Protein AF-A0A321LCV2-F1 (afdb_monomer)

Nearest PDB structures (foldseek):
  9fmt-assembly1_D  TM=5.278E-01  e=7.953E-04  Escherichia coli
  9fmt-assembly1_F  TM=5.091E-01  e=7.506E-04  Escherichia coli
  6yg8-assembly1_A  TM=4.883E-01  e=1.788E-03  Escherichia coli
  9fmt-assembly1_C  TM=5.884E-01  e=5.764E-02  Escherichia coli
  6yg8-assembly1_E  TM=7.028E-01  e=4.631E-01  Escherichia coli

Secondary structure (DSSP, 8-state):
--TTHHHHHHHHHHHHTSHHHHT-HHHHHHHHHHHHTTTSSS-B-HHHIIIIIS--SS--HHHHHHHHHHHHHHHHHHHHSHHHHT-SEEEE-PPPBTTTBB--EEEETTS--HHHHHHHHHHHTTT-EEEEEE----EEEETTTTEEE--SS-----SS--HHHHHHHHHHH-TTT--TTEEEE-----HHHHHHHHHHHHHHHHTS----EEEEGGG--HHHHHTEEEEEEE-TTT-HHHHHHHTSGGGTT--EEE-SSSTTEEEETT--HHHHHHTTT-SSEEEETTEEEEE--S-TTSEEEEEEEEEE-TTSSS-EEEEEE-SSHHHHHHHHHHHH-HHHHHHHHGGGT--TTSPPPSSEEEEEEEE---TTS--PPPPPEEEEEEE---

Foldseek 3Di:
DVVCLVVVVVVLVVLCPDPVNVVPVLLNQVSVVLSVCQPPPAGAAQVNCCCPRVVHPDRDSVVSVVSLVVNQVSLLVCCPDPVNLCRQKRWGWDPQDVPRGIHIDIAGLQAFFFLLRLACNLQSPVNFAEEEEFAQFKWKAQPVVRDIGGDLQDGDLALPDDQVVSLVVCCVPPVPPHDPRIDIDRDDGDVLSVLLVVLVQCLSCPGNVHGHHYDYQSPDDVVVLLRGQYEYFEALRGHVVNVVVCPDPQNPPPAWHDDSPDAQKIKGAQDDPLLCVLCVPQPDWDDDPRIIIRHDDPDLQFWGKWKWWKAARPNDPGGIYIYTYHSRSLLSNLASNLSSDSVNSNVQCVVVPHDSVHRDARTKMWMWIWRCHDPPDPDRTDHIHTRDMDHDDD

Radius of gyration: 25.04 Å; Cα contacts (8 Å, |Δi|>4): 751; chains: 1; bounding box: 56×55×75 Å

pLDDT: mean 88.89, std 8.91, range [44.53, 98.44]

Structure (mmCIF, N/CA/C/O backbone):
data_AF-A0A321LCV2-F1
#
_entry.id   AF-A0A321LCV2-F1
#
loop_
_atom_site.group_PDB
_atom_site.id
_atom_site.type_symbol
_atom_site.label_atom_id
_atom_site.label_alt_id
_atom_site.label_comp_id
_atom_site.label_asym_id
_atom_site.label_entity_id
_atom_site.label_seq_id
_atom_site.pdbx_PDB_ins_code
_atom_site.Cartn_x
_atom_site.Cartn_y
_atom_site.Cartn_z
_atom_site.occupancy
_atom_site.B_iso_or_equiv
_atom_site.auth_seq_id
_atom_site.auth_comp_id
_atom_site.auth_asym_id
_atom_site.auth_atom_id
_atom_site.pdbx_PDB_model_num
ATOM 1 N N . MET A 1 1 ? 12.717 15.814 -22.793 1.00 51.47 1 MET A N 1
ATOM 2 C CA . MET A 1 1 ? 12.973 14.393 -23.153 1.00 51.47 1 MET A CA 1
ATOM 3 C C . MET A 1 1 ? 14.447 14.038 -23.446 1.00 51.47 1 MET A C 1
ATOM 5 O O . MET A 1 1 ? 14.758 12.860 -23.331 1.00 51.47 1 MET A O 1
ATOM 9 N N . PRO A 1 2 ? 15.387 14.961 -23.762 1.00 60.62 2 PRO A N 1
ATOM 10 C CA . PRO A 1 2 ? 16.831 14.641 -23.765 1.00 60.62 2 PRO A CA 1
ATOM 11 C C . PRO A 1 2 ? 17.464 14.519 -22.364 1.00 60.62 2 PRO A C 1
ATOM 13 O O . PRO A 1 2 ? 18.484 13.857 -22.202 1.00 60.62 2 PRO A O 1
ATOM 16 N N . GLU A 1 3 ? 16.847 15.132 -21.349 1.00 67.94 3 GLU A N 1
ATOM 17 C CA . GLU A 1 3 ? 17.441 15.413 -20.027 1.00 67.94 3 GLU A CA 1
ATOM 18 C C . GLU A 1 3 ? 17.835 14.188 -19.186 1.00 67.94 3 GLU A C 1
ATOM 20 O O . GLU A 1 3 ? 18.584 14.317 -18.221 1.00 67.94 3 GLU A O 1
ATOM 25 N N . HIS A 1 4 ? 17.368 12.987 -19.530 1.00 84.94 4 HIS A N 1
ATOM 26 C CA . HIS A 1 4 ? 17.691 11.763 -18.783 1.00 84.94 4 HIS A CA 1
ATOM 27 C C . HIS A 1 4 ? 18.476 10.734 -19.600 1.00 84.94 4 HIS A C 1
ATOM 29 O O . HIS A 1 4 ? 18.849 9.687 -19.071 1.00 84.94 4 HIS A O 1
ATOM 35 N N . HIS A 1 5 ? 18.781 11.026 -20.870 1.00 87.69 5 HIS A N 1
ATOM 36 C CA . HIS A 1 5 ? 19.408 10.053 -21.764 1.00 87.69 5 HIS A CA 1
ATOM 37 C C . HIS A 1 5 ? 20.794 9.605 -21.276 1.00 87.69 5 HIS A C 1
ATOM 39 O O . HIS A 1 5 ? 21.131 8.427 -21.386 1.00 87.69 5 HIS A O 1
ATOM 45 N N . GLU A 1 6 ? 21.575 10.506 -20.673 1.00 90.50 6 GLU A N 1
ATOM 46 C CA . GLU A 1 6 ? 22.877 10.168 -20.085 1.00 90.50 6 GLU A CA 1
ATOM 47 C C . GLU A 1 6 ? 22.746 9.196 -18.908 1.00 90.50 6 GLU A C 1
ATOM 49 O O . GLU A 1 6 ? 23.478 8.208 -18.837 1.00 90.50 6 GLU A O 1
ATOM 54 N N . GLN A 1 7 ? 21.771 9.426 -18.022 1.00 92.19 7 GLN A N 1
ATOM 55 C CA . GLN A 1 7 ? 21.504 8.560 -16.870 1.00 92.19 7 GLN A CA 1
ATOM 56 C C . GLN A 1 7 ? 21.018 7.178 -17.324 1.00 92.19 7 GLN A C 1
ATOM 58 O O . GLN A 1 7 ? 21.489 6.157 -16.822 1.00 92.19 7 GLN A O 1
ATOM 63 N N . TRP A 1 8 ? 20.135 7.126 -18.324 1.00 95.06 8 TRP A N 1
ATOM 64 C CA . TRP A 1 8 ? 19.672 5.867 -18.913 1.00 95.06 8 TRP A CA 1
ATOM 65 C C . TRP A 1 8 ? 20.801 5.121 -19.634 1.00 95.06 8 TRP A C 1
ATOM 67 O O . TRP A 1 8 ? 20.928 3.907 -19.492 1.00 95.06 8 TRP A O 1
ATOM 77 N N . SER A 1 9 ? 21.673 5.837 -20.349 1.00 94.38 9 SER A N 1
ATOM 78 C CA . SER A 1 9 ? 22.856 5.262 -21.000 1.00 94.38 9 SER A CA 1
ATOM 79 C C . SER A 1 9 ? 23.835 4.684 -19.977 1.00 94.38 9 SER A C 1
ATOM 81 O O . SER A 1 9 ? 24.342 3.575 -20.158 1.00 94.38 9 SER A O 1
ATOM 83 N N . ALA A 1 10 ? 24.068 5.392 -18.868 1.00 94.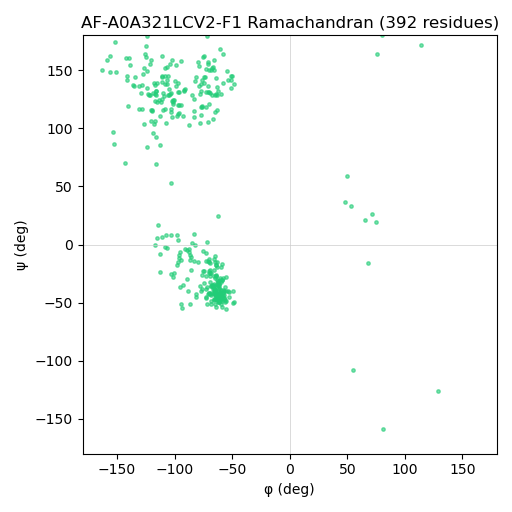38 10 ALA A N 1
ATOM 84 C CA . ALA A 1 10 ? 24.880 4.900 -17.759 1.00 94.38 10 ALA A CA 1
ATOM 85 C C . ALA A 1 10 ? 24.281 3.627 -17.138 1.00 94.38 10 ALA A C 1
ATOM 87 O O . ALA A 1 10 ? 25.007 2.649 -16.944 1.00 94.38 10 ALA A O 1
ATOM 88 N N . LEU A 1 11 ? 22.962 3.593 -16.911 1.00 95.56 11 LEU A N 1
ATOM 89 C CA . LEU A 1 11 ? 22.261 2.403 -16.425 1.00 95.56 11 LEU A CA 1
ATOM 90 C C . LEU A 1 11 ? 22.425 1.217 -17.384 1.00 95.56 11 LEU A C 1
ATOM 92 O O . LEU A 1 11 ? 22.844 0.142 -16.962 1.00 95.56 11 LEU A O 1
ATOM 96 N N . VAL A 1 12 ? 22.152 1.403 -18.679 1.00 96.62 12 VAL A N 1
ATOM 97 C CA . VAL A 1 12 ? 22.280 0.333 -19.683 1.00 96.62 12 VAL A CA 1
ATOM 98 C C . VAL A 1 12 ? 23.717 -0.184 -19.751 1.00 96.62 12 VAL A C 1
ATOM 100 O O . VAL A 1 12 ? 23.933 -1.395 -19.779 1.00 96.62 12 VAL A O 1
ATOM 103 N N . LYS A 1 13 ? 24.725 0.696 -19.691 1.00 95.69 13 LYS A N 1
ATOM 104 C CA . LYS A 1 13 ? 26.137 0.284 -19.612 1.00 95.69 13 LYS A CA 1
ATOM 105 C C . LYS A 1 13 ? 26.422 -0.558 -18.367 1.00 95.69 13 LYS A C 1
ATOM 107 O O . LYS A 1 13 ? 27.187 -1.517 -18.462 1.00 95.69 13 LYS A O 1
ATOM 112 N N . THR A 1 14 ? 25.825 -0.227 -17.225 1.00 95.00 14 THR A N 1
ATOM 113 C CA . THR A 1 14 ? 25.949 -1.011 -15.988 1.00 95.00 14 THR A CA 1
ATOM 114 C C . THR A 1 14 ? 25.296 -2.385 -16.132 1.00 95.00 14 THR A C 1
ATOM 116 O O . THR A 1 14 ? 25.953 -3.387 -15.851 1.00 95.00 14 THR A O 1
ATOM 119 N N . ILE A 1 15 ? 24.066 -2.456 -16.655 1.00 96.19 15 ILE A N 1
ATOM 120 C CA . ILE A 1 15 ? 23.350 -3.718 -16.923 1.00 96.19 15 ILE A CA 1
ATOM 121 C C . ILE A 1 15 ? 24.190 -4.630 -17.822 1.00 96.19 15 ILE A C 1
ATOM 123 O O . ILE A 1 15 ? 24.438 -5.787 -17.489 1.00 96.19 15 ILE A O 1
ATOM 127 N N . LEU A 1 16 ? 24.721 -4.090 -18.920 1.00 95.88 16 LEU A N 1
ATOM 128 C CA . LEU A 1 16 ? 25.541 -4.833 -19.881 1.00 95.88 16 LEU A CA 1
ATOM 129 C C . LEU A 1 16 ? 26.872 -5.348 -19.307 1.00 95.88 16 LEU A C 1
ATOM 131 O O . LEU A 1 16 ? 27.499 -6.226 -19.898 1.00 95.88 16 LEU A O 1
ATOM 135 N N . ARG A 1 17 ? 27.337 -4.811 -18.171 1.00 94.38 17 ARG A N 1
ATOM 136 C CA . ARG A 1 17 ? 28.559 -5.275 -17.492 1.00 94.38 17 ARG A CA 1
ATOM 137 C C . ARG A 1 17 ? 28.314 -6.453 -16.549 1.00 94.38 17 ARG A C 1
ATOM 139 O O . ARG A 1 17 ? 29.299 -7.050 -16.095 1.00 94.38 17 ARG A O 1
ATOM 146 N N . THR A 1 18 ? 27.058 -6.787 -16.262 1.00 93.38 18 THR A N 1
ATOM 147 C CA . THR A 1 18 ? 26.706 -7.909 -15.386 1.00 93.38 18 THR A CA 1
ATOM 148 C C . THR A 1 18 ? 27.092 -9.255 -16.017 1.00 93.38 18 THR A C 1
ATOM 150 O O . THR A 1 18 ? 27.164 -9.368 -17.247 1.00 93.38 18 THR A O 1
ATOM 153 N N . PRO A 1 19 ? 27.372 -10.296 -15.207 1.00 91.31 19 PRO A N 1
ATOM 154 C CA . PRO A 1 19 ? 27.727 -11.622 -15.720 1.00 91.31 19 PRO A CA 1
ATOM 155 C C . PRO A 1 19 ? 26.670 -12.204 -16.661 1.00 91.31 19 PRO A C 1
ATOM 157 O O . PRO A 1 19 ? 27.014 -12.848 -17.651 1.00 91.31 19 PRO A O 1
ATOM 160 N N . GLU A 1 20 ? 25.401 -11.942 -16.360 1.00 89.25 20 GLU A N 1
ATOM 161 C CA . GLU A 1 20 ? 24.254 -12.429 -17.111 1.00 89.25 20 GLU A CA 1
ATOM 162 C C . GLU A 1 20 ? 24.250 -11.902 -18.558 1.00 89.25 20 GLU A C 1
ATOM 164 O O . GLU A 1 20 ? 24.191 -12.682 -19.508 1.00 89.25 20 GLU A O 1
ATOM 169 N N . PHE A 1 21 ? 24.429 -10.592 -18.751 1.00 92.69 21 PHE A N 1
ATOM 170 C CA . PHE A 1 21 ? 24.478 -9.995 -20.089 1.00 92.69 21 PHE A CA 1
ATOM 171 C C . PHE A 1 21 ? 25.798 -10.275 -20.820 1.00 92.69 21 PHE A C 1
ATOM 173 O O . PHE A 1 21 ? 25.797 -10.483 -22.035 1.00 92.69 21 PHE A O 1
ATOM 180 N N . LYS A 1 22 ? 26.924 -10.372 -20.097 1.00 91.25 22 LYS A N 1
ATOM 181 C CA . LYS A 1 22 ? 28.230 -10.731 -20.684 1.00 91.25 22 LYS A CA 1
ATOM 182 C C . LYS A 1 22 ? 28.242 -12.118 -21.327 1.00 91.25 22 LYS A C 1
ATOM 184 O O . LYS A 1 22 ? 28.950 -12.317 -22.309 1.00 91.25 22 LYS A O 1
ATOM 189 N N . ARG A 1 23 ? 27.490 -13.074 -20.771 1.00 91.12 23 ARG A N 1
ATOM 190 C CA . ARG A 1 23 ? 27.424 -14.463 -21.259 1.00 91.12 23 ARG A CA 1
ATOM 191 C C . ARG A 1 23 ? 26.372 -14.681 -22.352 1.00 91.12 23 ARG A C 1
ATOM 193 O O . ARG A 1 23 ? 26.340 -15.760 -22.932 1.00 91.12 23 ARG A O 1
ATOM 200 N N . ALA A 1 24 ? 25.555 -13.672 -22.663 1.00 93.19 24 ALA A N 1
ATOM 201 C CA . ALA A 1 24 ? 24.464 -13.760 -23.633 1.00 93.19 24 ALA A CA 1
ATOM 202 C C . ALA A 1 24 ? 24.598 -12.681 -24.735 1.00 93.19 24 ALA A C 1
ATOM 204 O O . ALA A 1 24 ? 23.960 -11.625 -24.650 1.00 93.19 24 ALA A O 1
ATOM 205 N N . PRO A 1 25 ? 25.398 -12.922 -25.798 1.00 91.12 25 PRO A N 1
ATOM 206 C CA . PRO A 1 25 ? 25.660 -11.935 -26.852 1.00 91.12 25 PRO A CA 1
ATOM 207 C C . PRO A 1 25 ? 24.393 -11.416 -27.538 1.00 91.12 25 PRO A C 1
ATOM 209 O O . PRO A 1 25 ? 24.234 -10.210 -27.696 1.00 91.12 25 PRO A O 1
ATOM 212 N N . LEU A 1 26 ? 23.455 -12.311 -27.866 1.00 90.94 26 LEU A N 1
ATOM 213 C CA . LEU A 1 26 ? 22.206 -11.959 -28.555 1.00 90.94 26 LEU A CA 1
ATOM 214 C C . LEU A 1 26 ? 21.277 -11.114 -27.673 1.00 90.94 26 LEU A C 1
ATOM 216 O O . LEU A 1 26 ? 20.613 -10.207 -28.166 1.00 90.94 26 LEU A O 1
ATOM 220 N N . ARG A 1 27 ? 21.264 -11.369 -26.359 1.00 94.75 27 ARG A N 1
ATOM 221 C CA . ARG A 1 27 ? 20.514 -10.562 -25.388 1.00 94.75 27 ARG A CA 1
ATOM 222 C C . ARG A 1 27 ? 21.125 -9.167 -25.245 1.00 94.75 27 ARG A C 1
ATOM 224 O O . ARG A 1 27 ? 20.404 -8.172 -25.214 1.00 94.75 27 ARG A O 1
ATOM 231 N N . THR A 1 28 ? 22.455 -9.094 -25.207 1.00 95.62 28 THR A N 1
ATOM 232 C CA . THR A 1 28 ? 23.210 -7.834 -25.206 1.00 95.62 28 THR A CA 1
ATOM 233 C C . THR A 1 28 ? 22.948 -7.014 -26.469 1.00 95.62 28 THR A C 1
ATOM 235 O O . THR A 1 28 ? 22.694 -5.813 -26.372 1.00 95.62 28 THR A O 1
ATOM 238 N N . GLU A 1 29 ? 22.988 -7.644 -27.643 1.00 95.38 29 GLU A N 1
ATOM 239 C CA . GLU A 1 29 ? 22.722 -6.987 -28.925 1.00 95.38 29 GLU A CA 1
ATOM 240 C C . GLU A 1 29 ? 21.282 -6.472 -28.993 1.00 95.38 29 GLU A C 1
ATOM 242 O O . GLU A 1 29 ? 21.071 -5.309 -29.327 1.00 95.38 29 GLU A O 1
ATOM 247 N N . LEU A 1 30 ? 20.305 -7.277 -28.556 1.00 96.44 30 LEU A N 1
ATOM 248 C CA . LEU A 1 30 ? 18.905 -6.862 -28.479 1.00 96.44 30 LEU A CA 1
ATOM 249 C C . LEU A 1 30 ? 18.706 -5.650 -27.556 1.00 96.44 30 LEU A C 1
ATOM 251 O O . LEU A 1 30 ? 18.045 -4.691 -27.950 1.00 96.44 30 LEU A O 1
ATOM 255 N N . LEU A 1 31 ? 19.284 -5.662 -26.349 1.00 97.56 31 LEU A N 1
ATOM 256 C CA . LEU A 1 31 ? 19.158 -4.540 -25.413 1.00 97.56 31 LEU A CA 1
ATOM 257 C C . LEU A 1 31 ? 19.763 -3.252 -25.992 1.00 97.56 31 LEU A C 1
ATOM 259 O O . LEU A 1 31 ? 19.139 -2.194 -25.910 1.00 97.56 31 LEU A O 1
ATOM 263 N N . ARG A 1 32 ? 20.955 -3.334 -26.600 1.00 96.69 32 ARG A N 1
ATOM 264 C CA . ARG A 1 32 ? 21.599 -2.182 -27.257 1.00 96.69 32 ARG A CA 1
ATOM 265 C C . ARG A 1 32 ? 20.746 -1.647 -28.396 1.00 96.69 32 ARG A C 1
ATOM 267 O O . ARG A 1 32 ? 20.475 -0.452 -28.437 1.00 96.69 32 ARG A O 1
ATOM 274 N N . TYR A 1 33 ? 20.273 -2.539 -29.259 1.00 96.44 33 TYR A N 1
ATOM 275 C CA . TYR A 1 33 ? 19.472 -2.180 -30.419 1.00 96.44 33 TYR A CA 1
ATOM 276 C C . TYR A 1 33 ? 18.164 -1.477 -30.023 1.00 96.44 33 TYR A C 1
ATOM 278 O O . TYR A 1 33 ? 17.808 -0.441 -30.587 1.00 96.44 33 TYR A O 1
ATOM 286 N N . LEU A 1 34 ? 17.457 -1.998 -29.012 1.00 96.31 34 LEU A N 1
ATOM 287 C CA . LEU A 1 34 ? 16.244 -1.359 -28.497 1.00 96.31 34 LEU A CA 1
ATOM 288 C C . LEU A 1 34 ? 16.541 -0.001 -27.840 1.00 96.31 34 LEU A C 1
ATOM 290 O O . LEU A 1 34 ? 15.747 0.928 -27.980 1.00 96.31 34 LEU A O 1
ATOM 294 N N . PHE A 1 35 ? 17.683 0.141 -27.159 1.00 96.38 35 PHE A N 1
ATOM 295 C CA . PHE A 1 35 ? 18.089 1.402 -26.532 1.00 96.38 35 PHE A CA 1
ATOM 296 C C . PHE A 1 35 ? 18.463 2.483 -27.556 1.00 96.38 35 PHE A C 1
ATOM 298 O O . PHE A 1 35 ? 18.032 3.627 -27.427 1.00 96.38 35 PHE A O 1
ATOM 305 N N . GLU A 1 36 ? 19.197 2.131 -28.613 1.00 94.31 36 GLU A N 1
ATOM 306 C CA . GLU A 1 36 ? 19.543 3.049 -29.711 1.00 94.31 36 GLU A CA 1
ATOM 307 C C . GLU A 1 36 ? 18.300 3.589 -30.435 1.00 94.31 36 GLU A C 1
ATOM 309 O O . GLU A 1 36 ? 18.297 4.710 -30.948 1.00 94.31 36 GLU A O 1
ATOM 314 N N . ARG A 1 37 ? 17.214 2.807 -30.443 1.00 93.06 37 ARG A N 1
ATOM 315 C CA . ARG A 1 37 ? 15.929 3.179 -31.048 1.00 93.06 37 ARG A CA 1
ATOM 316 C C . ARG A 1 37 ? 14.897 3.709 -30.055 1.00 93.06 37 ARG A C 1
ATOM 318 O O . ARG A 1 37 ? 13.768 3.962 -30.464 1.00 93.06 37 ARG A O 1
ATOM 325 N N . LEU A 1 38 ? 15.273 3.950 -28.798 1.00 89.56 38 LEU A N 1
ATOM 326 C CA . LEU A 1 38 ? 14.357 4.412 -27.748 1.00 89.56 38 LEU A CA 1
ATOM 327 C C . LEU A 1 38 ? 13.570 5.669 -28.153 1.00 89.56 38 LEU A C 1
ATOM 329 O O . LEU A 1 38 ? 12.370 5.753 -27.912 1.00 89.56 38 LEU A O 1
ATOM 333 N N . HIS A 1 39 ? 14.241 6.615 -28.817 1.00 86.31 39 HIS A N 1
ATOM 334 C CA . HIS A 1 39 ? 13.667 7.904 -29.228 1.00 86.31 39 HIS A CA 1
ATOM 335 C C . HIS A 1 39 ? 12.918 7.857 -30.565 1.00 86.31 39 HIS A C 1
ATOM 337 O O . HIS A 1 39 ? 12.463 8.889 -31.058 1.00 86.31 39 HIS A O 1
ATOM 343 N N . LYS A 1 40 ? 12.820 6.686 -31.206 1.00 87.31 40 LYS A N 1
ATOM 344 C CA . LYS A 1 40 ? 12.057 6.545 -32.449 1.00 87.31 40 LYS A CA 1
ATOM 345 C C . LYS A 1 40 ? 10.556 6.524 -32.128 1.00 87.31 40 LYS A C 1
ATOM 347 O O . LYS A 1 40 ? 10.158 5.900 -31.145 1.00 87.31 40 LYS A O 1
ATOM 352 N N . PRO A 1 41 ? 9.709 7.156 -32.962 1.00 82.69 41 PRO A N 1
ATOM 353 C CA . PRO A 1 41 ? 8.274 7.288 -32.696 1.00 82.69 41 PRO A CA 1
ATOM 354 C C . PRO A 1 41 ? 7.537 5.944 -32.675 1.00 82.69 41 PRO A C 1
ATOM 356 O O . PRO A 1 41 ? 6.566 5.799 -31.939 1.00 82.69 41 PRO A O 1
ATOM 359 N N . GLN A 1 42 ? 8.038 4.940 -33.396 1.00 86.12 42 GLN A N 1
ATOM 360 C CA . GLN A 1 42 ? 7.529 3.567 -33.373 1.00 86.12 42 GLN A CA 1
ATOM 361 C C . GLN A 1 42 ? 8.483 2.656 -32.598 1.00 86.12 42 GLN A C 1
ATOM 363 O O . GLN A 1 42 ? 9.702 2.850 -32.643 1.00 86.12 42 GLN A O 1
ATOM 368 N N . GLY A 1 43 ? 7.932 1.677 -31.883 1.00 88.06 43 GLY A N 1
ATOM 369 C CA . GLY A 1 43 ? 8.716 0.586 -31.319 1.00 88.06 43 GLY A CA 1
ATOM 370 C C . GLY A 1 43 ? 9.194 -0.376 -32.410 1.00 88.06 43 GLY A C 1
ATOM 371 O O . GLY A 1 43 ? 8.960 -0.199 -33.608 1.00 88.06 43 GLY A O 1
ATOM 372 N N . VAL A 1 44 ? 9.928 -1.402 -31.997 1.00 93.00 44 VAL A N 1
ATOM 373 C CA . VAL A 1 44 ? 10.581 -2.335 -32.915 1.00 93.00 44 VAL A CA 1
ATOM 374 C C . VAL A 1 44 ? 9.721 -3.583 -33.087 1.00 93.00 44 VAL A C 1
ATOM 376 O O . VAL A 1 44 ? 9.439 -4.300 -32.128 1.00 93.00 44 VAL A O 1
ATOM 379 N N . SER A 1 45 ? 9.301 -3.871 -34.318 1.00 92.50 45 SER A N 1
ATOM 380 C CA . SER A 1 45 ? 8.509 -5.069 -34.612 1.00 92.50 45 SER A CA 1
ATOM 381 C C . SER A 1 45 ? 9.340 -6.353 -34.500 1.00 92.50 45 SER A C 1
ATOM 383 O O . SER A 1 45 ? 10.559 -6.344 -34.684 1.00 92.50 45 SER A O 1
ATOM 385 N N . ARG A 1 46 ? 8.671 -7.492 -34.273 1.00 91.75 46 ARG A N 1
ATOM 386 C CA . ARG A 1 46 ? 9.328 -8.814 -34.251 1.00 91.75 46 ARG A CA 1
ATOM 387 C C . ARG A 1 46 ? 10.099 -9.101 -35.531 1.00 91.75 46 ARG A C 1
ATOM 389 O O . ARG A 1 46 ? 11.209 -9.618 -35.470 1.00 91.75 46 ARG A O 1
ATOM 396 N N . LYS A 1 47 ? 9.534 -8.721 -36.680 1.00 89.88 47 LYS A N 1
ATOM 397 C CA . LYS A 1 47 ? 10.172 -8.882 -37.989 1.00 89.88 47 LYS A CA 1
ATOM 398 C C . LYS A 1 47 ? 11.496 -8.127 -38.062 1.00 89.88 47 LYS A C 1
ATOM 400 O O . LYS A 1 47 ? 12.491 -8.718 -38.458 1.00 89.88 47 LYS A O 1
ATOM 405 N N . ILE A 1 48 ? 11.516 -6.867 -37.622 1.00 91.56 48 ILE A N 1
ATOM 406 C CA . ILE A 1 48 ? 12.736 -6.048 -37.594 1.00 91.56 48 ILE A CA 1
ATOM 407 C C . ILE A 1 48 ? 13.772 -6.656 -36.644 1.00 91.56 48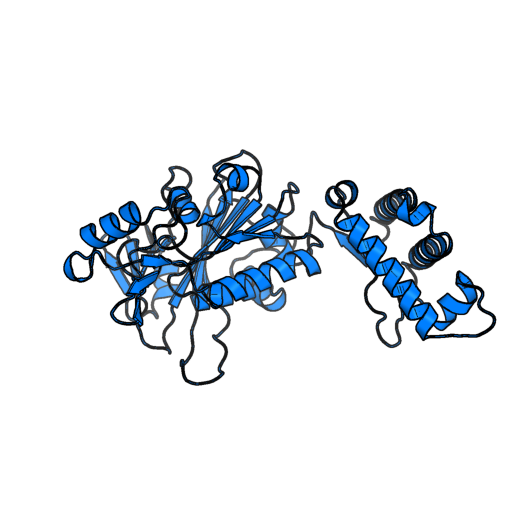 ILE A C 1
ATOM 409 O O . ILE A 1 48 ? 14.938 -6.766 -37.010 1.00 91.56 48 ILE A O 1
ATOM 413 N N . ILE A 1 49 ? 13.358 -7.110 -35.456 1.00 92.62 49 ILE A N 1
ATOM 414 C CA . ILE A 1 49 ? 14.263 -7.777 -34.508 1.00 92.62 49 ILE A CA 1
ATOM 415 C C . ILE A 1 49 ? 14.876 -9.037 -35.141 1.00 92.62 49 ILE A C 1
ATOM 417 O O . ILE A 1 49 ? 16.091 -9.225 -35.087 1.00 92.62 49 ILE A O 1
ATOM 421 N N . ALA A 1 50 ? 14.066 -9.880 -35.787 1.00 91.69 50 ALA A N 1
ATOM 422 C CA . ALA A 1 50 ? 14.549 -11.091 -36.445 1.00 91.69 50 ALA A CA 1
ATOM 423 C C . ALA A 1 50 ? 15.587 -10.794 -37.535 1.00 91.69 50 ALA A C 1
ATOM 425 O O . ALA A 1 50 ? 16.605 -11.482 -37.612 1.00 91.69 50 ALA A O 1
ATOM 426 N N . THR A 1 51 ? 15.333 -9.782 -38.369 1.00 89.88 51 THR A N 1
ATOM 427 C CA . THR A 1 51 ? 16.176 -9.475 -39.531 1.00 89.88 51 THR A CA 1
ATOM 428 C C . THR A 1 51 ? 17.412 -8.662 -39.170 1.00 89.88 51 THR A C 1
ATOM 430 O O . THR A 1 51 ? 18.491 -8.942 -39.681 1.00 89.88 51 THR A O 1
ATOM 433 N N . GLU A 1 52 ? 17.276 -7.655 -38.306 1.00 90.94 52 GLU A N 1
ATOM 434 C CA . GLU A 1 52 ? 18.351 -6.699 -38.020 1.00 90.94 52 GLU A CA 1
ATOM 435 C C . GLU A 1 52 ? 19.206 -7.104 -36.814 1.00 90.94 52 GLU A C 1
ATOM 437 O O . GLU A 1 52 ? 20.414 -6.885 -36.844 1.00 90.94 52 GLU A O 1
ATOM 442 N N . VAL A 1 53 ? 18.612 -7.722 -35.783 1.00 90.69 53 VAL A N 1
ATOM 443 C CA . VAL A 1 53 ? 19.335 -8.142 -34.566 1.00 90.69 53 VAL A CA 1
ATOM 444 C C . VAL A 1 53 ? 19.788 -9.590 -34.692 1.00 90.69 53 VAL A C 1
ATOM 446 O O . VAL A 1 53 ? 20.967 -9.896 -34.567 1.00 90.69 53 VAL A O 1
ATOM 449 N N . PHE A 1 54 ? 18.860 -10.509 -34.967 1.00 89.31 54 PHE A N 1
ATOM 450 C CA . PHE A 1 54 ? 19.186 -11.940 -34.992 1.00 89.31 54 PHE A CA 1
ATOM 451 C C . PHE A 1 54 ? 19.701 -12.431 -36.343 1.00 89.31 54 PHE A C 1
ATOM 453 O O . PHE A 1 54 ? 20.170 -13.565 -36.423 1.00 89.31 54 PHE A O 1
ATOM 460 N N . LYS A 1 55 ? 19.625 -11.591 -37.388 1.00 87.06 55 LYS A N 1
ATOM 461 C CA . LYS A 1 55 ? 20.046 -11.904 -38.764 1.00 87.06 55 LYS A CA 1
ATOM 462 C C . LYS A 1 55 ? 19.496 -13.251 -39.246 1.00 87.06 55 LYS A C 1
ATOM 464 O O . LYS A 1 55 ? 20.177 -14.000 -39.946 1.00 87.06 55 LYS A O 1
ATOM 469 N N . SER A 1 56 ? 18.267 -13.568 -38.837 1.00 81.69 56 SER A N 1
ATOM 470 C CA . SER A 1 56 ? 17.632 -14.843 -39.153 1.00 81.69 56 SER A CA 1
ATOM 471 C C . SER A 1 56 ? 17.223 -14.875 -40.622 1.00 81.69 56 SER A C 1
ATOM 473 O O . SER A 1 56 ? 16.574 -13.952 -41.114 1.00 81.69 56 SER A O 1
ATOM 475 N N . THR A 1 57 ? 17.578 -15.953 -41.318 1.00 75.94 57 THR A N 1
ATOM 476 C CA . THR A 1 57 ? 17.205 -16.185 -42.722 1.00 75.94 57 THR A CA 1
ATOM 477 C C . THR A 1 57 ? 15.745 -16.613 -42.875 1.00 75.94 57 THR A C 1
ATOM 479 O O . THR A 1 57 ? 15.153 -16.398 -43.930 1.00 75.94 57 THR A O 1
ATOM 482 N N . GLN A 1 58 ? 15.147 -17.172 -41.819 1.00 80.25 58 GLN A N 1
ATOM 483 C CA . GLN A 1 58 ? 13.723 -17.495 -41.735 1.00 80.25 58 GLN A CA 1
ATOM 484 C C . GLN A 1 58 ? 13.097 -16.752 -40.552 1.00 80.25 58 GLN A C 1
ATOM 486 O O . GLN A 1 58 ? 13.620 -16.773 -39.436 1.00 80.25 58 GLN A O 1
ATOM 491 N N . TYR A 1 59 ? 11.993 -16.049 -40.804 1.00 83.12 59 TYR A N 1
ATOM 492 C CA . TYR A 1 59 ? 11.262 -15.342 -39.758 1.00 83.12 59 TYR A CA 1
ATOM 493 C C . TYR A 1 59 ? 10.432 -16.339 -38.947 1.00 83.12 59 TYR A C 1
ATOM 495 O O . TYR A 1 59 ? 9.454 -16.882 -39.453 1.00 83.12 59 TYR A O 1
ATOM 503 N N . ASP A 1 60 ? 10.826 -16.538 -37.691 1.00 84.81 60 ASP A N 1
ATOM 504 C CA . ASP A 1 60 ? 10.059 -17.265 -36.684 1.00 84.81 60 ASP A CA 1
ATOM 505 C C . ASP A 1 60 ? 9.614 -16.279 -35.599 1.00 84.81 60 ASP A C 1
ATOM 507 O O . ASP A 1 60 ? 10.421 -15.731 -34.842 1.00 84.81 60 ASP A O 1
ATOM 511 N N . GLU A 1 61 ? 8.310 -16.024 -35.553 1.00 83.25 61 GLU A N 1
ATOM 512 C CA . GLU A 1 61 ? 7.718 -15.099 -34.595 1.00 83.25 61 GLU A CA 1
ATOM 513 C C . GLU A 1 61 ? 7.829 -15.594 -33.144 1.00 83.25 61 GLU A C 1
ATOM 515 O O . GLU A 1 61 ? 8.068 -14.786 -32.239 1.00 83.25 61 GLU A O 1
ATOM 520 N N . GLY A 1 62 ? 7.697 -16.907 -32.929 1.00 85.94 62 GLY A N 1
ATOM 521 C CA . GLY A 1 62 ? 7.777 -17.532 -31.612 1.00 85.94 62 GLY A CA 1
ATOM 522 C C . GLY A 1 62 ? 9.176 -17.391 -31.026 1.00 85.94 62 GLY A C 1
ATOM 523 O O . GLY A 1 62 ? 9.329 -16.893 -29.911 1.00 85.94 62 GLY A O 1
ATOM 524 N N . ALA A 1 63 ? 10.202 -17.688 -31.827 1.00 87.69 63 ALA A N 1
ATOM 525 C CA . ALA A 1 63 ? 11.598 -17.570 -31.408 1.00 87.69 63 ALA A CA 1
ATOM 526 C C . ALA A 1 63 ? 11.991 -16.129 -31.025 1.00 87.69 63 ALA A C 1
ATOM 528 O O . ALA A 1 63 ? 12.750 -15.911 -30.077 1.00 87.69 63 ALA A O 1
ATOM 529 N N . VAL A 1 64 ? 11.477 -15.115 -31.735 1.00 90.75 64 VAL A N 1
ATOM 530 C CA . VAL A 1 64 ? 11.687 -13.706 -31.351 1.00 90.75 64 VAL A CA 1
ATOM 531 C C . VAL A 1 64 ? 10.953 -13.384 -30.052 1.00 90.75 64 VAL A C 1
ATOM 533 O O . VAL A 1 64 ? 11.519 -12.727 -29.177 1.00 90.75 64 VAL A O 1
ATOM 536 N N . GLY A 1 65 ? 9.710 -13.854 -29.914 1.00 90.69 65 GLY A N 1
ATOM 537 C CA . GLY A 1 65 ? 8.909 -13.690 -28.705 1.00 90.69 65 GLY A CA 1
ATOM 538 C C . GLY A 1 65 ? 9.606 -14.239 -27.459 1.00 90.69 65 GLY A C 1
ATOM 539 O O . GLY A 1 65 ? 9.713 -13.519 -26.464 1.00 90.69 65 GLY A O 1
ATOM 540 N N . GLU A 1 66 ? 10.146 -15.456 -27.539 1.00 91.69 66 GLU A N 1
ATOM 541 C CA . GLU A 1 66 ? 10.916 -16.097 -26.465 1.00 91.69 66 GLU A CA 1
ATOM 542 C C . GLU A 1 66 ? 12.165 -15.297 -26.091 1.00 91.69 66 GLU A C 1
ATOM 544 O O . GLU A 1 66 ? 12.431 -15.077 -24.913 1.00 91.69 66 GLU A O 1
ATOM 549 N N . ARG A 1 67 ? 12.907 -14.775 -27.072 1.00 93.00 67 ARG A N 1
ATOM 550 C CA . ARG A 1 67 ? 14.109 -13.961 -26.813 1.00 93.00 67 ARG A CA 1
ATOM 551 C C . ARG A 1 67 ? 13.784 -12.607 -26.185 1.00 93.00 67 ARG A C 1
ATOM 553 O O . ARG A 1 67 ? 14.535 -12.115 -25.345 1.00 93.00 67 ARG A O 1
ATOM 560 N N . CYS A 1 68 ? 12.667 -11.991 -26.567 1.00 95.00 68 CYS A N 1
ATOM 561 C CA . CYS A 1 68 ? 12.184 -10.781 -25.905 1.00 95.00 68 CYS A CA 1
ATOM 562 C C . CYS A 1 68 ? 11.703 -11.071 -24.476 1.00 95.00 68 CYS A C 1
ATOM 564 O O . CYS A 1 68 ? 11.905 -10.239 -23.592 1.00 95.00 68 CYS A O 1
ATOM 566 N N . LEU A 1 69 ? 11.087 -12.233 -24.237 1.00 94.69 69 LEU A N 1
ATOM 567 C CA . LEU A 1 69 ? 10.729 -12.685 -22.893 1.00 94.69 69 LEU A CA 1
ATOM 568 C C . LEU A 1 69 ? 11.981 -12.935 -22.040 1.00 94.69 69 LEU A C 1
ATOM 570 O O . LEU A 1 69 ? 12.032 -12.491 -20.898 1.00 94.69 69 LEU A O 1
ATOM 574 N N . ASP A 1 70 ? 13.009 -13.558 -22.611 1.00 94.94 70 ASP A N 1
ATOM 575 C CA . ASP A 1 70 ? 14.304 -13.777 -21.967 1.00 94.94 70 ASP A CA 1
ATOM 576 C C . ASP A 1 70 ? 14.981 -12.453 -21.571 1.00 94.94 70 ASP A C 1
ATOM 578 O O . ASP A 1 70 ? 15.393 -12.276 -20.425 1.00 94.94 70 ASP A O 1
ATOM 582 N N . LEU A 1 71 ? 15.009 -11.461 -22.474 1.00 96.94 71 LEU A N 1
ATOM 583 C CA . LEU A 1 71 ? 15.492 -10.116 -22.139 1.00 96.94 71 LEU A CA 1
ATOM 584 C C . LEU A 1 71 ? 14.646 -9.457 -21.038 1.00 96.94 71 LEU A C 1
ATOM 586 O O . LEU A 1 71 ? 15.203 -8.835 -20.135 1.00 96.94 71 LEU A O 1
ATOM 590 N N . ARG A 1 72 ? 13.315 -9.582 -21.090 1.00 96.25 72 ARG A N 1
ATOM 591 C CA . ARG A 1 72 ? 12.426 -9.047 -20.047 1.00 96.25 72 ARG A CA 1
ATOM 592 C C . ARG A 1 72 ? 12.749 -9.649 -18.678 1.00 96.25 72 ARG A C 1
ATOM 594 O O . ARG A 1 72 ? 12.846 -8.898 -17.710 1.00 96.25 72 ARG A O 1
ATOM 601 N N . ASN A 1 73 ? 12.925 -10.966 -18.603 1.00 95.00 73 ASN A N 1
ATOM 602 C CA . ASN A 1 73 ? 13.246 -11.662 -17.358 1.00 95.00 73 ASN A CA 1
ATOM 603 C C . ASN A 1 73 ? 14.613 -11.228 -16.819 1.00 95.00 73 ASN A C 1
ATOM 605 O O . ASN A 1 73 ? 14.698 -10.850 -15.657 1.00 95.00 73 ASN A O 1
ATOM 609 N N . ALA A 1 74 ? 15.632 -11.134 -17.674 1.00 95.62 74 ALA A N 1
ATOM 610 C CA . ALA A 1 74 ? 16.963 -10.656 -17.292 1.00 95.62 74 ALA A CA 1
ATOM 611 C C . ALA A 1 74 ? 16.960 -9.217 -16.745 1.00 95.62 74 ALA A C 1
ATOM 613 O O . ALA A 1 74 ? 17.620 -8.895 -15.758 1.00 95.62 74 ALA A O 1
ATOM 614 N N . LEU A 1 75 ? 16.193 -8.318 -17.375 1.00 96.19 75 LEU A N 1
ATOM 615 C CA . LEU A 1 75 ? 16.033 -6.945 -16.885 1.00 96.19 75 LEU A CA 1
ATOM 616 C C . LEU A 1 75 ? 15.324 -6.911 -15.524 1.00 96.19 75 LEU A C 1
ATOM 618 O O . LEU A 1 75 ? 15.714 -6.133 -14.652 1.00 96.19 75 LEU A O 1
ATOM 622 N N . LYS A 1 76 ? 14.317 -7.772 -15.327 1.00 92.31 76 LYS A N 1
ATOM 623 C CA . LYS A 1 76 ? 13.619 -7.927 -14.047 1.00 92.31 76 LYS A CA 1
ATOM 624 C C . LYS A 1 76 ? 14.552 -8.474 -12.961 1.00 92.31 76 LYS A C 1
ATOM 626 O O . LYS A 1 76 ? 14.612 -7.896 -11.882 1.00 92.31 76 LYS A O 1
ATOM 631 N N . GLU A 1 77 ? 15.316 -9.523 -13.253 1.00 92.06 77 GLU A N 1
ATOM 632 C CA . GLU A 1 77 ? 16.295 -10.116 -12.332 1.00 92.06 77 GLU A CA 1
ATOM 633 C C . GLU A 1 77 ? 17.368 -9.105 -11.921 1.00 92.06 77 GLU A C 1
ATOM 635 O O . GLU A 1 77 ? 17.645 -8.945 -10.730 1.00 92.06 77 GLU A O 1
ATOM 640 N N . TYR A 1 78 ? 17.911 -8.342 -12.876 1.00 93.38 78 TYR A N 1
ATOM 641 C CA . TYR A 1 78 ? 18.822 -7.247 -12.557 1.00 93.38 78 TYR A CA 1
ATOM 642 C C . TYR A 1 78 ? 18.164 -6.207 -11.645 1.00 93.38 78 TYR A C 1
ATOM 644 O O . TYR A 1 78 ? 18.763 -5.832 -10.638 1.00 93.38 78 TYR A O 1
ATOM 652 N N . ALA A 1 79 ? 16.947 -5.751 -11.963 1.00 89.94 79 ALA A N 1
ATOM 653 C CA . ALA A 1 79 ? 16.233 -4.749 -11.169 1.00 89.94 79 ALA A CA 1
ATOM 654 C C . ALA A 1 79 ? 15.932 -5.223 -9.734 1.00 89.94 79 ALA A C 1
ATOM 656 O O . ALA A 1 79 ? 15.920 -4.410 -8.811 1.00 89.94 79 ALA A O 1
ATOM 657 N N . GLU A 1 80 ? 15.714 -6.527 -9.542 1.00 87.38 80 GLU A N 1
ATOM 658 C CA . GLU A 1 80 ? 15.500 -7.145 -8.229 1.00 87.38 80 GLU A CA 1
ATOM 659 C C . GLU A 1 80 ? 16.809 -7.473 -7.487 1.00 87.38 80 GLU A C 1
ATOM 661 O O . GLU A 1 80 ? 16.774 -7.691 -6.276 1.00 87.38 80 GLU A O 1
ATOM 666 N N . SER A 1 81 ? 17.963 -7.458 -8.161 1.00 87.25 81 SER A N 1
ATOM 667 C CA . SER A 1 81 ? 19.278 -7.653 -7.536 1.00 87.25 81 SER A CA 1
ATOM 668 C C . SER A 1 81 ? 19.696 -6.459 -6.667 1.00 87.25 81 SER A C 1
ATOM 670 O O . SER A 1 81 ? 19.302 -5.324 -6.932 1.00 87.25 81 SER A O 1
ATOM 672 N N . GLY A 1 82 ? 20.566 -6.676 -5.673 1.00 83.81 82 GLY A N 1
ATOM 673 C CA . GLY A 1 82 ? 21.089 -5.597 -4.816 1.00 83.81 82 GLY A CA 1
ATOM 674 C C . GLY A 1 82 ? 21.617 -4.376 -5.597 1.00 83.81 82 GLY A C 1
ATOM 675 O O . GLY A 1 82 ? 21.173 -3.259 -5.336 1.00 83.81 82 GLY A O 1
ATOM 676 N N . PRO A 1 83 ? 22.486 -4.554 -6.616 1.00 86.62 83 PRO A N 1
ATOM 677 C CA . PRO A 1 83 ? 22.959 -3.448 -7.454 1.00 86.62 83 PRO A CA 1
ATOM 678 C C . PRO A 1 83 ? 21.874 -2.735 -8.271 1.00 86.62 83 PRO A C 1
ATOM 680 O O . PRO A 1 83 ? 22.035 -1.550 -8.564 1.00 86.62 83 PRO A O 1
ATOM 683 N N . GLY A 1 84 ? 20.809 -3.435 -8.672 1.00 85.00 84 GLY A N 1
ATOM 684 C CA . GLY A 1 84 ? 19.679 -2.844 -9.396 1.00 85.00 84 GLY A CA 1
ATOM 685 C C . GLY A 1 84 ? 18.728 -2.079 -8.479 1.00 85.00 84 GLY A C 1
ATOM 686 O O . GLY A 1 84 ? 18.248 -1.009 -8.849 1.00 85.00 84 GLY A O 1
ATOM 687 N N . GLN A 1 85 ? 18.525 -2.565 -7.252 1.00 81.88 85 GLN A N 1
ATOM 688 C CA . GLN A 1 85 ? 17.643 -1.939 -6.266 1.00 81.88 85 GLN A CA 1
ATOM 689 C C . GLN A 1 85 ? 18.130 -0.564 -5.785 1.00 81.88 85 GLN A C 1
ATOM 691 O O . GLN A 1 85 ? 17.314 0.232 -5.329 1.00 81.88 85 GLN A O 1
ATOM 696 N N . VAL A 1 86 ? 19.423 -0.261 -5.911 1.00 83.25 86 VAL A N 1
ATOM 697 C CA . VAL A 1 86 ? 19.987 1.055 -5.556 1.00 83.25 86 VAL A CA 1
ATOM 698 C C . VAL A 1 86 ? 20.005 2.045 -6.727 1.00 83.25 86 VAL A C 1
ATOM 700 O O . VAL A 1 86 ? 20.397 3.197 -6.558 1.00 83.25 86 VAL A O 1
ATOM 703 N N . GLN A 1 87 ? 19.604 1.625 -7.933 1.00 86.75 87 GLN A N 1
ATOM 704 C CA . GLN A 1 87 ? 19.550 2.523 -9.087 1.00 86.75 87 GLN A CA 1
ATOM 705 C C . GLN A 1 87 ? 18.324 3.434 -9.010 1.00 86.75 87 GLN A C 1
ATOM 707 O O . GLN A 1 87 ? 17.209 2.980 -8.749 1.00 86.75 87 GLN A O 1
ATOM 712 N N . LYS A 1 88 ? 18.518 4.714 -9.353 1.00 88.88 88 LYS A N 1
ATOM 713 C CA . LYS A 1 88 ? 17.424 5.681 -9.545 1.00 88.88 88 LYS A CA 1
ATOM 714 C C . LYS A 1 88 ? 16.428 5.218 -10.611 1.00 88.88 88 LYS A C 1
ATOM 716 O O . LYS A 1 88 ? 15.229 5.427 -10.473 1.00 88.88 88 LYS A O 1
ATOM 721 N N . TRP A 1 89 ? 16.932 4.623 -11.687 1.00 91.88 89 TRP A N 1
ATOM 7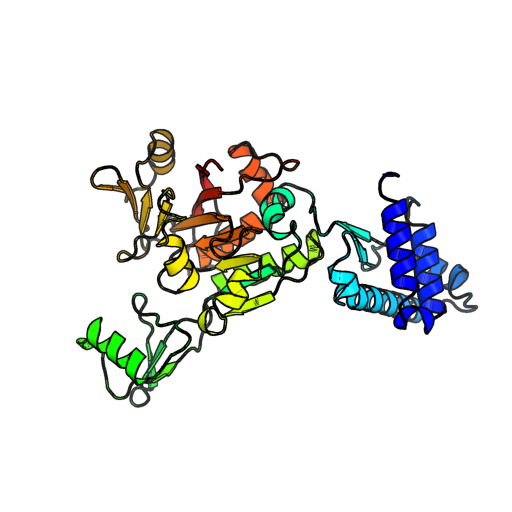22 C CA . TRP A 1 89 ? 16.138 4.224 -12.842 1.00 91.88 89 TRP A CA 1
ATOM 723 C C . TRP A 1 89 ? 16.055 2.703 -12.940 1.00 91.88 89 TRP A C 1
ATOM 725 O O . TRP A 1 89 ? 17.056 2.009 -12.769 1.00 91.88 89 TRP A O 1
ATOM 735 N N . ARG A 1 90 ? 14.875 2.193 -13.289 1.00 91.75 90 ARG A N 1
ATOM 736 C CA . ARG A 1 90 ? 14.657 0.804 -13.703 1.00 91.75 90 ARG A CA 1
ATOM 737 C C . ARG A 1 90 ? 14.449 0.763 -15.209 1.00 91.75 90 ARG A C 1
ATOM 739 O O . ARG A 1 90 ? 13.616 1.498 -15.721 1.00 91.75 90 ARG A O 1
ATOM 746 N N . CYS A 1 91 ? 15.190 -0.098 -15.897 1.00 95.12 91 CYS A N 1
ATOM 747 C CA . CYS A 1 91 ? 14.984 -0.391 -17.313 1.00 95.12 91 CYS A CA 1
ATOM 748 C C . CYS A 1 91 ? 14.138 -1.659 -17.435 1.00 95.12 91 CYS A C 1
ATOM 750 O O . CYS A 1 91 ? 14.456 -2.664 -16.799 1.00 95.12 91 CYS A O 1
ATOM 752 N N . GLU A 1 92 ? 13.088 -1.631 -18.248 1.00 94.75 92 GLU A N 1
ATOM 753 C CA . GLU A 1 92 ? 12.254 -2.803 -18.494 1.00 94.75 92 GLU A CA 1
ATOM 754 C C . GLU A 1 92 ? 11.786 -2.907 -19.944 1.00 94.75 92 GLU A C 1
ATOM 756 O O . GLU A 1 92 ? 11.789 -1.936 -20.702 1.00 94.75 92 GLU A O 1
ATOM 761 N N . LEU A 1 93 ? 11.388 -4.122 -20.324 1.00 95.88 93 LEU A N 1
ATOM 762 C CA . LEU A 1 93 ? 10.837 -4.431 -21.636 1.00 95.88 93 LEU A CA 1
ATOM 763 C C . LEU A 1 93 ? 9.399 -4.956 -21.489 1.00 95.88 93 LEU A C 1
ATOM 765 O O . LEU A 1 93 ? 9.222 -6.158 -21.254 1.00 95.88 93 LEU A O 1
ATOM 769 N N . PRO A 1 94 ? 8.365 -4.110 -21.631 1.00 92.44 94 PRO A N 1
ATOM 770 C CA . PRO A 1 94 ? 6.973 -4.556 -21.622 1.00 92.44 94 PRO A CA 1
ATOM 771 C C . PRO A 1 94 ? 6.654 -5.560 -22.751 1.00 92.44 94 PRO A C 1
ATOM 773 O O . PRO A 1 94 ? 7.455 -5.791 -23.669 1.00 92.44 94 PRO A O 1
ATOM 776 N N . PRO A 1 95 ? 5.485 -6.226 -22.698 1.00 90.94 95 PRO A N 1
ATOM 777 C CA . PRO A 1 95 ? 4.893 -6.879 -23.864 1.00 90.94 95 PRO A CA 1
ATOM 778 C C . PRO A 1 95 ? 4.823 -5.935 -25.062 1.00 90.94 95 PRO A C 1
ATOM 780 O O . PRO A 1 95 ? 4.618 -4.736 -24.903 1.00 90.94 95 PRO A O 1
ATOM 783 N N . ALA A 1 96 ? 5.002 -6.483 -26.265 1.00 89.19 96 ALA A N 1
ATOM 784 C CA . ALA A 1 96 ? 4.820 -5.691 -27.471 1.00 89.19 96 ALA A CA 1
ATOM 785 C C . ALA A 1 96 ? 3.366 -5.230 -27.557 1.00 89.19 96 ALA A C 1
ATOM 787 O O . ALA A 1 96 ? 2.451 -6.053 -27.476 1.00 89.19 96 ALA A O 1
ATOM 788 N N . VAL A 1 97 ? 3.171 -3.933 -27.761 1.00 86.12 97 VAL A N 1
ATOM 789 C CA . VAL A 1 97 ? 1.849 -3.379 -28.042 1.00 86.12 97 VAL A CA 1
ATOM 790 C C . VAL A 1 97 ? 1.516 -3.700 -29.506 1.00 86.12 97 VAL A C 1
ATOM 792 O O . VAL A 1 97 ? 2.378 -3.511 -30.379 1.00 86.12 97 VAL A O 1
ATOM 795 N N . PRO A 1 98 ? 0.313 -4.229 -29.813 1.00 81.69 98 PRO A N 1
ATOM 796 C CA . PRO A 1 98 ? -0.105 -4.465 -31.191 1.00 81.69 98 PRO A CA 1
ATOM 797 C C . PRO A 1 98 ? 0.097 -3.204 -32.035 1.00 81.69 98 PRO A C 1
ATOM 799 O O . PRO A 1 98 ? -0.243 -2.115 -31.594 1.00 81.69 98 PRO A O 1
ATOM 802 N N . SER A 1 99 ? 0.666 -3.343 -33.235 1.00 80.81 99 SER A N 1
ATOM 803 C CA . SER A 1 99 ? 1.042 -2.253 -34.162 1.00 80.81 99 SER A CA 1
ATOM 804 C C . SER A 1 99 ? 2.191 -1.316 -33.748 1.00 80.81 99 SER A C 1
ATOM 806 O O . SER A 1 99 ? 2.781 -0.692 -34.627 1.00 80.81 99 SER A O 1
ATOM 808 N N . GLU A 1 100 ? 2.598 -1.279 -32.476 1.00 84.81 100 GLU A N 1
ATOM 809 C CA . GLU A 1 100 ? 3.701 -0.417 -32.014 1.00 84.81 100 GLU A CA 1
ATOM 810 C C . GLU A 1 100 ? 5.014 -1.178 -31.783 1.00 84.81 100 GLU A C 1
ATOM 812 O O . GLU A 1 100 ? 6.087 -0.593 -31.900 1.00 84.81 100 GLU A O 1
ATOM 817 N N . GLY A 1 101 ? 4.959 -2.484 -31.506 1.00 91.38 101 GLY A N 1
ATOM 818 C CA . GLY A 1 101 ? 6.143 -3.325 -31.306 1.00 91.38 101 GLY A CA 1
ATOM 819 C C . GLY A 1 101 ? 6.758 -3.217 -29.905 1.00 91.38 101 GLY A C 1
ATOM 820 O O . GLY A 1 101 ? 6.090 -2.869 -28.935 1.00 91.38 101 GLY A O 1
ATOM 821 N N . TYR A 1 102 ? 8.034 -3.589 -29.786 1.00 94.31 102 TYR A N 1
ATOM 822 C CA . TYR A 1 102 ? 8.796 -3.589 -28.535 1.00 94.31 102 TYR A CA 1
ATOM 823 C C . TYR A 1 102 ? 9.518 -2.257 -28.317 1.00 94.31 102 TYR A C 1
ATOM 825 O O . TYR A 1 102 ? 10.213 -1.764 -29.208 1.00 94.31 102 TYR A O 1
ATOM 833 N N . ARG A 1 103 ? 9.429 -1.712 -27.103 1.00 94.31 103 ARG A N 1
ATOM 834 C CA . ARG A 1 103 ? 10.149 -0.506 -26.679 1.00 94.31 103 ARG A CA 1
ATOM 835 C C . ARG A 1 103 ? 10.612 -0.672 -25.235 1.00 94.31 103 ARG A C 1
ATOM 837 O O . ARG A 1 103 ? 9.884 -1.240 -24.431 1.00 94.31 103 ARG A O 1
ATOM 844 N N . LEU A 1 104 ? 11.815 -0.193 -24.916 1.00 95.31 104 LEU A N 1
ATOM 845 C CA . LEU A 1 104 ? 12.283 -0.138 -23.529 1.00 95.31 104 LEU A CA 1
ATOM 846 C C . LEU A 1 104 ? 11.589 0.998 -22.788 1.00 95.31 104 LEU A C 1
ATOM 848 O O . LEU A 1 104 ? 11.474 2.100 -23.322 1.00 95.31 104 LEU A O 1
ATOM 852 N N . HIS A 1 105 ? 11.197 0.748 -21.547 1.00 92.88 105 HIS A N 1
ATOM 853 C CA . HIS A 1 105 ? 10.689 1.766 -20.638 1.00 92.88 105 HIS A CA 1
ATOM 854 C C . HIS A 1 105 ? 11.692 2.007 -19.508 1.00 92.88 105 HIS A C 1
ATOM 856 O O . HIS A 1 105 ? 12.369 1.084 -19.050 1.00 92.88 105 HIS A O 1
ATOM 862 N N . PHE A 1 106 ? 11.783 3.264 -19.072 1.00 92.75 106 PHE A N 1
ATOM 863 C CA . PHE A 1 106 ? 12.618 3.681 -17.951 1.00 92.75 106 PHE A CA 1
ATOM 864 C C . PHE A 1 106 ? 11.737 4.288 -16.865 1.00 92.75 106 PHE A C 1
ATOM 866 O O . PHE A 1 106 ? 11.120 5.329 -17.077 1.00 92.75 106 PHE A O 1
ATOM 873 N N . ILE A 1 107 ? 11.696 3.640 -15.705 1.00 90.50 107 ILE A N 1
ATOM 874 C CA . ILE A 1 107 ? 10.884 4.055 -14.558 1.00 90.50 107 ILE A CA 1
ATOM 875 C C . ILE A 1 107 ? 11.789 4.727 -13.527 1.00 90.50 107 ILE A C 1
ATOM 877 O O . ILE A 1 107 ? 12.832 4.175 -13.167 1.00 90.50 107 ILE A O 1
ATOM 881 N N . ASN A 1 108 ? 11.403 5.913 -13.055 1.00 87.94 108 ASN A N 1
ATOM 882 C CA . ASN A 1 108 ? 12.099 6.615 -11.981 1.00 87.94 108 ASN A CA 1
ATOM 883 C C . ASN A 1 108 ? 11.623 6.082 -10.622 1.00 87.94 108 ASN A C 1
ATOM 885 O O . ASN A 1 108 ? 10.496 6.333 -10.210 1.00 87.94 108 ASN A O 1
ATOM 889 N N . ARG A 1 109 ? 12.492 5.356 -9.917 1.00 84.19 109 ARG A N 1
ATOM 890 C CA . ARG A 1 109 ? 12.163 4.674 -8.655 1.00 84.19 109 ARG A CA 1
ATOM 891 C C . ARG A 1 109 ? 12.165 5.593 -7.443 1.00 84.19 109 ARG A C 1
ATOM 893 O O . ARG A 1 109 ? 11.661 5.204 -6.399 1.00 84.19 109 ARG A O 1
ATOM 900 N N . VAL A 1 110 ? 12.748 6.785 -7.574 1.00 83.69 110 VAL A N 1
ATOM 901 C CA . VAL A 1 110 ? 12.811 7.777 -6.488 1.00 83.69 110 VAL A CA 1
ATOM 902 C C . VAL A 1 110 ? 11.861 8.944 -6.716 1.00 83.69 110 VAL A C 1
ATOM 904 O O . VAL A 1 110 ? 11.810 9.826 -5.874 1.00 83.69 110 VAL A O 1
ATOM 907 N N . ALA A 1 111 ? 11.156 8.987 -7.849 1.00 85.25 111 ALA A N 1
ATOM 908 C CA . ALA A 1 111 ? 10.097 9.958 -8.097 1.00 85.25 111 ALA A CA 1
ATOM 909 C C . ALA A 1 111 ? 9.085 9.390 -9.092 1.00 85.25 111 ALA A C 1
ATOM 911 O O . ALA A 1 111 ? 9.305 9.429 -10.307 1.00 85.25 111 ALA A O 1
ATOM 912 N N . ALA A 1 112 ? 8.002 8.833 -8.557 1.00 87.56 112 ALA A N 1
ATOM 913 C CA . ALA A 1 112 ? 6.885 8.359 -9.358 1.00 87.56 112 ALA A CA 1
ATOM 914 C C . ALA A 1 112 ? 6.065 9.557 -9.881 1.00 87.56 112 ALA A C 1
ATOM 916 O O . ALA A 1 112 ? 5.937 10.557 -9.175 1.00 87.56 112 ALA A O 1
ATOM 917 N N . PRO A 1 113 ? 5.526 9.488 -11.109 1.00 87.81 113 PRO A N 1
ATOM 918 C CA . PRO A 1 113 ? 4.733 10.574 -11.674 1.00 87.81 113 PRO A CA 1
ATOM 919 C C . PRO A 1 113 ? 3.323 10.639 -11.069 1.00 87.81 113 PRO A C 1
ATOM 921 O O . PRO A 1 113 ? 2.804 9.643 -10.564 1.00 87.81 113 PRO A O 1
ATOM 924 N N . GLY A 1 114 ? 2.676 11.796 -11.223 1.00 91.94 114 GLY A N 1
ATOM 925 C CA . GLY A 1 114 ? 1.259 11.981 -10.911 1.00 91.94 114 GLY A CA 1
ATOM 926 C C . GLY A 1 114 ? 0.963 12.183 -9.427 1.00 91.94 114 GLY A C 1
ATOM 927 O O . GLY A 1 114 ? 1.847 12.179 -8.572 1.00 91.94 114 GLY A O 1
ATOM 928 N N . ALA A 1 115 ? -0.317 12.355 -9.117 1.00 94.75 115 ALA A N 1
ATOM 929 C CA . ALA A 1 115 ? -0.798 12.620 -7.772 1.00 94.75 115 ALA A CA 1
ATOM 930 C C . ALA A 1 115 ? -0.530 11.436 -6.826 1.00 94.75 115 ALA A C 1
ATOM 932 O O . ALA A 1 115 ? -0.146 11.642 -5.675 1.00 94.75 115 ALA A O 1
ATOM 933 N N . THR A 1 116 ? -0.670 10.192 -7.300 1.00 96.19 116 THR A N 1
ATOM 934 C CA . THR A 1 116 ? -0.293 9.012 -6.499 1.00 96.19 116 THR A CA 1
ATOM 935 C C . THR A 1 116 ? 1.214 8.946 -6.270 1.00 96.19 116 THR A C 1
ATOM 937 O O . THR A 1 116 ? 1.649 8.570 -5.182 1.00 96.19 116 THR A O 1
ATOM 940 N N . GLY A 1 117 ? 2.016 9.382 -7.246 1.00 94.50 117 GLY A N 1
ATOM 941 C CA . GLY A 1 117 ? 3.461 9.524 -7.102 1.00 94.50 117 GLY A CA 1
ATOM 942 C C . GLY A 1 117 ? 3.842 10.530 -6.019 1.00 94.50 117 GLY A C 1
ATOM 943 O O . GLY A 1 117 ? 4.579 10.176 -5.100 1.00 94.50 117 GLY A O 1
ATOM 944 N N . ALA A 1 118 ? 3.253 11.729 -6.053 1.00 94.06 118 ALA A N 1
ATOM 945 C CA . ALA A 1 118 ? 3.406 12.748 -5.012 1.00 94.06 118 ALA A CA 1
ATOM 946 C C . ALA A 1 118 ? 2.997 12.231 -3.624 1.00 94.06 118 ALA A C 1
ATOM 948 O O . ALA A 1 118 ? 3.687 12.481 -2.631 1.00 94.06 118 ALA A O 1
ATOM 949 N N . PHE A 1 119 ? 1.910 11.452 -3.547 1.00 96.00 119 PHE A N 1
ATOM 950 C CA . PHE A 1 119 ? 1.493 10.818 -2.303 1.00 96.00 119 PHE A CA 1
ATOM 951 C C . PHE A 1 119 ? 2.526 9.808 -1.813 1.00 96.00 119 PHE A C 1
ATOM 953 O O . PHE A 1 119 ? 2.958 9.913 -0.675 1.00 96.00 119 PHE A O 1
ATOM 960 N N . TRP A 1 120 ? 2.960 8.838 -2.609 1.00 95.69 120 TRP A N 1
ATOM 961 C CA . TRP A 1 120 ? 3.870 7.787 -2.133 1.00 95.69 120 TRP A CA 1
ATOM 962 C C . TRP A 1 120 ? 5.350 8.193 -2.120 1.00 95.69 120 TRP A C 1
ATOM 964 O O . TRP A 1 120 ? 6.187 7.420 -1.656 1.00 95.69 120 TRP A O 1
ATOM 974 N N . GLN A 1 121 ? 5.679 9.416 -2.543 1.00 93.50 121 GLN A N 1
ATOM 975 C CA . GLN A 1 121 ? 7.040 9.949 -2.623 1.00 93.50 121 GLN A CA 1
ATOM 976 C C . GLN A 1 121 ? 7.861 9.756 -1.337 1.00 93.50 121 GLN A C 1
ATOM 978 O O . GLN A 1 121 ? 9.033 9.386 -1.401 1.00 93.50 121 GLN A O 1
ATOM 983 N N . ALA A 1 122 ? 7.238 9.938 -0.169 1.00 92.75 122 ALA A N 1
ATOM 984 C CA . ALA A 1 122 ? 7.884 9.777 1.138 1.00 92.75 122 ALA A CA 1
ATOM 985 C C . ALA A 1 122 ? 8.356 8.334 1.435 1.00 92.75 122 ALA A C 1
ATOM 987 O O . ALA A 1 122 ? 9.183 8.124 2.317 1.00 92.75 122 ALA A O 1
ATOM 988 N N . HIS A 1 123 ? 7.845 7.344 0.694 1.00 93.62 123 HIS A N 1
ATOM 989 C CA . HIS A 1 123 ? 8.269 5.941 0.761 1.00 93.62 123 HIS A CA 1
ATOM 990 C C . HIS A 1 123 ? 9.309 5.576 -0.312 1.00 93.62 123 HIS A C 1
ATOM 992 O O . HIS A 1 123 ? 9.902 4.500 -0.260 1.00 93.62 123 HIS A O 1
ATOM 998 N N . LEU A 1 124 ? 9.521 6.453 -1.299 1.00 90.69 124 LEU A N 1
ATOM 999 C CA . LEU A 1 124 ? 10.459 6.257 -2.409 1.00 90.69 124 LEU A CA 1
ATOM 1000 C C . LEU A 1 124 ? 11.783 7.002 -2.199 1.00 90.69 124 LEU A C 1
ATOM 1002 O O . LEU A 1 124 ? 12.805 6.615 -2.770 1.00 90.69 124 LEU A O 1
ATOM 1006 N N . SER A 1 125 ? 11.770 8.069 -1.397 1.00 87.44 125 SER A N 1
ATOM 1007 C CA . SER A 1 125 ? 12.942 8.890 -1.102 1.00 87.44 125 SER A CA 1
ATOM 1008 C C . SER A 1 125 ? 12.970 9.307 0.379 1.00 87.44 125 SER A C 1
ATOM 1010 O O . SER A 1 125 ? 12.072 10.038 0.797 1.00 87.44 125 SER A O 1
ATOM 1012 N N . PRO A 1 126 ? 14.004 8.919 1.154 1.00 83.25 126 PRO A N 1
ATOM 1013 C CA . PRO A 1 126 ? 15.132 8.080 0.740 1.00 83.25 126 PRO A CA 1
ATOM 1014 C 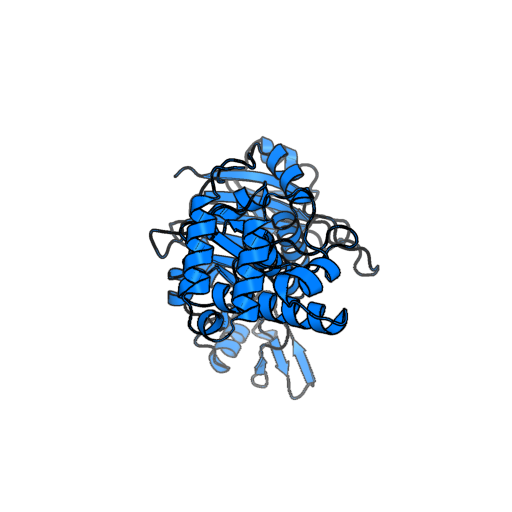C . PRO A 1 126 ? 14.692 6.649 0.399 1.00 83.25 126 PRO A C 1
ATOM 1016 O O . PRO A 1 126 ? 13.708 6.140 0.931 1.00 83.25 126 PRO A O 1
ATOM 1019 N N . ALA A 1 127 ? 15.417 6.002 -0.517 1.00 76.56 127 ALA A N 1
ATOM 1020 C CA . ALA A 1 127 ? 15.083 4.658 -0.975 1.00 76.56 127 ALA A CA 1
ATOM 1021 C C . ALA A 1 127 ? 15.271 3.643 0.165 1.00 76.56 127 ALA A C 1
ATOM 1023 O O . ALA A 1 127 ? 16.397 3.314 0.539 1.00 76.56 127 ALA A O 1
ATOM 1024 N N . ARG A 1 128 ? 14.156 3.144 0.705 1.00 83.31 128 ARG A N 1
ATOM 1025 C CA . ARG A 1 128 ? 14.100 2.136 1.772 1.00 83.31 128 ARG A CA 1
ATOM 1026 C C . ARG A 1 128 ? 13.240 0.953 1.340 1.00 83.31 128 ARG A C 1
ATOM 1028 O O . ARG A 1 128 ? 12.468 1.035 0.385 1.00 83.31 128 ARG A O 1
ATOM 1035 N N . ASN A 1 129 ? 13.360 -0.160 2.058 1.00 89.12 129 ASN A N 1
ATOM 1036 C CA . ASN A 1 129 ? 12.479 -1.304 1.846 1.00 89.12 129 ASN A CA 1
ATOM 1037 C C . ASN A 1 129 ? 11.045 -0.912 2.211 1.00 89.12 129 ASN A C 1
ATOM 1039 O O . ASN A 1 129 ? 10.756 -0.648 3.376 1.00 89.12 129 ASN A O 1
ATOM 1043 N N . VAL A 1 130 ? 10.149 -0.881 1.227 1.00 93.75 130 VAL A N 1
ATOM 1044 C CA . VAL A 1 130 ? 8.723 -0.638 1.464 1.00 93.75 130 VAL A CA 1
ATOM 1045 C C . VAL A 1 130 ? 8.102 -1.919 2.013 1.00 93.75 130 VAL A C 1
ATOM 1047 O O . VAL A 1 130 ? 8.114 -2.954 1.341 1.00 93.75 130 VAL A O 1
ATOM 1050 N N . LEU A 1 131 ? 7.574 -1.862 3.235 1.00 95.94 131 LEU A N 1
ATOM 1051 C CA . LEU A 1 131 ? 6.905 -2.993 3.881 1.00 95.94 131 LEU A CA 1
ATOM 1052 C C . LEU A 1 131 ? 5.413 -2.713 4.002 1.00 95.94 131 LEU A C 1
ATOM 1054 O O . LEU A 1 131 ? 5.031 -1.722 4.607 1.00 95.94 131 LEU A O 1
ATOM 1058 N N . VAL A 1 132 ? 4.568 -3.602 3.489 1.00 97.56 132 VAL A N 1
ATOM 1059 C CA . VAL A 1 132 ? 3.121 -3.537 3.720 1.00 97.56 132 VAL A CA 1
ATOM 1060 C C . VAL A 1 132 ? 2.775 -4.495 4.851 1.00 97.56 132 VAL A C 1
ATOM 1062 O O . VAL A 1 132 ? 2.877 -5.716 4.703 1.00 97.56 132 VAL A O 1
ATOM 1065 N N . VAL A 1 133 ? 2.397 -3.945 6.001 1.00 96.25 133 VAL A N 1
ATOM 1066 C CA . VAL A 1 133 ? 2.134 -4.707 7.223 1.00 96.25 133 VAL A CA 1
ATOM 1067 C C . VAL A 1 133 ? 0.633 -4.830 7.430 1.00 96.25 133 VAL A C 1
ATOM 1069 O O . VAL A 1 133 ? -0.052 -3.833 7.646 1.00 96.25 133 VAL A O 1
ATOM 1072 N N . TYR A 1 134 ? 0.137 -6.061 7.392 1.00 94.25 134 TYR A N 1
ATOM 1073 C CA . TYR A 1 134 ? -1.278 -6.398 7.560 1.00 94.25 134 TYR A CA 1
ATOM 1074 C C . TYR A 1 134 ? -1.462 -7.425 8.683 1.00 94.25 134 TYR A C 1
ATOM 1076 O O . TYR A 1 134 ? -0.486 -7.975 9.207 1.00 94.25 134 TYR A O 1
ATOM 1084 N N . ASN A 1 135 ? -2.710 -7.684 9.072 1.00 91.31 135 ASN A N 1
ATOM 1085 C CA . ASN A 1 135 ? -3.008 -8.463 10.269 1.00 91.31 135 ASN A CA 1
ATOM 1086 C C . ASN A 1 135 ? -3.517 -9.870 9.953 1.00 91.31 135 ASN A C 1
ATOM 1088 O O . ASN A 1 135 ? -4.169 -10.136 8.943 1.00 91.31 135 ASN A O 1
ATOM 1092 N N . GLU A 1 136 ? -3.263 -10.770 10.896 1.00 90.56 136 GLU A N 1
ATOM 1093 C CA . GLU A 1 136 ? -3.859 -12.099 10.959 1.00 90.56 136 GLU A CA 1
ATOM 1094 C C . GLU A 1 136 ? -4.609 -12.167 12.298 1.00 90.56 136 GLU A C 1
ATOM 1096 O O . GLU A 1 136 ? -3.954 -12.173 13.343 1.00 90.56 136 GLU A O 1
ATOM 1101 N N . PRO A 1 137 ? -5.954 -12.112 12.310 1.00 90.44 137 PRO A N 1
ATOM 1102 C CA . PRO A 1 137 ? -6.704 -12.036 13.556 1.00 90.44 137 PRO A CA 1
ATOM 1103 C C . PRO A 1 137 ? -6.619 -13.311 14.390 1.00 90.44 137 PRO A C 1
ATOM 1105 O O . PRO A 1 137 ? -6.542 -14.420 13.855 1.00 90.44 137 PRO A O 1
ATOM 1108 N N . LEU A 1 138 ? -6.712 -13.136 15.704 1.00 91.25 138 LEU A N 1
ATOM 1109 C CA . LEU A 1 138 ? -6.793 -14.215 16.672 1.00 91.25 138 LEU A CA 1
ATOM 1110 C C . LEU A 1 138 ? -8.207 -14.812 16.712 1.00 91.25 138 LEU A C 1
ATOM 1112 O O . LEU A 1 138 ? -9.206 -14.107 16.866 1.00 91.25 138 LEU A O 1
ATOM 1116 N N . PHE A 1 139 ? -8.275 -16.134 16.610 1.00 93.06 139 PHE A N 1
ATOM 1117 C CA . PHE A 1 139 ? -9.472 -16.939 16.820 1.00 93.06 139 PHE A CA 1
ATOM 1118 C C . PHE A 1 139 ? -9.220 -17.947 17.938 1.00 93.06 139 PHE A C 1
ATOM 1120 O O . PHE A 1 139 ? -8.085 -18.364 18.161 1.00 93.06 139 PHE A O 1
ATOM 1127 N N . TYR A 1 140 ? -10.283 -18.400 18.591 1.00 94.44 140 TYR A N 1
ATOM 1128 C CA . TYR A 1 140 ? -10.245 -19.500 19.547 1.00 94.44 140 TYR A CA 1
ATOM 1129 C C . TYR A 1 140 ? -11.008 -20.682 18.959 1.00 94.44 140 TYR A C 1
ATOM 1131 O O . TYR A 1 140 ? -12.174 -20.557 18.586 1.00 94.44 140 TYR A O 1
ATOM 1139 N N . ARG A 1 141 ? -10.331 -21.823 18.835 1.00 95.00 141 ARG A N 1
ATOM 1140 C CA . ARG A 1 141 ? -10.935 -23.092 18.434 1.00 95.00 141 ARG A CA 1
ATOM 1141 C C . ARG A 1 141 ? -11.376 -23.858 19.665 1.00 95.00 141 ARG A C 1
ATOM 1143 O O . ARG A 1 141 ? -10.568 -24.054 20.573 1.00 95.00 141 ARG A O 1
ATOM 1150 N N . ASP A 1 142 ? -12.602 -24.350 19.639 1.00 93.88 142 ASP A N 1
ATOM 1151 C CA . ASP A 1 142 ? -13.090 -25.328 20.599 1.00 93.88 142 ASP A CA 1
ATOM 1152 C C . ASP A 1 142 ? -13.114 -26.713 19.943 1.00 93.88 142 ASP A C 1
ATOM 1154 O O . ASP A 1 142 ? -13.847 -26.956 18.982 1.00 93.88 142 ASP A O 1
ATOM 1158 N N . GLY A 1 143 ? -12.268 -27.618 20.437 1.00 88.06 143 GLY A N 1
ATOM 1159 C CA . GLY A 1 143 ? -12.167 -28.976 19.911 1.00 88.06 143 GLY A CA 1
ATOM 1160 C C . GLY A 1 143 ? -13.358 -29.864 20.275 1.00 88.06 143 GLY A C 1
ATOM 1161 O O . GLY A 1 143 ? -13.655 -30.783 19.513 1.00 88.06 143 GLY A O 1
ATOM 1162 N N . SER A 1 144 ? -14.043 -29.606 21.399 1.00 90.12 144 SER A N 1
ATOM 1163 C CA . SER A 1 144 ? -15.219 -30.399 21.787 1.00 90.12 144 SER A CA 1
ATOM 1164 C C . SER A 1 144 ? -16.440 -30.011 20.969 1.00 90.12 144 SER A C 1
ATOM 1166 O O . SER A 1 144 ? -17.182 -30.881 20.520 1.00 90.12 144 SER A O 1
ATOM 1168 N N . ASP A 1 145 ? -16.593 -28.712 20.724 1.00 89.25 145 ASP A N 1
ATOM 1169 C CA . ASP A 1 145 ? -17.780 -28.157 20.070 1.00 89.25 145 ASP A CA 1
ATOM 1170 C C . ASP A 1 145 ? -17.581 -27.979 18.556 1.00 89.25 145 ASP A C 1
ATOM 1172 O O . ASP A 1 145 ? -18.517 -27.629 17.841 1.00 89.25 145 ASP A O 1
ATOM 1176 N N . GLN A 1 146 ? -16.360 -28.211 18.057 1.00 90.56 146 GLN A N 1
ATOM 1177 C CA . GLN A 1 146 ? -15.948 -27.974 16.668 1.00 90.56 146 GLN A CA 1
ATOM 1178 C C . GLN A 1 146 ? -16.250 -26.545 16.183 1.00 90.56 146 GLN A C 1
ATOM 1180 O O . GLN A 1 146 ? -16.537 -26.316 15.007 1.00 90.56 146 GLN A O 1
ATOM 1185 N N . THR A 1 147 ? -16.168 -25.567 17.087 1.00 93.12 147 THR A N 1
ATOM 1186 C CA . THR A 1 147 ? -16.436 -24.158 16.784 1.00 93.12 147 THR A CA 1
ATOM 1187 C C . THR A 1 147 ? -15.151 -23.347 16.683 1.00 93.12 147 THR A C 1
ATOM 1189 O O . THR A 1 147 ? -14.101 -23.697 17.229 1.00 93.12 147 THR A O 1
ATOM 1192 N N . ILE A 1 148 ? -15.233 -22.243 15.941 1.00 93.88 148 ILE A N 1
ATOM 1193 C CA . ILE A 1 148 ? -14.169 -21.250 15.829 1.00 93.88 148 ILE A CA 1
ATOM 1194 C C . ILE A 1 148 ? -14.793 -19.891 16.118 1.00 93.88 148 ILE A C 1
ATOM 1196 O O . ILE A 1 148 ? -15.646 -19.430 15.360 1.00 93.88 148 ILE A O 1
ATOM 1200 N N . THR A 1 149 ? -14.346 -19.245 17.188 1.00 93.50 149 THR A N 1
ATOM 1201 C CA . THR A 1 149 ? -14.903 -17.969 17.645 1.00 93.50 149 THR A CA 1
ATOM 1202 C C . THR A 1 149 ? -13.864 -16.866 17.533 1.00 93.50 149 THR A C 1
ATOM 1204 O O . THR A 1 149 ? -12.686 -17.059 17.840 1.00 93.50 149 THR A O 1
ATOM 1207 N N . ARG A 1 150 ? -14.303 -15.690 17.079 1.00 90.75 150 ARG A N 1
ATOM 1208 C CA . ARG A 1 150 ? -13.485 -14.480 16.990 1.00 90.75 150 ARG A CA 1
ATOM 1209 C C . ARG A 1 150 ? -14.071 -13.414 17.899 1.00 90.75 150 ARG A C 1
ATOM 1211 O O . ARG A 1 150 ? -15.241 -13.069 17.761 1.00 90.75 150 ARG A O 1
ATOM 1218 N N . TYR A 1 151 ? -13.234 -12.822 18.733 1.00 89.44 151 TYR A N 1
ATOM 1219 C CA . TYR A 1 151 ? -13.599 -11.686 19.569 1.00 89.44 151 TYR A CA 1
ATOM 1220 C C . TYR A 1 151 ? -12.973 -10.414 18.963 1.00 89.44 151 TYR A C 1
ATOM 1222 O O . TYR A 1 151 ? -11.817 -10.417 18.552 1.00 89.44 151 TYR A O 1
ATOM 1230 N N . LEU A 1 152 ? -13.757 -9.353 18.737 1.00 82.56 152 LEU A N 1
ATOM 1231 C CA . LEU A 1 152 ? -13.301 -8.123 18.040 1.00 82.56 152 LEU A CA 1
ATOM 1232 C C . LEU A 1 152 ? -12.435 -7.205 18.902 1.00 82.56 152 LEU A C 1
ATOM 1234 O O . LEU A 1 152 ? -11.607 -6.464 18.380 1.00 82.56 152 LEU A O 1
ATOM 1238 N N . ASP A 1 153 ? -12.631 -7.298 20.200 1.00 78.25 153 ASP A N 1
ATOM 1239 C CA . ASP A 1 153 ? -11.948 -6.607 21.282 1.00 78.25 153 ASP A CA 1
ATOM 1240 C C . ASP A 1 153 ? -10.662 -7.307 21.739 1.00 78.25 153 ASP A C 1
ATOM 1242 O O . ASP A 1 153 ? -9.770 -6.641 22.253 1.00 78.25 153 ASP A O 1
ATOM 1246 N N . ILE A 1 154 ? -10.522 -8.612 21.485 1.00 82.81 154 ILE A N 1
ATOM 1247 C CA . ILE A 1 154 ? -9.346 -9.398 21.878 1.00 82.81 154 ILE A CA 1
ATOM 1248 C C . ILE A 1 154 ? -8.533 -9.750 20.638 1.00 82.81 154 ILE A C 1
ATOM 1250 O O . ILE A 1 154 ? -8.991 -10.493 19.769 1.00 82.81 154 ILE A O 1
ATOM 1254 N N . ASN A 1 155 ? -7.302 -9.251 20.560 1.00 75.75 155 ASN A N 1
ATOM 1255 C CA . ASN A 1 155 ? -6.380 -9.636 19.501 1.00 75.75 155 ASN A CA 1
ATOM 1256 C C . ASN A 1 155 ? -4.931 -9.506 19.981 1.00 75.75 155 ASN A C 1
ATOM 1258 O O . ASN A 1 155 ? -4.294 -8.469 19.801 1.00 75.75 155 ASN A O 1
ATOM 1262 N N . HIS A 1 156 ? -4.429 -10.569 20.610 1.00 71.31 156 HIS A N 1
ATOM 1263 C CA . HIS A 1 156 ? -3.046 -10.641 21.067 1.00 71.31 156 HIS A CA 1
ATOM 1264 C C . HIS A 1 156 ? -2.122 -10.938 19.881 1.00 71.31 156 HIS A C 1
ATOM 1266 O O . HIS A 1 156 ? -2.082 -12.062 19.380 1.00 71.31 156 HIS A O 1
ATOM 1272 N N . ASP A 1 157 ? -1.397 -9.929 19.407 1.00 66.94 157 ASP A N 1
ATOM 1273 C CA . ASP A 1 157 ? -0.525 -10.006 18.229 1.00 66.94 157 ASP A CA 1
ATOM 1274 C C . ASP A 1 157 ? 0.968 -9.831 18.568 1.00 66.94 157 ASP A C 1
ATOM 1276 O O . ASP A 1 157 ? 1.788 -9.600 17.679 1.00 66.94 157 ASP A O 1
ATOM 1280 N N . GLN A 1 158 ? 1.339 -9.983 19.844 1.00 65.62 158 GLN A N 1
ATOM 1281 C CA . GLN A 1 158 ? 2.728 -9.887 20.291 1.00 65.62 158 GLN A CA 1
ATOM 1282 C C . GLN A 1 158 ? 3.563 -11.105 19.874 1.00 65.62 158 GLN A C 1
ATOM 1284 O O . GLN A 1 158 ? 3.080 -12.233 19.770 1.00 65.62 158 GLN A O 1
ATOM 1289 N N . THR A 1 159 ? 4.864 -10.880 19.690 1.00 57.00 159 THR A N 1
ATOM 1290 C CA . THR A 1 159 ? 5.848 -11.892 19.271 1.00 57.00 159 THR A CA 1
ATOM 1291 C C . THR A 1 159 ? 6.029 -13.043 20.270 1.00 57.00 159 THR A C 1
ATOM 1293 O O . THR A 1 159 ? 6.490 -14.112 19.875 1.00 57.00 159 THR A O 1
ATOM 1296 N N . GLN A 1 160 ? 5.630 -12.875 21.538 1.00 64.25 160 GLN A N 1
ATOM 1297 C CA . GLN A 1 160 ? 5.651 -13.913 22.583 1.00 64.25 160 GLN A CA 1
ATOM 1298 C C . GLN A 1 160 ? 4.250 -14.484 22.854 1.00 64.25 160 GLN A C 1
ATOM 1300 O O . GLN A 1 160 ? 3.759 -14.521 23.981 1.00 64.25 160 GLN A O 1
ATOM 1305 N N . PHE A 1 161 ? 3.592 -14.923 21.786 1.00 75.25 161 PHE A N 1
ATOM 1306 C CA . PHE A 1 161 ? 2.266 -15.523 21.838 1.00 75.25 161 PHE A CA 1
ATOM 1307 C C . PHE A 1 161 ? 2.309 -16.942 22.436 1.00 75.25 161 PHE A C 1
ATOM 1309 O O . PHE A 1 161 ? 2.924 -17.836 21.849 1.00 75.25 161 PHE A O 1
ATOM 1316 N N . SER A 1 162 ? 1.626 -17.179 23.560 1.00 86.06 162 SER A N 1
ATOM 1317 C CA . SER A 1 162 ? 1.426 -18.516 24.135 1.00 86.06 162 SER A CA 1
ATOM 1318 C C . SER A 1 162 ? -0.064 -18.803 24.328 1.00 86.06 162 SER A C 1
ATOM 1320 O O . SER A 1 162 ? -0.905 -17.901 24.338 1.00 86.06 162 SER A O 1
ATOM 1322 N N . ARG A 1 163 ? -0.421 -20.085 24.467 1.00 90.00 163 ARG A N 1
ATOM 1323 C CA . ARG A 1 163 ? -1.810 -20.468 24.749 1.00 90.00 163 ARG A CA 1
ATOM 1324 C C . ARG A 1 163 ? -2.266 -19.916 26.092 1.00 90.00 163 ARG A C 1
ATOM 1326 O O . ARG A 1 163 ? -3.378 -19.420 26.208 1.00 90.00 163 ARG A O 1
ATOM 1333 N N . GLU A 1 164 ? -1.391 -19.983 27.078 1.00 89.88 164 GLU A N 1
ATOM 1334 C CA . GLU A 1 164 ? -1.626 -19.529 28.440 1.00 89.88 164 GLU A CA 1
ATOM 1335 C C . GLU A 1 164 ? -1.864 -18.019 28.466 1.00 89.88 164 GLU A C 1
ATOM 1337 O O . GLU A 1 164 ? -2.839 -17.580 29.070 1.00 89.88 164 GLU A O 1
ATOM 1342 N N . THR A 1 165 ? -1.038 -17.226 27.771 1.00 89.31 165 THR A N 1
ATOM 1343 C CA . THR A 1 165 ? -1.223 -15.767 27.718 1.00 89.31 165 THR A CA 1
ATOM 1344 C C . THR A 1 165 ? -2.518 -15.388 27.000 1.00 89.31 165 THR A C 1
ATOM 1346 O O . THR A 1 165 ? -3.276 -14.561 27.507 1.00 89.31 165 THR A O 1
ATOM 1349 N N . ALA A 1 166 ? -2.845 -16.059 25.891 1.00 89.50 166 ALA A N 1
ATOM 1350 C CA . ALA A 1 166 ? -4.092 -15.831 25.162 1.00 89.50 166 ALA A CA 1
ATOM 1351 C C . ALA A 1 166 ? -5.347 -16.224 25.965 1.00 89.50 166 ALA A C 1
ATOM 1353 O O . ALA A 1 166 ? -6.376 -15.554 25.865 1.00 89.50 166 ALA A O 1
ATOM 1354 N N . LEU A 1 167 ? -5.288 -17.306 26.749 1.00 91.94 167 LEU A N 1
ATOM 1355 C CA . LEU A 1 167 ? -6.390 -17.731 27.620 1.00 91.94 167 LEU A CA 1
ATOM 1356 C C . LEU A 1 167 ? -6.544 -16.820 28.841 1.00 91.94 167 LEU A C 1
ATOM 1358 O O . LEU A 1 167 ? -7.669 -16.514 29.224 1.00 91.94 167 LEU A O 1
ATOM 1362 N N . GLN A 1 168 ? -5.440 -16.350 29.428 1.00 90.88 168 GLN A N 1
ATOM 1363 C CA . GLN A 1 168 ? -5.465 -15.377 30.526 1.00 90.88 168 GLN A CA 1
ATOM 1364 C C . GLN A 1 168 ? -6.106 -14.056 30.093 1.00 90.88 168 GLN A C 1
ATOM 1366 O O . GLN A 1 168 ? -6.939 -13.511 30.816 1.00 90.88 168 GLN A O 1
ATOM 1371 N N . GLU A 1 169 ? -5.774 -13.562 28.899 1.00 88.38 169 GLU A N 1
ATOM 1372 C CA . GLU A 1 169 ? -6.395 -12.356 28.352 1.00 88.38 169 GLU A CA 1
ATOM 1373 C C . GLU A 1 169 ? -7.896 -12.556 28.106 1.00 88.38 169 GLU A C 1
ATOM 1375 O O . GLU A 1 169 ? -8.697 -11.720 28.527 1.00 88.38 169 GLU A O 1
ATOM 1380 N N . LEU A 1 170 ? -8.284 -13.698 27.520 1.00 91.88 170 LEU A N 1
ATOM 1381 C CA . LEU A 1 170 ? -9.692 -14.054 27.342 1.00 91.88 170 LEU A CA 1
ATOM 1382 C C . LEU A 1 170 ? -10.430 -14.108 28.680 1.00 91.88 170 LEU A C 1
ATOM 1384 O O . LEU A 1 170 ? -11.489 -13.512 28.815 1.00 91.88 170 LEU A O 1
ATOM 1388 N N . LYS A 1 171 ? -9.848 -14.751 29.693 1.00 93.56 171 LYS A N 1
ATOM 1389 C CA . LYS A 1 171 ? -10.424 -14.835 31.040 1.00 93.56 171 LYS A CA 1
ATOM 1390 C C . LYS A 1 171 ? -10.585 -13.468 31.703 1.00 93.56 171 LYS A C 1
ATOM 1392 O O . LYS A 1 171 ? -11.536 -13.268 32.450 1.00 93.56 171 LYS A O 1
ATOM 1397 N N . SER A 1 172 ? -9.647 -12.556 31.456 1.00 91.69 172 SER A N 1
ATOM 1398 C CA . SER A 1 172 ? -9.655 -11.203 32.015 1.00 91.69 172 SER A CA 1
ATOM 1399 C C . SER A 1 172 ? -10.727 -10.321 31.371 1.00 91.69 172 SER A C 1
ATOM 1401 O O . SER A 1 172 ? -11.464 -9.636 32.074 1.00 91.69 172 SER A O 1
ATOM 1403 N N . GLN A 1 173 ? -10.834 -10.349 30.039 1.00 88.81 173 GLN A N 1
ATOM 1404 C CA . GLN A 1 173 ? -11.737 -9.465 29.295 1.00 88.81 173 GLN A CA 1
ATOM 1405 C C . GLN A 1 173 ? -13.142 -10.052 29.108 1.00 88.81 173 GLN A C 1
ATOM 1407 O O . GLN A 1 173 ? -14.106 -9.296 29.028 1.00 88.81 173 GLN A O 1
ATOM 1412 N N . ARG A 1 174 ? -13.255 -11.385 29.038 1.00 91.62 174 ARG A N 1
ATOM 1413 C CA . ARG A 1 174 ? -14.497 -12.142 28.815 1.00 91.62 174 ARG A CA 1
ATOM 1414 C C . ARG A 1 174 ? -14.531 -13.440 29.631 1.00 91.62 174 ARG A C 1
ATOM 1416 O O . ARG A 1 174 ? -14.411 -14.539 29.077 1.00 91.62 174 ARG A O 1
ATOM 1423 N N . PRO A 1 175 ? -14.672 -13.345 30.963 1.00 93.50 175 PRO A N 1
ATOM 1424 C CA . PRO A 1 175 ? -14.670 -14.512 31.844 1.00 93.50 175 PRO A CA 1
ATOM 1425 C C . PRO A 1 175 ? -15.770 -15.533 31.512 1.00 93.50 175 PRO A C 1
ATOM 1427 O O . PRO A 1 175 ? -15.564 -16.727 31.718 1.00 93.50 175 PRO A O 1
ATOM 1430 N N . GLU A 1 176 ? -16.911 -15.088 30.985 1.00 93.75 176 GLU A N 1
ATOM 1431 C CA . GLU A 1 176 ? -18.049 -15.922 30.578 1.00 93.75 176 GLU A CA 1
ATOM 1432 C C . GLU A 1 176 ? -17.773 -16.799 29.349 1.00 93.75 176 GLU A C 1
ATOM 1434 O O . GLU A 1 176 ? -18.354 -17.876 29.211 1.00 93.75 176 GLU A O 1
ATOM 1439 N N . ASP A 1 177 ? -16.863 -16.358 28.485 1.00 91.94 177 ASP A N 1
ATOM 1440 C CA . ASP A 1 177 ? -16.494 -17.038 27.244 1.00 91.94 177 ASP A CA 1
ATOM 1441 C C . ASP A 1 177 ? -15.264 -17.943 27.412 1.00 91.94 177 ASP A C 1
ATOM 1443 O O . ASP A 1 177 ? -14.954 -18.774 26.553 1.00 91.94 177 ASP A O 1
ATOM 1447 N N . HIS A 1 178 ? -14.544 -17.799 28.524 1.00 92.94 178 HIS A N 1
ATOM 1448 C CA . HIS A 1 178 ? -13.343 -18.569 28.800 1.00 92.94 178 HIS A CA 1
ATOM 1449 C C . HIS A 1 178 ? -13.653 -20.053 29.034 1.00 92.94 178 HIS A C 1
ATOM 1451 O O . HIS A 1 178 ? -14.414 -20.429 29.929 1.00 92.94 178 HIS A O 1
ATOM 1457 N N . ARG A 1 179 ? -12.940 -20.922 28.309 1.00 91.31 179 ARG A N 1
ATOM 1458 C CA . ARG A 1 179 ? -12.887 -22.363 28.581 1.00 91.31 179 ARG A CA 1
ATOM 1459 C C . ARG A 1 179 ? -11.448 -22.847 28.476 1.00 91.31 179 ARG A C 1
ATOM 1461 O O . ARG A 1 179 ? -10.753 -22.528 27.513 1.00 91.31 179 ARG A O 1
ATOM 1468 N N . GLU A 1 180 ? -11.034 -23.693 29.418 1.00 89.31 180 GLU A N 1
ATOM 1469 C CA . GLU A 1 180 ? -9.693 -24.299 29.421 1.00 89.31 180 GLU A CA 1
ATOM 1470 C C . GLU A 1 180 ? -9.416 -25.089 28.134 1.00 89.31 180 GLU A C 1
ATOM 1472 O O . GLU A 1 180 ? -8.275 -25.187 27.709 1.00 89.31 180 GLU A O 1
ATOM 1477 N N . GLY A 1 181 ? -10.446 -25.637 27.478 1.00 91.38 181 GLY A N 1
ATOM 1478 C CA . GLY A 1 181 ? -10.319 -26.402 26.233 1.00 91.38 181 GLY A CA 1
ATOM 1479 C C . GLY A 1 181 ? -10.060 -25.574 24.969 1.00 91.38 181 GLY A C 1
ATOM 1480 O O . GLY A 1 181 ? -9.824 -26.162 23.916 1.00 91.38 181 GLY A O 1
ATOM 1481 N N . LEU A 1 182 ? -10.085 -24.238 25.041 1.00 94.31 182 LEU A N 1
ATOM 1482 C CA . LEU A 1 182 ? -9.884 -23.399 23.861 1.00 94.31 182 LEU A CA 1
ATOM 1483 C C . LEU A 1 182 ? -8.418 -23.397 23.407 1.00 94.31 182 LEU A C 1
ATOM 1485 O O . LEU A 1 182 ? -7.469 -23.399 24.202 1.00 94.31 182 LEU A O 1
ATOM 1489 N N . TYR A 1 183 ? -8.243 -23.351 22.089 1.00 93.75 183 TYR A N 1
ATOM 1490 C CA . TYR A 1 183 ? -6.945 -23.250 21.435 1.00 93.75 183 TYR A CA 1
ATOM 1491 C C . TYR A 1 183 ? -6.886 -21.990 20.581 1.00 93.75 183 TYR A C 1
ATOM 1493 O O . TYR A 1 183 ? -7.613 -21.899 19.586 1.00 93.75 183 TYR A O 1
ATOM 1501 N N . PRO A 1 184 ? -6.007 -21.029 20.901 1.00 93.00 184 PRO A N 1
ATOM 1502 C CA . PRO A 1 184 ? -5.830 -19.883 20.037 1.00 93.00 184 PRO A CA 1
ATOM 1503 C C . PRO A 1 184 ? -5.268 -20.297 18.681 1.00 93.00 184 PRO A C 1
ATOM 1505 O O . PRO A 1 184 ? -4.454 -21.219 18.570 1.00 93.00 184 PRO A O 1
ATOM 1508 N N . SER A 1 185 ? -5.705 -19.638 17.620 1.00 91.31 185 SER A N 1
ATOM 1509 C CA . SER A 1 185 ? -5.295 -19.939 16.255 1.00 91.31 185 SER A CA 1
ATOM 1510 C C . SER A 1 185 ? -5.464 -18.729 15.348 1.00 91.31 185 SER A C 1
ATOM 1512 O O . SER A 1 185 ? -6.372 -17.923 15.508 1.00 91.31 185 SER A O 1
ATOM 1514 N N . PHE A 1 186 ? -4.589 -18.648 14.356 1.00 90.69 186 PHE A N 1
ATOM 1515 C CA . PHE A 1 186 ? -4.561 -17.605 13.344 1.00 90.69 186 PHE A CA 1
ATOM 1516 C C . PHE A 1 186 ? -4.843 -18.292 12.007 1.00 90.69 186 PHE A C 1
ATOM 1518 O O . PHE A 1 186 ? -3.957 -18.922 11.439 1.00 90.69 186 PHE A O 1
ATOM 1525 N N . LEU A 1 187 ? -6.118 -18.342 11.615 1.00 89.12 187 LEU A N 1
ATOM 1526 C CA . LEU A 1 187 ? -6.590 -19.208 10.518 1.00 89.12 187 LEU A CA 1
ATOM 1527 C C . LEU A 1 187 ? -7.070 -18.429 9.298 1.00 89.12 187 LEU A C 1
ATOM 1529 O O . LEU A 1 187 ? -7.106 -18.973 8.198 1.00 89.12 187 LEU A O 1
ATOM 1533 N N . TYR A 1 188 ? -7.467 -17.176 9.500 1.00 89.75 188 TYR A N 1
ATOM 1534 C CA . TYR A 1 188 ? -8.110 -16.362 8.481 1.00 89.75 188 TYR A CA 1
ATOM 1535 C C . TYR A 1 188 ? -7.381 -15.039 8.317 1.00 89.75 188 TYR A C 1
ATOM 1537 O O . TYR A 1 188 ? -6.806 -14.505 9.263 1.00 89.75 188 TYR A O 1
ATOM 1545 N N . LEU A 1 189 ? -7.465 -14.496 7.107 1.00 91.06 189 LEU A N 1
ATOM 1546 C CA . LEU A 1 189 ? -7.066 -13.133 6.794 1.00 91.06 189 LEU A CA 1
ATOM 1547 C C . LEU A 1 189 ? -8.305 -12.288 6.525 1.00 91.06 189 LEU A C 1
ATOM 1549 O O . LEU A 1 189 ? -9.340 -12.784 6.077 1.00 91.06 189 LEU A O 1
ATOM 1553 N N . LEU A 1 190 ? -8.189 -10.994 6.793 1.00 90.44 190 LEU A N 1
ATOM 1554 C CA . LEU A 1 190 ? -9.254 -10.041 6.533 1.00 90.44 190 LEU A CA 1
ATOM 1555 C C . LEU A 1 190 ? -9.198 -9.622 5.063 1.00 90.44 190 LEU A C 1
ATOM 1557 O O . LEU A 1 190 ? -8.240 -8.981 4.641 1.00 90.44 190 LEU A O 1
ATOM 1561 N N . SER A 1 191 ? -10.228 -9.972 4.287 1.00 92.38 191 SER A N 1
ATOM 1562 C CA . SER A 1 191 ? -10.229 -9.800 2.825 1.00 92.38 191 SER A CA 1
ATOM 1563 C C . SER A 1 191 ? -9.915 -8.371 2.380 1.00 92.38 191 SER A C 1
ATOM 1565 O O . SER A 1 191 ? -9.159 -8.186 1.435 1.00 92.38 191 SER A O 1
ATOM 1567 N N . GLY A 1 192 ? -10.444 -7.365 3.082 1.00 92.81 192 GLY A N 1
ATOM 1568 C CA . GLY A 1 192 ? -10.181 -5.969 2.746 1.00 92.81 192 GLY A CA 1
ATOM 1569 C C . GLY A 1 192 ? -8.740 -5.521 3.027 1.00 92.81 192 GLY A C 1
ATOM 1570 O O . GLY A 1 192 ? -8.190 -4.734 2.265 1.00 92.81 192 GLY A O 1
ATOM 1571 N N . GLU A 1 193 ? -8.081 -6.066 4.057 1.00 95.19 193 GLU A N 1
ATOM 1572 C CA . GLU A 1 193 ? -6.651 -5.799 4.290 1.00 95.19 193 GLU A CA 1
ATOM 1573 C C . GLU A 1 193 ? -5.772 -6.499 3.245 1.00 95.19 193 GLU A C 1
ATOM 1575 O O . GLU A 1 193 ? -4.780 -5.930 2.796 1.00 95.19 193 GLU A O 1
ATOM 1580 N N . VAL A 1 194 ? -6.154 -7.711 2.825 1.00 96.00 194 VAL A N 1
ATOM 1581 C CA . VAL A 1 194 ? -5.479 -8.447 1.743 1.00 96.00 194 VAL A CA 1
ATOM 1582 C C . VAL A 1 194 ? -5.596 -7.687 0.422 1.00 96.00 194 VAL A C 1
ATOM 1584 O O . VAL A 1 194 ? -4.588 -7.463 -0.237 1.00 96.00 194 VAL A O 1
ATOM 1587 N N . ALA A 1 195 ? -6.795 -7.222 0.071 1.00 96.50 195 ALA A N 1
ATOM 1588 C CA . ALA A 1 195 ? -7.005 -6.428 -1.135 1.00 96.50 195 ALA A CA 1
ATOM 1589 C C . ALA A 1 195 ? -6.257 -5.083 -1.074 1.00 96.50 195 ALA A C 1
ATOM 1591 O O . ALA A 1 195 ? -5.611 -4.697 -2.043 1.00 96.50 195 ALA A O 1
ATOM 1592 N N . ALA A 1 196 ? -6.267 -4.396 0.077 1.00 97.62 196 ALA A N 1
ATOM 1593 C CA . ALA A 1 196 ? -5.473 -3.183 0.281 1.00 97.62 196 ALA A CA 1
ATOM 1594 C C . ALA A 1 196 ? -3.975 -3.428 0.050 1.00 97.62 196 ALA A C 1
ATOM 1596 O O . ALA A 1 196 ? -3.327 -2.652 -0.652 1.00 97.62 196 ALA A O 1
ATOM 1597 N N . ARG A 1 197 ? -3.437 -4.518 0.614 1.00 97.62 197 ARG A N 1
ATOM 1598 C CA . ARG A 1 197 ? -2.055 -4.948 0.390 1.00 97.62 197 ARG A CA 1
ATOM 1599 C C . ARG A 1 197 ? -1.773 -5.140 -1.094 1.00 97.62 197 ARG A C 1
ATOM 1601 O O . ARG A 1 197 ? -0.786 -4.594 -1.573 1.00 97.62 197 ARG A O 1
ATOM 1608 N N . ASP A 1 198 ? -2.633 -5.866 -1.799 1.00 97.75 198 ASP A N 1
ATOM 1609 C CA . ASP A 1 198 ? -2.436 -6.179 -3.215 1.00 97.75 198 ASP A CA 1
ATOM 1610 C C . ASP A 1 198 ? -2.423 -4.908 -4.077 1.00 97.75 198 ASP A C 1
ATOM 1612 O O . ASP A 1 198 ? -1.509 -4.737 -4.881 1.00 97.75 198 ASP A O 1
ATOM 1616 N N . TYR A 1 199 ? -3.343 -3.963 -3.840 1.00 98.06 199 TYR A N 1
ATOM 1617 C CA . TYR A 1 199 ? -3.344 -2.667 -4.533 1.00 98.06 199 TYR A CA 1
ATOM 1618 C C . TYR A 1 199 ? -2.058 -1.867 -4.299 1.00 98.06 199 TYR A C 1
ATOM 1620 O O . TYR A 1 199 ? -1.512 -1.265 -5.224 1.00 98.06 199 TYR A O 1
ATOM 1628 N N . ILE A 1 200 ? -1.564 -1.850 -3.060 1.00 98.44 200 ILE A N 1
ATOM 1629 C CA . ILE A 1 200 ? -0.342 -1.122 -2.703 1.00 98.44 200 ILE A CA 1
ATOM 1630 C C . ILE A 1 200 ? 0.878 -1.791 -3.346 1.00 98.44 200 ILE A C 1
ATOM 1632 O O . ILE A 1 200 ? 1.682 -1.108 -3.980 1.00 98.44 200 ILE A O 1
ATOM 1636 N N . GLU A 1 201 ? 1.017 -3.115 -3.226 1.00 97.38 201 GLU A N 1
ATOM 1637 C CA . GLU A 1 201 ? 2.121 -3.858 -3.843 1.00 97.38 201 GLU A CA 1
ATOM 1638 C C . GLU A 1 201 ? 2.135 -3.694 -5.367 1.00 97.38 201 GLU A C 1
ATOM 1640 O O . GLU A 1 201 ? 3.195 -3.439 -5.947 1.00 97.38 201 GLU A O 1
ATOM 1645 N N . GLU A 1 202 ? 0.968 -3.776 -6.010 1.00 96.50 202 GLU A N 1
ATOM 1646 C CA . GLU A 1 202 ? 0.823 -3.565 -7.447 1.00 96.50 202 GLU A CA 1
ATOM 1647 C C . GLU A 1 202 ? 1.226 -2.146 -7.852 1.00 96.50 202 GLU A C 1
ATOM 1649 O O . GLU A 1 202 ? 1.979 -1.983 -8.817 1.00 96.50 202 GLU A O 1
ATOM 1654 N N . TRP A 1 203 ? 0.797 -1.119 -7.112 1.00 96.94 203 TRP A N 1
ATOM 1655 C CA . TRP A 1 203 ? 1.166 0.266 -7.405 1.00 96.94 203 TRP A CA 1
ATOM 1656 C C . TRP A 1 203 ? 2.679 0.481 -7.318 1.00 96.94 203 TRP A C 1
ATOM 1658 O O . TRP A 1 203 ? 3.287 0.990 -8.264 1.00 96.94 203 TRP A O 1
ATOM 1668 N N . PHE A 1 204 ? 3.324 0.032 -6.234 1.00 95.06 204 PHE A N 1
ATOM 1669 C CA . PHE A 1 204 ? 4.778 0.166 -6.102 1.00 95.06 204 PHE A CA 1
ATOM 1670 C C . PHE A 1 204 ? 5.509 -0.587 -7.220 1.00 95.06 204 PHE A C 1
ATOM 1672 O O . PHE A 1 204 ? 6.471 -0.060 -7.785 1.00 95.06 204 PHE A O 1
ATOM 1679 N N . ALA A 1 205 ? 5.041 -1.781 -7.590 1.00 91.25 205 ALA A N 1
ATOM 1680 C CA . ALA A 1 205 ? 5.683 -2.596 -8.615 1.00 91.25 205 ALA A CA 1
ATOM 1681 C C . ALA A 1 205 ? 5.527 -2.023 -10.031 1.00 91.25 205 ALA A C 1
ATOM 1683 O O . ALA A 1 205 ? 6.498 -2.048 -10.798 1.00 91.25 205 ALA A O 1
ATOM 1684 N N . SER A 1 206 ? 4.32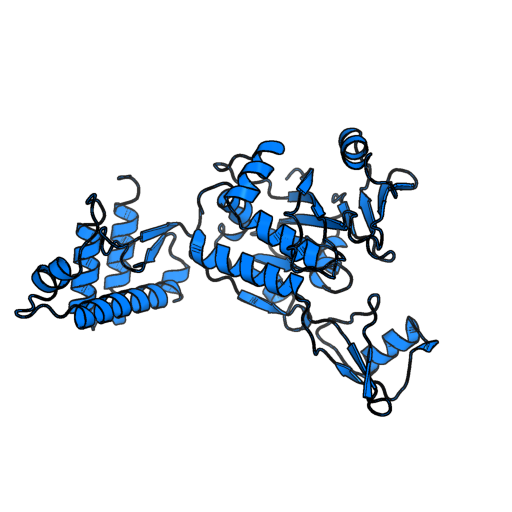9 -1.542 -10.372 1.00 89.38 206 SER A N 1
ATOM 1685 C CA . SER A 1 206 ? 3.952 -1.102 -11.722 1.00 89.38 206 SER A CA 1
ATOM 1686 C C . SER A 1 206 ? 4.262 0.371 -11.989 1.00 89.38 206 SER A C 1
ATOM 1688 O O . SER A 1 206 ? 4.742 0.697 -13.072 1.00 89.38 206 SER A O 1
ATOM 1690 N N . VAL A 1 207 ? 4.037 1.253 -11.010 1.00 90.25 207 VAL A N 1
ATOM 1691 C CA . VAL A 1 207 ? 4.205 2.706 -11.165 1.00 90.25 207 VAL A CA 1
ATOM 1692 C C . VAL A 1 207 ? 5.590 3.145 -10.707 1.00 90.25 207 VAL A C 1
ATOM 1694 O O . VAL A 1 207 ? 6.310 3.801 -11.457 1.00 90.25 207 VAL A O 1
ATOM 1697 N N . ALA A 1 208 ? 5.998 2.759 -9.496 1.00 89.44 208 ALA A N 1
ATOM 1698 C CA . ALA A 1 208 ? 7.296 3.156 -8.944 1.00 89.44 208 ALA A CA 1
ATOM 1699 C C . ALA A 1 208 ? 8.444 2.213 -9.350 1.00 89.44 208 ALA A C 1
ATOM 1701 O O . ALA A 1 208 ? 9.619 2.528 -9.164 1.00 89.44 208 ALA A O 1
ATOM 1702 N N . GLY A 1 209 ? 8.144 1.031 -9.894 1.00 86.50 209 GLY A N 1
ATOM 1703 C CA . GLY A 1 209 ? 9.157 0.029 -10.222 1.00 86.50 209 GLY A CA 1
ATOM 1704 C C . GLY A 1 209 ? 9.887 -0.537 -8.993 1.00 86.50 209 GLY A C 1
ATOM 1705 O O . GLY A 1 209 ? 11.003 -1.056 -9.129 1.00 86.50 209 GLY A O 1
ATOM 1706 N N . VAL A 1 210 ? 9.292 -0.436 -7.802 1.00 87.75 210 VAL A N 1
ATOM 1707 C CA . VAL A 1 210 ? 9.821 -0.894 -6.508 1.00 87.75 210 VAL A CA 1
ATOM 1708 C C . VAL A 1 210 ? 9.040 -2.116 -6.030 1.00 87.75 210 VAL A C 1
ATOM 1710 O O . VAL A 1 210 ? 7.823 -2.173 -6.132 1.00 87.75 210 VAL A O 1
ATOM 1713 N N . LYS A 1 211 ? 9.740 -3.118 -5.496 1.00 89.75 211 LYS A N 1
ATOM 1714 C CA . LYS A 1 211 ? 9.100 -4.300 -4.915 1.00 89.75 211 LYS A CA 1
ATOM 1715 C C . LYS A 1 211 ? 8.786 -4.024 -3.448 1.00 89.75 211 LYS A C 1
ATOM 1717 O O . LYS A 1 211 ? 9.694 -4.065 -2.618 1.00 89.75 211 LYS A O 1
ATOM 1722 N N . ALA A 1 212 ? 7.525 -3.739 -3.146 1.00 93.44 212 ALA A N 1
ATOM 1723 C CA . ALA A 1 212 ? 7.044 -3.747 -1.772 1.00 93.44 212 ALA A CA 1
ATOM 1724 C C . ALA A 1 212 ? 6.990 -5.192 -1.245 1.00 93.44 212 ALA A C 1
ATOM 1726 O O . ALA A 1 212 ? 6.838 -6.134 -2.025 1.00 93.44 212 ALA A O 1
ATOM 1727 N N . GLN A 1 213 ? 7.175 -5.374 0.063 1.00 94.44 213 GLN A N 1
ATOM 1728 C CA . GLN A 1 213 ? 7.075 -6.688 0.694 1.00 94.44 213 GLN A CA 1
ATOM 1729 C C . GLN A 1 213 ? 5.931 -6.725 1.700 1.00 94.44 213 GLN A C 1
ATOM 1731 O O . GLN A 1 213 ? 5.931 -5.992 2.688 1.00 94.44 213 GLN A O 1
ATOM 1736 N N . ALA A 1 214 ? 5.013 -7.658 1.508 1.00 95.50 214 ALA A N 1
ATOM 1737 C CA . ALA A 1 214 ? 4.000 -7.983 2.489 1.00 95.50 214 ALA A CA 1
ATOM 1738 C C . ALA A 1 214 ? 4.570 -8.712 3.715 1.00 95.50 214 ALA A C 1
ATOM 1740 O O . ALA A 1 214 ? 5.352 -9.669 3.606 1.00 95.50 214 ALA A O 1
ATOM 1741 N N . ARG A 1 215 ? 4.119 -8.305 4.903 1.00 95.00 215 ARG A N 1
ATOM 1742 C CA . ARG A 1 215 ? 4.417 -8.965 6.176 1.00 95.00 215 ARG A CA 1
ATOM 1743 C C . ARG A 1 215 ? 3.204 -8.983 7.097 1.00 95.00 215 ARG A C 1
ATOM 1745 O O . ARG A 1 215 ? 2.420 -8.044 7.132 1.00 95.00 215 ARG A O 1
ATOM 1752 N N . ILE A 1 216 ? 3.076 -10.062 7.864 1.00 92.50 216 ILE A N 1
ATOM 1753 C CA . ILE A 1 216 ? 2.055 -10.177 8.909 1.00 92.50 216 ILE A CA 1
ATOM 1754 C C . ILE A 1 216 ? 2.608 -9.528 10.179 1.00 92.50 216 ILE A C 1
ATOM 1756 O O . ILE A 1 216 ? 3.700 -9.905 10.606 1.00 92.50 216 ILE A O 1
ATOM 1760 N N . ALA A 1 217 ? 1.849 -8.620 10.797 1.00 91.81 217 ALA A N 1
ATOM 1761 C CA . ALA A 1 217 ? 2.261 -7.855 11.979 1.00 91.81 217 ALA A CA 1
ATOM 1762 C C . ALA A 1 217 ? 2.868 -8.735 13.092 1.00 91.81 217 ALA A C 1
ATOM 1764 O O . ALA A 1 217 ? 3.995 -8.509 13.518 1.00 91.81 217 ALA A O 1
ATOM 1765 N N . ARG A 1 218 ? 2.202 -9.830 13.479 1.00 88.81 218 ARG A N 1
ATOM 1766 C CA . ARG A 1 218 ? 2.689 -10.733 14.545 1.00 88.81 218 ARG A CA 1
ATOM 1767 C C . ARG A 1 218 ? 3.998 -11.480 14.233 1.00 88.81 218 ARG A C 1
ATOM 1769 O O . ARG A 1 218 ? 4.509 -12.201 15.085 1.00 88.81 218 ARG A O 1
ATOM 1776 N N . ARG A 1 219 ? 4.484 -11.422 12.987 1.00 89.88 219 ARG A N 1
ATOM 1777 C CA . ARG A 1 219 ? 5.668 -12.160 12.505 1.00 89.88 219 ARG A CA 1
ATOM 1778 C C . ARG A 1 219 ? 6.858 -11.255 12.193 1.00 89.88 219 ARG A C 1
ATOM 1780 O O . ARG A 1 219 ? 7.836 -11.748 11.641 1.00 89.88 219 ARG A O 1
ATOM 1787 N N . ILE A 1 220 ? 6.764 -9.967 12.507 1.00 90.81 220 ILE A N 1
ATOM 1788 C CA . ILE A 1 220 ? 7.845 -9.005 12.299 1.00 90.81 220 ILE A CA 1
ATOM 1789 C C . ILE A 1 220 ? 8.265 -8.361 13.611 1.00 90.81 220 ILE A C 1
ATOM 1791 O O . ILE A 1 220 ? 7.525 -8.340 14.594 1.00 90.81 220 ILE A O 1
ATOM 1795 N N . THR A 1 221 ? 9.481 -7.838 13.616 1.00 89.94 221 THR A N 1
ATOM 1796 C CA . THR A 1 221 ? 10.093 -7.180 14.769 1.00 89.94 221 THR A CA 1
ATOM 1797 C C . THR A 1 221 ? 10.056 -5.659 14.636 1.00 89.94 221 THR A C 1
ATOM 1799 O O . THR A 1 221 ? 9.998 -5.109 13.537 1.00 89.94 221 THR A O 1
ATOM 1802 N N . THR A 1 222 ? 10.169 -4.948 15.761 1.00 89.12 222 THR A N 1
ATOM 1803 C CA . THR A 1 222 ? 10.314 -3.482 15.758 1.00 89.12 222 THR A CA 1
ATOM 1804 C C . THR A 1 222 ? 11.556 -3.024 14.989 1.00 89.12 222 THR A C 1
ATOM 1806 O O . THR A 1 222 ? 11.521 -1.979 14.353 1.00 89.12 222 THR A O 1
ATOM 1809 N N . ALA A 1 223 ? 12.636 -3.815 14.990 1.00 90.06 223 ALA A N 1
ATOM 1810 C CA . ALA A 1 223 ? 13.845 -3.507 14.227 1.00 90.06 223 ALA A CA 1
ATOM 1811 C C . ALA A 1 223 ? 13.592 -3.519 12.708 1.00 90.06 223 ALA A C 1
ATOM 1813 O O . ALA A 1 223 ? 14.063 -2.631 12.004 1.00 90.06 223 ALA A O 1
ATOM 1814 N N . GLU A 1 224 ? 12.803 -4.477 12.207 1.00 90.75 224 GLU A N 1
ATOM 1815 C CA . GLU A 1 224 ? 12.402 -4.504 10.793 1.00 90.75 224 GLU A CA 1
ATOM 1816 C C . GLU A 1 224 ? 11.527 -3.300 10.425 1.00 90.75 224 GLU A C 1
ATOM 1818 O O . GLU A 1 224 ? 11.701 -2.725 9.354 1.00 90.75 224 GLU A O 1
ATOM 1823 N N . ILE A 1 225 ? 10.620 -2.882 11.317 1.00 91.06 225 ILE A N 1
ATOM 1824 C CA . ILE A 1 225 ? 9.822 -1.660 11.140 1.00 91.06 225 ILE A CA 1
ATOM 1825 C C . ILE A 1 225 ? 10.727 -0.424 11.075 1.00 91.06 225 ILE A C 1
ATOM 1827 O O . ILE A 1 225 ? 10.595 0.371 10.145 1.00 91.06 225 ILE A O 1
ATOM 1831 N N . ALA A 1 226 ? 11.671 -0.291 12.009 1.00 90.25 226 ALA A N 1
ATOM 1832 C CA . ALA A 1 226 ? 12.588 0.845 12.086 1.00 90.25 226 ALA A CA 1
ATOM 1833 C C . ALA A 1 226 ? 13.436 1.008 10.811 1.00 90.25 226 ALA A C 1
ATOM 1835 O O . ALA A 1 226 ? 13.513 2.099 10.254 1.00 90.25 226 ALA A O 1
ATOM 1836 N N . GLN A 1 227 ? 13.970 -0.097 10.286 1.00 89.44 227 GLN A N 1
ATOM 1837 C CA . GLN A 1 227 ? 14.866 -0.116 9.120 1.00 89.44 227 GLN A CA 1
ATOM 1838 C C . GLN A 1 227 ? 14.135 -0.085 7.765 1.00 89.44 227 GLN A C 1
ATOM 1840 O O . GLN A 1 227 ? 14.737 -0.303 6.709 1.00 89.44 227 GLN A O 1
ATOM 1845 N N . SER A 1 228 ? 12.821 0.138 7.766 1.00 91.94 228 SER A N 1
ATOM 1846 C CA . SER A 1 228 ? 11.978 0.088 6.571 1.00 91.94 228 SER A CA 1
ATOM 1847 C C . SER A 1 228 ? 11.208 1.391 6.354 1.00 91.94 228 SER A C 1
ATOM 1849 O O . SER A 1 228 ? 11.334 2.351 7.114 1.00 91.94 228 SER A O 1
ATOM 1851 N N . SER A 1 229 ? 10.418 1.438 5.282 1.00 93.62 229 SER A N 1
ATOM 1852 C CA . SER A 1 229 ? 9.379 2.445 5.087 1.00 93.62 229 SER A CA 1
ATOM 1853 C C . SER A 1 229 ? 8.009 1.758 5.138 1.00 93.62 229 SER A C 1
ATOM 1855 O O . SER A 1 229 ? 7.498 1.310 4.105 1.00 93.62 229 SER A O 1
ATOM 1857 N N . PRO A 1 230 ? 7.448 1.570 6.345 1.00 96.31 230 PRO A N 1
ATOM 1858 C CA . PRO A 1 230 ? 6.294 0.713 6.540 1.00 96.31 230 PRO A CA 1
ATOM 1859 C C . PRO A 1 230 ? 4.980 1.416 6.179 1.00 96.31 230 PRO A C 1
ATOM 1861 O O . PRO A 1 230 ? 4.764 2.605 6.427 1.00 96.31 230 PRO A O 1
ATOM 1864 N N . ILE A 1 231 ? 4.069 0.627 5.626 1.00 98.06 231 ILE A N 1
ATOM 1865 C CA . ILE A 1 231 ? 2.682 0.969 5.351 1.00 98.06 231 ILE A CA 1
ATOM 1866 C C . ILE A 1 231 ? 1.834 0.005 6.175 1.00 98.06 231 ILE A C 1
ATOM 1868 O O . ILE A 1 231 ? 1.742 -1.181 5.858 1.00 98.06 231 ILE A O 1
ATOM 1872 N N . LEU A 1 232 ? 1.276 0.495 7.278 1.00 97.62 232 LEU A N 1
ATOM 1873 C CA . LEU A 1 232 ? 0.508 -0.307 8.226 1.00 97.62 232 LEU A CA 1
ATOM 1874 C C . LEU A 1 232 ? -0.975 -0.263 7.860 1.00 97.62 232 LEU A C 1
ATOM 1876 O O . LEU A 1 232 ? -1.537 0.804 7.612 1.00 97.62 232 LEU A O 1
ATOM 1880 N N . VAL A 1 233 ? -1.611 -1.425 7.845 1.00 97.06 233 VAL A N 1
ATOM 1881 C CA . VAL A 1 233 ? -2.990 -1.615 7.397 1.00 97.06 233 VAL A CA 1
ATOM 1882 C C . VAL A 1 233 ? -3.788 -2.279 8.525 1.00 97.06 233 VAL A C 1
ATOM 1884 O O . VAL A 1 233 ? -3.308 -3.229 9.149 1.00 97.06 233 VAL A O 1
ATOM 1887 N N . GLY A 1 234 ? -4.998 -1.783 8.807 1.00 93.81 234 GLY A N 1
ATOM 1888 C CA . GLY A 1 234 ? -5.927 -2.399 9.766 1.00 93.81 234 GLY A CA 1
ATOM 1889 C C . GLY A 1 234 ? -6.465 -1.433 10.816 1.00 93.81 234 GLY A C 1
ATOM 1890 O O . GLY A 1 234 ? -7.036 -0.407 10.471 1.00 93.81 234 GLY A O 1
ATOM 1891 N N . ASN A 1 235 ? -6.340 -1.746 12.106 1.00 90.12 235 ASN A N 1
ATOM 1892 C CA . ASN A 1 235 ? -6.747 -0.848 13.191 1.00 90.12 235 ASN A CA 1
ATOM 1893 C C . ASN A 1 235 ? -5.919 -1.071 14.463 1.00 90.12 235 ASN A C 1
ATOM 1895 O O . ASN A 1 235 ? -5.129 -2.007 14.564 1.00 90.12 235 ASN A O 1
ATOM 1899 N N . LEU A 1 236 ? -6.143 -0.210 15.458 1.00 88.00 236 LEU A N 1
ATOM 1900 C CA . LEU A 1 236 ? -5.449 -0.237 16.749 1.00 88.00 236 LEU A CA 1
ATOM 1901 C C . LEU A 1 236 ? -5.633 -1.555 17.513 1.00 88.00 236 LEU A C 1
ATOM 1903 O O . LEU A 1 236 ? -4.755 -1.950 18.281 1.00 88.00 236 LEU A O 1
ATOM 1907 N N . ARG A 1 237 ? -6.771 -2.235 17.330 1.00 85.00 237 ARG A N 1
ATOM 1908 C CA . ARG A 1 237 ? -7.075 -3.494 18.021 1.00 85.00 237 ARG A CA 1
ATOM 1909 C C . ARG A 1 237 ? -6.303 -4.643 17.400 1.00 85.00 237 ARG A C 1
ATOM 1911 O O . ARG A 1 237 ? -5.805 -5.481 18.137 1.00 85.00 237 ARG A O 1
ATOM 1918 N N . THR A 1 238 ? -6.157 -4.661 16.076 1.00 84.69 238 THR A N 1
ATOM 1919 C CA . THR A 1 238 ? -5.547 -5.788 15.363 1.00 84.69 238 THR A CA 1
ATOM 1920 C C . THR A 1 238 ? -4.072 -5.622 15.017 1.00 84.69 238 THR A C 1
ATOM 1922 O O . THR A 1 238 ? -3.447 -6.625 14.686 1.00 84.69 238 THR A O 1
ATOM 1925 N N . ASN A 1 239 ? -3.531 -4.401 15.101 1.00 89.19 239 ASN A N 1
ATOM 1926 C CA . ASN A 1 239 ? -2.149 -4.075 14.755 1.00 89.19 239 ASN A CA 1
ATOM 1927 C C . ASN A 1 239 ? -1.441 -3.343 15.913 1.00 89.19 239 ASN A C 1
ATOM 1929 O O . ASN A 1 239 ? -1.649 -2.148 16.148 1.00 89.19 239 ASN A O 1
ATOM 1933 N N . SER A 1 240 ? -0.582 -4.058 16.636 1.00 87.81 240 SER A N 1
ATOM 1934 C CA . SER A 1 240 ? 0.206 -3.541 17.763 1.00 87.81 240 SER A CA 1
ATOM 1935 C C . SER A 1 240 ? 1.161 -2.424 17.366 1.00 87.81 240 SER A C 1
ATOM 1937 O O . SER A 1 240 ? 1.337 -1.496 18.150 1.00 87.81 240 SER A O 1
ATOM 1939 N N . PHE A 1 241 ? 1.740 -2.445 16.162 1.00 91.88 241 PHE A N 1
ATOM 1940 C CA . PHE A 1 241 ? 2.598 -1.348 15.707 1.00 91.88 241 PHE A CA 1
ATOM 1941 C C . PHE A 1 241 ? 1.805 -0.053 15.574 1.00 91.88 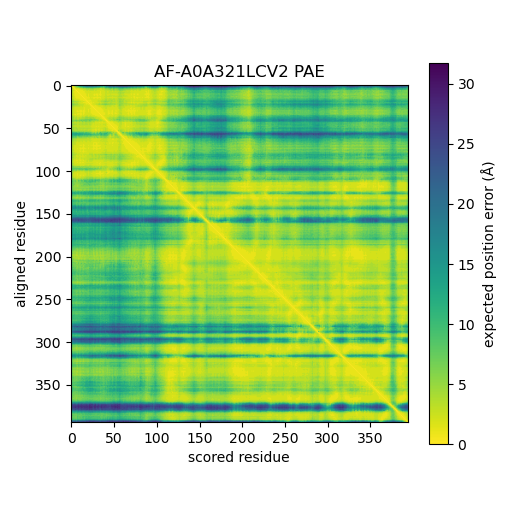241 PHE A C 1
ATOM 1943 O O . PHE A 1 241 ? 2.228 0.966 16.113 1.00 91.88 241 PHE A O 1
ATOM 1950 N N . MET A 1 242 ? 0.627 -0.098 14.943 1.00 93.06 242 MET A N 1
ATOM 1951 C CA . MET A 1 242 ? -0.250 1.076 14.854 1.00 93.06 242 MET A CA 1
ATOM 1952 C C . MET A 1 242 ? -0.624 1.592 16.245 1.00 93.06 242 MET A C 1
ATOM 1954 O O . MET A 1 242 ? -0.556 2.794 16.483 1.00 93.06 242 MET A O 1
ATOM 1958 N N . ARG A 1 243 ? -0.965 0.689 17.174 1.00 90.62 243 ARG A N 1
ATOM 1959 C CA . ARG A 1 243 ? -1.265 1.039 18.570 1.00 90.62 243 ARG A CA 1
ATOM 1960 C C . ARG A 1 243 ? -0.096 1.730 19.259 1.00 90.62 243 ARG A C 1
ATOM 1962 O O . ARG A 1 243 ? -0.269 2.831 19.767 1.00 90.62 243 ARG A O 1
ATOM 1969 N N . ASN A 1 244 ? 1.079 1.114 19.236 1.00 90.56 244 ASN A N 1
ATOM 1970 C CA . ASN A 1 244 ? 2.265 1.615 19.923 1.00 90.56 244 ASN A CA 1
ATOM 1971 C C . ASN A 1 244 ? 2.741 2.954 19.341 1.00 90.56 244 ASN A C 1
ATOM 1973 O O . ASN A 1 244 ? 3.141 3.837 20.093 1.00 90.56 244 ASN A O 1
ATOM 1977 N N . ILE A 1 245 ? 2.678 3.120 18.016 1.00 92.31 245 ILE A N 1
ATOM 1978 C CA . ILE A 1 245 ? 3.068 4.361 17.336 1.00 92.31 245 ILE A CA 1
ATOM 1979 C C . ILE A 1 245 ? 2.087 5.485 17.673 1.00 92.31 245 ILE A C 1
ATOM 1981 O O . ILE A 1 245 ? 2.517 6.549 18.115 1.00 92.31 245 ILE A O 1
ATOM 1985 N N . LEU A 1 246 ? 0.780 5.251 17.518 1.00 91.06 246 LEU A N 1
ATOM 1986 C CA . LEU A 1 246 ? -0.243 6.278 17.746 1.00 91.06 246 LEU A CA 1
ATOM 1987 C C . LEU A 1 246 ? -0.386 6.668 19.225 1.00 91.06 246 LEU A C 1
ATOM 1989 O O . LEU A 1 246 ? -0.845 7.765 19.514 1.00 91.06 246 LEU A O 1
ATOM 1993 N N . GLN A 1 247 ? 0.033 5.806 20.156 1.00 89.19 247 GLN A N 1
ATOM 1994 C CA . GLN A 1 247 ? 0.110 6.114 21.591 1.00 89.19 247 GLN A CA 1
ATOM 1995 C C . GLN A 1 247 ? 1.440 6.762 22.011 1.00 89.19 247 GLN A C 1
ATOM 1997 O O . GLN A 1 247 ? 1.610 7.094 23.183 1.00 89.19 247 GLN A O 1
ATOM 2002 N N . SER A 1 248 ? 2.401 6.912 21.097 1.00 90.25 248 SER A N 1
ATOM 2003 C CA . SER A 1 248 ? 3.689 7.533 21.407 1.00 90.25 248 SER A CA 1
ATOM 2004 C C . SER A 1 248 ? 3.598 9.061 21.433 1.00 90.25 248 SER A C 1
ATOM 2006 O O . SER A 1 248 ? 2.759 9.654 20.754 1.00 90.25 248 SER A O 1
ATOM 2008 N N . ALA A 1 249 ? 4.531 9.701 22.144 1.00 88.50 249 ALA A N 1
ATOM 2009 C CA . ALA A 1 249 ? 4.622 11.162 22.237 1.00 88.50 249 ALA A CA 1
ATOM 2010 C C . ALA A 1 249 ? 4.719 11.860 20.862 1.00 88.50 249 ALA A C 1
ATOM 2012 O O . ALA A 1 249 ? 4.238 12.974 20.691 1.00 88.50 249 ALA A O 1
ATOM 2013 N N . HIS A 1 250 ? 5.275 11.184 19.848 1.00 85.50 250 HIS A N 1
ATOM 2014 C CA . HIS A 1 250 ? 5.396 11.701 18.477 1.00 85.50 250 HIS A CA 1
ATOM 2015 C C . HIS A 1 250 ? 4.051 11.898 17.761 1.00 85.50 250 HIS A C 1
ATOM 2017 O O . HIS A 1 250 ? 4.015 12.479 16.676 1.00 85.50 250 HIS A O 1
ATOM 2023 N N . CYS A 1 251 ? 2.965 11.357 18.316 1.00 90.62 251 CYS A N 1
ATOM 2024 C CA . CYS A 1 251 ? 1.627 11.383 17.735 1.00 90.62 251 CYS A CA 1
ATOM 2025 C C . CYS A 1 251 ? 0.617 12.182 18.573 1.00 90.62 251 CYS A C 1
ATOM 2027 O O . CYS A 1 251 ? -0.559 12.196 18.220 1.00 90.62 251 CYS A O 1
ATOM 2029 N N . GLU A 1 252 ? 1.035 12.861 19.647 1.00 89.31 252 GLU A N 1
ATOM 2030 C CA . GLU A 1 252 ? 0.121 13.601 20.537 1.00 89.31 252 GLU A CA 1
ATOM 2031 C C . GLU A 1 252 ? -0.656 14.713 19.818 1.00 89.31 252 GLU A C 1
ATOM 2033 O O . GLU A 1 252 ? -1.801 14.997 20.161 1.00 89.31 252 GLU A O 1
ATOM 2038 N N . GLN A 1 253 ? -0.066 15.312 18.781 1.00 90.56 253 GLN A N 1
ATOM 2039 C CA . GLN A 1 253 ? -0.699 16.344 17.960 1.00 90.56 253 GLN A CA 1
ATOM 2040 C C . GLN A 1 253 ? -1.789 15.807 17.016 1.00 90.56 253 GLN A C 1
ATOM 2042 O O . GLN A 1 253 ? -2.542 16.594 16.437 1.00 90.56 253 GLN A O 1
ATOM 2047 N N . LEU A 1 254 ? -1.869 14.489 16.806 1.00 94.44 254 LEU A N 1
ATOM 2048 C CA . LEU A 1 254 ? -2.812 13.891 15.866 1.00 94.44 254 LEU A CA 1
ATOM 2049 C C . LEU A 1 254 ? -4.248 13.988 16.390 1.00 94.44 254 LEU A C 1
ATOM 2051 O O . LEU A 1 254 ? -4.562 13.628 17.523 1.00 94.44 254 LEU A O 1
ATOM 2055 N N . ALA A 1 255 ? -5.150 14.454 15.533 1.00 95.06 255 ALA A N 1
ATOM 2056 C CA . ALA A 1 255 ? -6.507 14.797 15.935 1.00 95.06 255 ALA A CA 1
ATOM 2057 C C . ALA A 1 255 ? -7.538 13.729 15.576 1.00 95.06 255 ALA A C 1
ATOM 2059 O O . ALA A 1 255 ? -8.566 13.632 16.240 1.00 95.06 255 ALA A O 1
ATOM 2060 N N . TYR A 1 256 ? -7.306 12.948 14.521 1.00 95.62 256 TYR A N 1
ATOM 2061 C CA . TYR A 1 256 ? -8.229 11.901 14.092 1.00 95.62 256 TYR A CA 1
ATOM 2062 C C . TYR A 1 256 ? -7.808 10.570 14.702 1.00 95.62 256 TYR A C 1
ATOM 2064 O O . TYR A 1 256 ? -6.715 10.076 14.427 1.00 95.62 256 TYR A O 1
ATOM 2072 N N . ASN A 1 257 ? -8.691 9.963 15.489 1.00 93.50 257 ASN A N 1
ATOM 2073 C CA . ASN A 1 257 ? -8.394 8.736 16.217 1.00 93.50 257 ASN A CA 1
ATOM 2074 C C . ASN A 1 257 ? -9.545 7.735 16.102 1.00 93.50 257 ASN A C 1
ATOM 2076 O O . ASN A 1 257 ? -10.713 8.095 16.252 1.00 93.50 257 ASN A O 1
ATOM 2080 N N . LEU A 1 258 ? -9.229 6.458 15.875 1.00 91.62 258 LEU A N 1
ATOM 2081 C CA . LEU A 1 258 ? -10.198 5.386 16.110 1.00 91.62 258 LEU A CA 1
ATOM 2082 C C . LEU A 1 258 ? -10.401 5.250 17.618 1.00 91.62 258 LEU A C 1
ATOM 2084 O O . LEU A 1 258 ? -9.432 5.176 18.375 1.00 91.62 258 LEU A O 1
ATOM 2088 N N . HIS A 1 259 ? -11.653 5.211 18.065 1.00 88.38 259 HIS A N 1
ATOM 2089 C CA . HIS A 1 259 ? -11.946 5.065 19.483 1.00 88.38 259 HIS A CA 1
ATOM 2090 C C . HIS A 1 259 ? -11.457 3.685 19.960 1.00 88.38 259 HIS A C 1
ATOM 2092 O O . HIS A 1 259 ? -11.832 2.677 19.358 1.00 88.38 259 HIS A O 1
ATOM 2098 N N . PRO A 1 260 ? -10.668 3.591 21.047 1.00 80.12 260 PRO A N 1
ATOM 2099 C CA . PRO A 1 260 ? -10.065 2.326 21.480 1.00 80.12 260 PRO A CA 1
ATOM 2100 C C . PRO A 1 260 ? -11.115 1.296 21.921 1.00 80.12 260 PRO A C 1
ATOM 2102 O O . PRO A 1 260 ? -11.048 0.126 21.555 1.00 80.12 260 PRO A O 1
ATOM 2105 N N . GLU A 1 261 ? -12.147 1.742 22.637 1.00 81.06 261 GLU A N 1
ATOM 2106 C CA . GLU A 1 261 ? -13.172 0.851 23.204 1.00 81.06 261 GLU A CA 1
ATOM 2107 C C . GLU A 1 261 ? -14.427 0.702 22.330 1.00 81.06 261 GLU A C 1
ATOM 2109 O O . GLU A 1 261 ? -14.984 -0.386 22.226 1.00 81.06 261 GLU A O 1
ATOM 2114 N N . LYS A 1 262 ? -14.868 1.771 21.656 1.00 86.00 262 LYS A N 1
ATOM 2115 C CA . LYS A 1 262 ? -16.089 1.765 20.842 1.00 86.00 262 LYS A CA 1
ATOM 2116 C C . LYS A 1 262 ? -15.777 1.433 19.389 1.00 86.00 262 LYS A C 1
ATOM 2118 O O . LYS A 1 262 ? -15.161 2.226 18.680 1.00 86.00 262 LYS A O 1
ATOM 2123 N N . PHE A 1 263 ? -16.206 0.252 18.957 1.00 87.38 263 PHE A N 1
ATOM 2124 C CA . PHE A 1 263 ? -16.057 -0.189 17.575 1.00 87.38 263 PHE A CA 1
ATOM 2125 C C . PHE A 1 263 ? -16.833 0.722 16.620 1.00 87.38 263 PHE A C 1
ATOM 2127 O O . PHE A 1 263 ? -17.995 1.053 16.860 1.00 87.38 263 PHE A O 1
ATOM 2134 N N . GLY A 1 264 ? -16.200 1.098 15.512 1.00 88.88 264 GLY A N 1
ATOM 2135 C CA . GLY A 1 264 ? -16.817 1.907 14.475 1.00 88.88 264 GLY A CA 1
ATOM 2136 C C . GLY A 1 264 ? -17.036 3.360 14.893 1.00 88.88 264 GLY A C 1
ATOM 2137 O O . GLY A 1 264 ? -17.947 4.005 14.376 1.00 88.88 264 GLY A O 1
ATOM 2138 N N . THR A 1 265 ? -16.239 3.879 15.827 1.00 91.62 265 THR A N 1
ATOM 2139 C CA . THR A 1 265 ? -16.272 5.286 16.237 1.00 91.62 265 THR A CA 1
ATOM 2140 C C . THR A 1 265 ? -14.948 5.963 15.906 1.00 91.62 265 THR A C 1
ATOM 2142 O O . THR A 1 265 ? -13.887 5.491 16.309 1.00 91.62 265 THR A O 1
ATOM 2145 N N . VAL A 1 266 ? -15.012 7.103 15.218 1.00 93.69 266 VAL A N 1
ATOM 2146 C CA . VAL A 1 266 ? -13.876 8.020 15.043 1.00 93.69 266 VAL A CA 1
ATOM 2147 C C . VAL A 1 266 ? -14.066 9.217 15.965 1.00 93.69 266 VAL A C 1
ATOM 2149 O O . VAL A 1 266 ? -15.132 9.826 15.961 1.00 93.69 266 VAL A O 1
ATOM 2152 N N . ALA A 1 267 ? -13.044 9.561 16.741 1.00 93.75 267 ALA A N 1
ATOM 2153 C CA . ALA A 1 267 ? -12.964 10.801 17.500 1.00 93.75 267 ALA A CA 1
ATOM 2154 C C . ALA A 1 267 ? -12.101 11.819 16.741 1.00 93.75 267 ALA A C 1
ATOM 2156 O O . ALA A 1 267 ? -11.048 11.472 16.204 1.00 93.75 267 ALA A O 1
ATOM 2157 N N . ILE A 1 268 ? -12.563 13.066 16.695 1.00 94.56 268 ILE A N 1
ATOM 2158 C CA . ILE A 1 268 ? -11.849 14.214 16.141 1.00 94.56 268 ILE A CA 1
ATOM 2159 C C . ILE A 1 268 ? -11.623 15.200 17.281 1.00 94.56 268 ILE A C 1
ATOM 2161 O O . ILE A 1 268 ? -12.566 15.866 17.724 1.00 94.56 268 ILE A O 1
ATOM 2165 N N . THR A 1 269 ? -10.379 15.276 17.738 1.00 93.19 269 THR A N 1
ATOM 2166 C CA . THR A 1 269 ? -9.948 16.179 18.803 1.00 93.19 269 THR A CA 1
ATOM 2167 C C . THR A 1 269 ? -9.982 17.623 18.316 1.00 93.19 269 THR A C 1
ATOM 2169 O O . THR A 1 269 ? -9.462 17.936 17.238 1.00 93.19 269 THR A O 1
ATOM 2172 N N . GLU A 1 270 ? -10.606 18.504 19.102 1.00 91.00 270 GLU A N 1
ATOM 2173 C CA . GLU A 1 270 ? -10.736 19.936 18.791 1.00 91.00 270 GLU A CA 1
ATOM 2174 C C . GLU A 1 270 ? -11.256 20.182 17.362 1.00 91.00 270 GLU A C 1
ATOM 2176 O O . GLU A 1 270 ? -10.589 20.779 16.512 1.00 91.00 270 GLU A O 1
ATOM 2181 N N . ALA A 1 271 ? -12.445 19.655 17.057 1.00 91.12 271 ALA A N 1
ATOM 2182 C CA . ALA A 1 271 ? -13.017 19.732 15.714 1.00 91.12 271 ALA A CA 1
ATOM 2183 C C . ALA A 1 271 ? -13.222 21.187 15.243 1.00 91.12 271 ALA A C 1
ATOM 2185 O O . ALA A 1 271 ? -13.851 22.005 15.920 1.00 91.12 271 ALA A O 1
ATOM 2186 N N . THR A 1 272 ? -12.740 21.498 14.040 1.00 90.38 272 THR A N 1
ATOM 2187 C CA . THR A 1 272 ? -12.876 22.817 13.413 1.00 90.38 272 THR A CA 1
ATOM 2188 C C . THR A 1 272 ? -14.300 23.051 12.903 1.00 90.38 272 THR A C 1
ATOM 2190 O O . THR A 1 272 ? -15.071 22.117 12.671 1.00 90.38 272 THR A O 1
ATOM 2193 N N . ALA A 1 273 ? -14.659 24.315 12.655 1.00 88.69 273 ALA A N 1
ATOM 2194 C CA . ALA A 1 273 ? -15.958 24.662 12.072 1.00 88.69 273 ALA A CA 1
ATOM 2195 C C . ALA A 1 273 ? -16.203 23.966 10.719 1.00 88.69 273 ALA A C 1
ATOM 2197 O O . ALA A 1 273 ? -17.294 23.449 10.481 1.00 88.69 273 ALA A O 1
ATOM 2198 N N . LYS A 1 274 ? -15.166 23.880 9.875 1.00 87.88 274 LYS A N 1
ATOM 2199 C CA . LYS A 1 274 ? -15.223 23.206 8.571 1.00 87.88 274 LYS A CA 1
ATOM 2200 C C . LYS A 1 274 ? -15.495 21.706 8.718 1.00 87.88 274 LYS A C 1
ATOM 2202 O O . LYS A 1 274 ? -16.311 21.149 7.993 1.00 87.88 274 LYS A O 1
ATOM 2207 N N . GLU A 1 275 ? -14.855 21.042 9.677 1.00 90.62 275 GLU A N 1
ATOM 2208 C CA . GLU A 1 275 ? -15.083 19.613 9.930 1.00 90.62 275 GLU A CA 1
ATOM 2209 C C . GLU A 1 275 ? -16.489 19.346 10.460 1.00 90.62 275 GLU A C 1
ATOM 2211 O O . GLU A 1 275 ? -17.126 18.371 10.064 1.00 90.62 275 GLU A O 1
ATOM 2216 N N . LEU A 1 276 ? -17.009 20.232 11.312 1.00 87.00 276 LEU A N 1
ATOM 2217 C CA . LEU A 1 276 ? -18.382 20.153 11.810 1.00 87.00 276 LEU A CA 1
ATOM 2218 C C . LEU A 1 276 ? -19.426 20.298 10.699 1.00 87.00 276 LEU A C 1
ATOM 2220 O O . LEU A 1 276 ? -20.482 19.666 10.781 1.00 87.00 276 LEU A O 1
ATOM 2224 N N . GLU A 1 277 ? -19.141 21.122 9.690 1.00 87.12 277 GLU A N 1
ATOM 2225 C CA . GLU A 1 277 ? -19.980 21.305 8.506 1.00 87.12 277 GLU A CA 1
ATOM 2226 C C . GLU A 1 277 ? -19.928 20.074 7.592 1.00 87.12 277 GLU A C 1
ATOM 2228 O O . GLU A 1 277 ? -20.965 19.489 7.281 1.00 87.12 277 GLU A O 1
ATOM 2233 N N . LEU A 1 278 ? -18.725 19.610 7.242 1.00 83.62 278 LEU A N 1
ATOM 2234 C CA . LEU A 1 278 ? -18.522 18.462 6.347 1.00 83.62 278 LEU A CA 1
ATOM 2235 C C . LEU A 1 278 ? -19.070 17.152 6.924 1.00 83.62 278 LEU A C 1
ATOM 2237 O O . LEU A 1 278 ? -19.478 16.258 6.186 1.00 83.62 278 LEU A O 1
ATOM 2241 N N . THR A 1 279 ? -19.127 17.046 8.251 1.00 81.69 279 THR A N 1
ATOM 2242 C CA . THR A 1 279 ? -19.681 15.884 8.959 1.00 81.69 279 THR A CA 1
ATOM 2243 C C . THR A 1 279 ? -21.134 16.082 9.403 1.00 81.69 279 THR A C 1
ATOM 2245 O O . THR A 1 279 ? -21.707 15.199 10.044 1.00 81.69 279 THR A O 1
ATOM 2248 N N . ALA A 1 280 ? -21.776 17.208 9.060 1.00 77.94 280 ALA A N 1
ATOM 22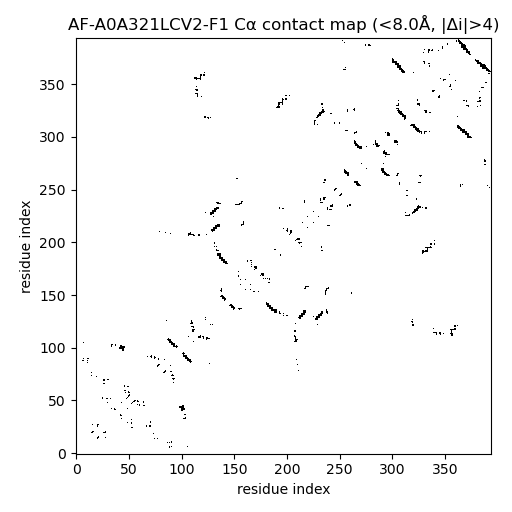49 C CA . ALA A 1 280 ? -23.134 17.522 9.510 1.00 77.94 280 ALA A CA 1
ATOM 2250 C C . ALA A 1 280 ? -24.206 16.556 9.001 1.00 77.94 280 ALA A C 1
ATOM 2252 O O . ALA A 1 280 ? -25.216 16.363 9.676 1.00 77.94 280 ALA A O 1
ATOM 2253 N N . GLY A 1 281 ? -23.965 15.918 7.853 1.00 71.38 281 GLY A N 1
ATOM 2254 C CA . GLY A 1 281 ? -24.837 14.880 7.307 1.00 71.38 281 GLY A CA 1
ATOM 2255 C C . GLY A 1 281 ? -24.824 13.563 8.091 1.00 71.38 281 GLY A C 1
ATOM 2256 O O . GLY A 1 281 ? -25.703 12.728 7.869 1.00 71.38 281 GLY A O 1
ATOM 2257 N N . ASN A 1 282 ? -23.871 13.356 9.012 1.00 72.56 282 ASN A N 1
ATOM 2258 C CA . ASN A 1 282 ? -23.835 12.144 9.825 1.00 72.56 282 ASN A CA 1
ATOM 2259 C C . ASN A 1 282 ? -24.904 12.200 10.931 1.00 72.56 282 ASN A C 1
ATOM 2261 O O . ASN A 1 282 ? -24.873 13.045 11.828 1.00 72.56 282 ASN A O 1
ATOM 2265 N N . ARG A 1 283 ? -25.844 11.249 10.874 1.00 64.44 283 ARG A N 1
ATOM 2266 C CA . ARG A 1 283 ? -26.974 11.130 11.804 1.00 64.44 283 ARG A CA 1
ATOM 2267 C C . ARG A 1 283 ? -26.561 10.712 13.216 1.00 64.44 283 ARG A C 1
ATOM 2269 O O . ARG A 1 283 ? -27.295 11.019 14.151 1.00 64.44 283 ARG A O 1
ATOM 2276 N N . LYS A 1 284 ? -25.418 10.039 13.387 1.00 76.81 284 LYS A N 1
ATOM 2277 C CA . LYS A 1 284 ? -24.880 9.645 14.698 1.00 76.81 284 LYS A CA 1
ATOM 2278 C C . LYS A 1 284 ? -23.554 10.340 14.974 1.00 76.81 284 LYS A C 1
ATOM 2280 O O . LYS A 1 284 ? -22.488 9.732 15.013 1.00 76.81 284 LYS A O 1
ATOM 2285 N N . ARG A 1 285 ? -23.648 11.651 15.177 1.00 80.25 285 ARG A N 1
ATOM 2286 C CA . ARG A 1 285 ? -22.554 12.453 15.719 1.00 80.25 285 ARG A CA 1
ATOM 2287 C C . ARG A 1 285 ? -22.861 12.846 17.154 1.00 80.25 285 ARG A C 1
ATOM 2289 O O . ARG A 1 285 ? -23.987 13.243 17.455 1.00 80.25 285 ARG A O 1
ATOM 2296 N N . SER A 1 286 ? -21.863 12.785 18.021 1.00 81.94 286 SER A N 1
ATOM 2297 C CA . SER A 1 286 ? -21.963 13.337 19.369 1.00 81.94 286 SER A CA 1
ATOM 2298 C C . SER A 1 286 ? -20.793 14.276 19.629 1.00 81.94 286 SER A C 1
ATOM 2300 O O . SER A 1 286 ? -19.701 14.095 19.092 1.00 81.94 286 SER A O 1
ATOM 2302 N N . LYS A 1 287 ? -21.042 15.322 20.416 1.00 78.75 287 LYS A N 1
ATOM 2303 C CA . LYS A 1 287 ? -19.978 16.160 20.963 1.00 78.75 287 LYS A CA 1
ATOM 2304 C C . LYS A 1 287 ? -19.785 15.765 22.413 1.00 78.75 287 LYS A C 1
ATOM 2306 O O . LYS A 1 287 ? -20.742 15.816 23.185 1.00 78.75 287 LYS A O 1
ATOM 2311 N N . GLN A 1 288 ? -18.569 15.385 22.774 1.00 76.75 288 GLN A N 1
ATOM 2312 C CA . GLN A 1 288 ? -18.190 15.170 24.163 1.00 76.75 288 GLN A CA 1
ATOM 2313 C C . GLN A 1 288 ? -17.059 16.136 24.489 1.00 76.75 288 GLN A C 1
ATOM 2315 O O . GLN A 1 288 ? -15.983 16.063 23.908 1.00 76.75 288 GLN A O 1
ATOM 2320 N N . LYS A 1 289 ? -17.324 17.083 25.398 1.00 77.38 289 LYS A N 1
ATOM 2321 C CA . LYS A 1 289 ? -16.435 18.226 25.664 1.00 77.38 289 LYS A CA 1
ATOM 2322 C C . LYS A 1 289 ? -16.148 19.013 24.369 1.00 77.38 289 LYS A C 1
ATOM 2324 O O . LYS A 1 289 ? -17.062 19.665 23.867 1.00 77.38 289 LYS A O 1
ATOM 2329 N N . ASN A 1 290 ? -14.929 18.908 23.833 1.00 73.88 290 ASN A N 1
ATOM 2330 C CA . ASN A 1 290 ? -14.461 19.566 22.607 1.00 73.88 290 ASN A CA 1
ATOM 2331 C C . ASN A 1 290 ? -14.268 18.597 21.430 1.00 73.88 290 ASN A C 1
ATOM 2333 O O . ASN A 1 290 ? -13.955 19.040 20.322 1.00 73.88 290 ASN A O 1
ATOM 2337 N N . ASP A 1 291 ? -14.497 17.302 21.649 1.00 87.06 291 ASP A N 1
ATOM 2338 C CA . ASP A 1 291 ? -14.234 16.274 20.653 1.00 87.06 291 ASP A CA 1
ATOM 2339 C C . ASP A 1 291 ? -15.519 15.925 19.910 1.00 87.06 291 ASP A C 1
ATOM 2341 O O . ASP A 1 291 ? -16.614 15.823 20.484 1.00 87.06 291 ASP A O 1
ATOM 2345 N N . LEU A 1 292 ? -15.383 15.756 18.600 1.00 90.38 292 LEU A N 1
ATOM 2346 C CA . LEU A 1 292 ? -16.454 15.287 17.739 1.00 90.38 292 LEU A CA 1
ATOM 2347 C C . LEU A 1 292 ? -16.304 13.782 17.545 1.00 90.38 292 LEU A C 1
ATOM 2349 O O . LEU A 1 292 ? -15.314 13.318 16.989 1.00 90.38 292 LEU A O 1
ATOM 2353 N N . HIS A 1 293 ? -17.317 13.027 17.948 1.00 91.56 293 HIS A N 1
ATOM 2354 C CA . HIS A 1 293 ? -17.383 11.594 17.709 1.00 91.56 293 HIS A CA 1
ATOM 2355 C C . HIS A 1 293 ? -18.310 11.311 16.534 1.00 91.56 293 HIS A C 1
ATOM 2357 O O . HIS A 1 293 ? -19.479 11.706 16.543 1.00 91.56 293 HIS A O 1
ATOM 2363 N N . LEU A 1 294 ? -17.783 10.612 15.535 1.00 90.88 294 LEU A N 1
ATOM 2364 C CA . LEU A 1 294 ? -18.515 10.088 14.394 1.00 90.88 294 LEU A CA 1
ATOM 2365 C C . LEU A 1 294 ? -18.733 8.598 14.616 1.00 90.88 294 LEU A C 1
ATOM 2367 O O . LEU A 1 294 ? -17.786 7.810 14.575 1.00 90.88 294 LEU A O 1
ATOM 2371 N N . GLU A 1 295 ? -19.976 8.212 14.866 1.00 89.06 295 GLU A N 1
ATOM 2372 C CA . GLU A 1 295 ? -20.343 6.814 15.038 1.00 89.06 295 GLU A CA 1
ATOM 2373 C C . GLU A 1 295 ? -20.873 6.262 13.720 1.00 89.06 295 GLU A C 1
ATOM 2375 O O . GLU A 1 295 ? -21.728 6.855 13.059 1.00 89.06 295 GLU A O 1
ATOM 2380 N N . THR A 1 296 ? -20.350 5.105 13.340 1.00 83.38 296 THR A N 1
ATOM 2381 C CA . THR A 1 296 ? -20.898 4.307 12.247 1.00 83.38 296 THR A CA 1
ATOM 2382 C C . THR A 1 296 ? -22.120 3.543 12.740 1.00 83.38 296 THR A C 1
ATOM 2384 O O . THR A 1 296 ? -22.269 3.250 13.929 1.00 83.38 296 THR A O 1
ATOM 2387 N N . THR A 1 297 ? -23.030 3.223 11.829 1.00 70.31 297 THR A N 1
ATOM 2388 C CA . THR A 1 297 ? -24.156 2.342 12.140 1.00 70.31 297 THR A CA 1
ATOM 2389 C C . THR A 1 297 ? -23.993 1.021 11.413 1.00 70.31 297 THR A C 1
ATOM 2391 O O . THR A 1 297 ? -23.249 0.919 10.445 1.00 70.31 297 THR A O 1
ATOM 2394 N N . SER A 1 298 ? -24.718 0.006 11.872 1.00 65.81 298 SER A N 1
ATOM 2395 C CA . SER A 1 298 ? -24.804 -1.291 11.202 1.00 65.81 298 SER A CA 1
ATOM 2396 C C . SER A 1 298 ? -25.626 -1.257 9.903 1.00 65.81 298 SER A C 1
ATOM 2398 O O . SER A 1 298 ? -25.828 -2.301 9.286 1.00 65.81 298 SER A O 1
ATOM 2400 N N . ASP A 1 299 ? -26.129 -0.089 9.486 1.00 73.12 299 ASP A N 1
ATOM 2401 C CA . ASP A 1 299 ? -26.872 0.073 8.239 1.00 73.12 299 ASP A CA 1
ATOM 2402 C C . ASP A 1 299 ? -25.902 0.080 7.052 1.00 73.12 299 ASP A C 1
ATOM 2404 O O . ASP A 1 299 ? -25.045 0.954 6.929 1.00 73.12 299 ASP A O 1
ATOM 2408 N N . ALA A 1 300 ? -26.073 -0.883 6.148 1.00 67.38 300 ALA A N 1
ATOM 2409 C CA . ALA A 1 300 ? -25.237 -1.068 4.965 1.00 67.38 300 ALA A CA 1
ATOM 2410 C C . ALA A 1 300 ? -25.225 0.142 4.005 1.00 67.38 300 ALA A C 1
ATOM 2412 O O . ALA A 1 300 ? -24.320 0.279 3.177 1.00 67.38 300 ALA A O 1
ATOM 2413 N N . ASN A 1 301 ? -26.221 1.030 4.106 1.00 73.12 301 ASN A N 1
ATOM 2414 C CA . ASN A 1 301 ? -26.297 2.256 3.311 1.00 73.12 301 ASN A CA 1
ATOM 2415 C C . ASN A 1 301 ? -25.604 3.456 3.960 1.00 73.12 301 ASN A C 1
ATOM 2417 O O . ASN A 1 301 ? -25.565 4.530 3.352 1.00 73.12 301 ASN A O 1
ATOM 2421 N N . GLN A 1 302 ? -25.097 3.304 5.182 1.00 79.44 302 GLN A N 1
ATOM 2422 C CA . GLN A 1 302 ? -24.407 4.371 5.885 1.00 79.44 302 GLN A CA 1
ATOM 2423 C C . GLN A 1 302 ? -22.904 4.292 5.684 1.00 79.44 302 GLN A C 1
ATOM 2425 O O . GLN A 1 302 ? -22.338 3.268 5.295 1.00 79.44 302 GLN A O 1
ATOM 2430 N N . ASP A 1 303 ? -22.274 5.440 5.893 1.00 87.06 303 ASP A N 1
ATOM 2431 C CA . ASP A 1 303 ? -20.841 5.554 5.739 1.00 87.06 303 ASP A CA 1
ATOM 2432 C C . ASP A 1 303 ? -20.154 4.974 6.967 1.00 87.06 303 ASP A C 1
ATOM 2434 O O . ASP A 1 303 ? -20.534 5.233 8.113 1.00 87.06 303 ASP A O 1
ATOM 2438 N N . VAL A 1 304 ? -19.112 4.202 6.700 1.00 91.19 304 VAL A N 1
ATOM 2439 C CA . VAL A 1 304 ? -18.096 3.871 7.681 1.00 91.19 304 VAL A CA 1
ATOM 2440 C C . VAL A 1 304 ? -16.892 4.777 7.492 1.00 91.19 304 VAL A C 1
ATOM 2442 O O . VAL A 1 304 ? -16.653 5.286 6.396 1.00 91.19 304 VAL A O 1
ATOM 2445 N N . TYR A 1 305 ? -16.130 4.984 8.559 1.00 93.75 305 TYR A N 1
ATOM 2446 C CA . TYR A 1 305 ? -15.013 5.919 8.543 1.00 93.75 305 TYR A CA 1
ATOM 2447 C C . TYR A 1 305 ? -13.671 5.198 8.571 1.00 93.75 305 TYR A C 1
ATOM 2449 O O . TYR A 1 305 ? -13.513 4.157 9.215 1.00 93.75 305 TYR A O 1
ATOM 2457 N N . GLY A 1 306 ? -12.697 5.773 7.878 1.00 95.81 306 GLY A N 1
ATOM 2458 C CA . GLY A 1 306 ? -11.304 5.363 7.953 1.00 95.81 306 GLY A CA 1
ATOM 2459 C C . GLY A 1 306 ? -10.383 6.572 7.974 1.00 95.81 306 GLY A C 1
ATOM 2460 O O . GLY A 1 306 ? -10.746 7.651 7.508 1.00 95.81 306 GLY A O 1
ATOM 2461 N N . ILE A 1 307 ? -9.202 6.396 8.548 1.00 97.81 307 ILE A N 1
ATOM 2462 C CA . ILE A 1 307 ? -8.209 7.449 8.718 1.00 97.81 307 ILE A CA 1
ATOM 2463 C C . ILE A 1 307 ? -6.928 7.002 8.032 1.00 97.81 307 ILE A C 1
ATOM 2465 O O . ILE A 1 307 ? -6.430 5.905 8.297 1.00 97.81 307 ILE A O 1
ATOM 2469 N N . VAL A 1 308 ? -6.387 7.862 7.175 1.00 98.31 308 VAL A N 1
ATOM 2470 C CA . VAL A 1 308 ? -5.022 7.723 6.668 1.00 98.31 308 VAL A CA 1
ATOM 2471 C C . VAL A 1 308 ? -4.152 8.687 7.443 1.00 98.31 308 VAL A C 1
ATOM 2473 O O . VAL A 1 308 ? -4.400 9.886 7.408 1.00 98.31 308 VAL A O 1
ATOM 2476 N N . THR A 1 309 ? -3.140 8.173 8.121 1.00 97.94 309 THR A N 1
ATOM 2477 C CA . THR A 1 309 ? -2.162 8.982 8.847 1.00 97.94 309 THR A CA 1
ATOM 2478 C C . THR A 1 309 ? -0.805 8.775 8.204 1.00 97.94 309 THR A C 1
ATOM 2480 O O . THR A 1 309 ? -0.399 7.632 8.006 1.00 97.94 309 THR A O 1
ATOM 2483 N N . ARG A 1 310 ? -0.078 9.851 7.919 1.00 96.81 310 ARG A N 1
ATOM 2484 C CA . ARG A 1 310 ? 1.353 9.787 7.631 1.00 96.81 310 ARG A CA 1
ATOM 2485 C C . ARG A 1 310 ? 2.117 10.571 8.676 1.00 96.81 310 ARG A C 1
ATOM 2487 O O . ARG A 1 310 ? 1.704 11.675 9.014 1.00 96.81 310 ARG A O 1
ATOM 2494 N N . ILE A 1 311 ? 3.221 10.000 9.135 1.00 95.12 311 ILE A N 1
ATOM 2495 C CA . ILE A 1 311 ? 4.193 10.646 10.016 1.00 95.12 311 ILE A CA 1
ATOM 2496 C C . ILE A 1 311 ? 5.619 10.267 9.583 1.00 95.12 311 ILE A C 1
ATOM 2498 O O . ILE A 1 311 ? 5.800 9.229 8.928 1.00 95.12 311 ILE A O 1
ATOM 2502 N N . PRO A 1 312 ? 6.641 11.044 9.980 1.00 93.00 312 PRO A N 1
ATOM 2503 C CA . PRO A 1 312 ? 8.019 10.565 9.998 1.00 93.00 312 PRO A CA 1
ATOM 2504 C C . PRO A 1 312 ? 8.145 9.271 10.811 1.00 93.00 312 PRO A C 1
ATOM 2506 O O . PRO A 1 312 ? 7.389 9.052 11.759 1.00 93.00 312 PRO A O 1
ATOM 2509 N N . ASN A 1 313 ? 9.083 8.401 10.442 1.00 91.62 313 ASN A N 1
ATOM 2510 C CA . ASN A 1 313 ? 9.326 7.174 11.194 1.00 91.62 313 ASN A CA 1
ATOM 2511 C C . ASN A 1 313 ? 9.815 7.508 12.618 1.00 91.62 313 ASN A C 1
ATOM 2513 O O . ASN A 1 313 ? 10.891 8.069 12.761 1.00 91.62 313 ASN A O 1
ATOM 2517 N N . PRO A 1 314 ? 9.074 7.167 13.691 1.00 88.81 314 PRO A N 1
ATOM 2518 C CA . PRO A 1 314 ? 9.473 7.529 15.051 1.00 88.81 314 PRO A CA 1
ATOM 2519 C C . PRO A 1 314 ? 10.667 6.711 15.567 1.00 88.81 314 PRO A C 1
ATOM 2521 O O . PRO A 1 314 ? 11.152 6.971 16.665 1.00 88.81 314 PRO A O 1
ATOM 2524 N N . TYR A 1 315 ? 11.113 5.691 14.825 1.00 86.62 315 TYR A N 1
ATOM 2525 C CA . TYR A 1 315 ? 12.233 4.835 15.212 1.00 86.62 315 TYR A CA 1
ATOM 2526 C C . TYR A 1 315 ? 13.568 5.232 14.560 1.00 86.62 315 TYR A C 1
ATOM 2528 O O . TYR A 1 315 ? 14.608 4.793 15.045 1.00 86.62 315 TYR A O 1
ATOM 2536 N N . GLU A 1 316 ? 13.558 6.024 13.482 1.00 80.38 316 GLU A N 1
ATOM 2537 C CA . GLU A 1 316 ? 14.759 6.481 12.767 1.00 80.38 316 GLU A CA 1
ATOM 2538 C C . GLU A 1 316 ? 14.536 7.851 12.104 1.00 80.38 316 GLU A C 1
ATOM 2540 O O . GLU A 1 316 ? 13.451 8.125 11.605 1.00 80.38 316 GLU A O 1
ATOM 2545 N N . ASP A 1 317 ? 15.591 8.667 12.005 1.00 69.06 317 ASP A N 1
ATOM 2546 C CA . ASP A 1 317 ? 15.529 10.061 11.520 1.00 69.06 317 ASP A CA 1
ATOM 2547 C C . ASP A 1 317 ? 15.123 10.219 10.040 1.00 69.06 317 ASP A C 1
ATOM 2549 O O . ASP A 1 317 ? 14.778 11.313 9.591 1.00 69.06 317 ASP A O 1
ATOM 2553 N N . GLU A 1 318 ? 15.156 9.139 9.258 1.00 78.25 318 GLU A N 1
ATOM 2554 C CA . GLU A 1 318 ? 14.859 9.159 7.830 1.00 78.25 318 GLU A CA 1
ATOM 2555 C C . GLU A 1 318 ? 13.721 8.188 7.485 1.00 78.25 318 GLU A C 1
ATOM 2557 O O . GLU A 1 318 ? 13.761 7.005 7.809 1.00 78.25 318 GLU A O 1
ATOM 2562 N N . GLY A 1 319 ? 12.713 8.664 6.754 1.00 83.62 319 GLY A N 1
ATOM 2563 C CA . GLY A 1 319 ? 11.627 7.839 6.219 1.00 83.62 319 GLY A CA 1
ATOM 2564 C C . GLY A 1 319 ? 10.254 8.148 6.811 1.00 83.62 319 GLY A C 1
ATOM 2565 O O . GLY A 1 319 ? 10.105 8.927 7.749 1.00 83.62 319 GLY A O 1
ATOM 2566 N N . ALA A 1 320 ? 9.232 7.535 6.219 1.00 92.56 320 ALA A N 1
ATOM 2567 C CA . ALA A 1 320 ? 7.839 7.742 6.591 1.00 92.56 320 ALA A CA 1
ATOM 2568 C C . ALA A 1 320 ? 7.141 6.432 6.956 1.00 92.56 320 ALA A C 1
ATOM 2570 O O . ALA A 1 320 ? 7.429 5.373 6.386 1.00 92.56 320 ALA A O 1
ATOM 2571 N N . ILE A 1 321 ? 6.169 6.554 7.859 1.00 95.56 321 ILE A N 1
ATOM 2572 C CA . ILE A 1 321 ? 5.149 5.546 8.129 1.00 95.56 321 ILE A CA 1
ATOM 2573 C C . ILE A 1 321 ? 3.824 6.077 7.604 1.00 95.56 321 ILE A C 1
ATOM 2575 O O . ILE A 1 321 ? 3.407 7.177 7.967 1.00 95.56 321 ILE A O 1
ATOM 2579 N N . THR A 1 322 ? 3.141 5.279 6.786 1.00 97.88 322 THR A N 1
ATOM 2580 C CA . THR A 1 322 ? 1.741 5.532 6.426 1.00 97.88 322 THR A CA 1
ATOM 2581 C C . THR A 1 322 ? 0.868 4.475 7.091 1.00 97.88 322 THR A C 1
ATOM 2583 O O . THR A 1 322 ? 1.140 3.285 6.992 1.00 97.88 322 THR A O 1
ATOM 2586 N N . MET A 1 323 ? -0.189 4.893 7.773 1.00 98.31 323 MET A N 1
ATOM 2587 C CA . MET A 1 323 ? -1.167 4.028 8.423 1.00 98.31 323 MET A CA 1
ATOM 2588 C C . MET A 1 323 ? -2.518 4.207 7.738 1.00 98.31 323 MET A C 1
ATOM 2590 O O . MET A 1 323 ? -3.030 5.321 7.692 1.00 98.31 323 MET A O 1
ATOM 2594 N N . ILE A 1 324 ? -3.105 3.125 7.230 1.00 98.38 324 ILE A N 1
ATOM 2595 C CA . ILE A 1 324 ? -4.462 3.098 6.672 1.00 98.38 324 ILE A CA 1
ATOM 2596 C C . ILE A 1 324 ? -5.343 2.351 7.666 1.00 98.38 324 ILE A C 1
ATOM 2598 O O . ILE A 1 324 ? -5.262 1.127 7.791 1.00 98.38 324 ILE A O 1
ATOM 2602 N N . SER A 1 325 ? -6.158 3.106 8.398 1.00 96.81 325 SER A N 1
ATOM 2603 C CA . SER A 1 325 ? -6.843 2.613 9.586 1.00 96.81 325 SER A CA 1
ATOM 2604 C C . SER A 1 325 ? -8.366 2.656 9.477 1.00 96.81 325 SER A C 1
ATOM 2606 O O . SER A 1 325 ? -8.941 3.678 9.116 1.00 96.81 325 SER A O 1
ATOM 2608 N N . SER A 1 326 ? -9.042 1.552 9.795 1.00 95.06 326 SER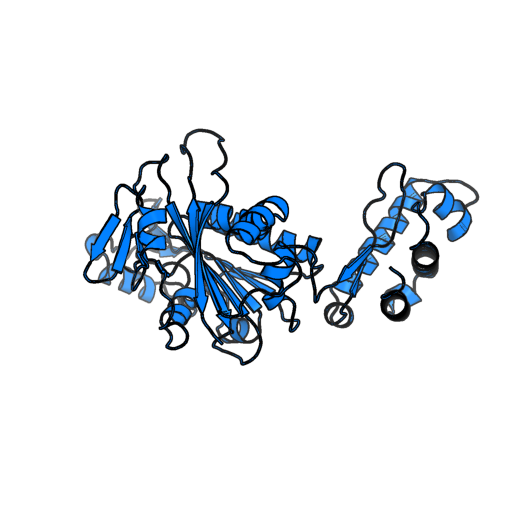 A N 1
ATOM 2609 C CA . SER A 1 326 ? -10.494 1.506 10.002 1.00 95.06 326 SER A CA 1
ATOM 2610 C C . SER A 1 326 ? -10.894 0.237 10.751 1.00 95.06 326 SER A C 1
ATOM 2612 O O . SER A 1 326 ? -10.287 -0.822 10.594 1.00 95.06 326 SER A O 1
ATOM 2614 N N . ASP A 1 327 ? -11.980 0.326 11.512 1.00 91.88 327 ASP A N 1
ATOM 2615 C CA . ASP A 1 327 ? -12.625 -0.840 12.118 1.00 91.88 327 ASP A CA 1
ATOM 2616 C C . ASP A 1 327 ? -13.315 -1.743 11.079 1.00 91.88 327 ASP A C 1
ATOM 2618 O O . ASP A 1 327 ? -13.575 -2.916 11.346 1.00 91.88 327 ASP A O 1
ATOM 2622 N N . TYR A 1 328 ? -13.545 -1.235 9.863 1.00 91.25 328 TYR A N 1
ATOM 2623 C CA . TYR A 1 328 ? -14.127 -1.984 8.754 1.00 91.25 328 TYR A CA 1
ATOM 2624 C C . TYR A 1 328 ? -13.079 -2.247 7.676 1.00 91.25 328 TYR A C 1
ATOM 2626 O O . TYR A 1 328 ? -12.611 -1.344 6.987 1.00 91.25 328 TYR A O 1
ATOM 2634 N N . THR A 1 329 ? -12.753 -3.517 7.460 1.00 91.12 329 THR A N 1
ATOM 2635 C CA . THR A 1 329 ? -11.681 -3.935 6.539 1.00 91.12 329 THR A CA 1
ATOM 2636 C C . THR A 1 329 ? -11.966 -3.548 5.089 1.00 91.12 329 THR A C 1
ATOM 2638 O O . THR A 1 329 ? -11.059 -3.169 4.357 1.00 91.12 329 THR A O 1
ATOM 2641 N N . ARG A 1 330 ? -13.237 -3.553 4.675 1.00 90.38 330 ARG A N 1
ATOM 2642 C CA . ARG A 1 330 ? -13.656 -3.050 3.358 1.00 90.38 330 ARG A CA 1
ATOM 2643 C C . ARG A 1 330 ? -13.438 -1.542 3.190 1.00 90.38 330 ARG A C 1
ATOM 2645 O O . ARG A 1 330 ? -13.223 -1.089 2.072 1.00 90.38 330 ARG A O 1
ATOM 2652 N N . ALA A 1 331 ? -13.450 -0.760 4.270 1.00 93.62 331 ALA A N 1
ATOM 2653 C CA . ALA A 1 331 ? -13.092 0.655 4.191 1.00 93.62 331 ALA A CA 1
ATOM 2654 C C . ALA A 1 331 ? -11.594 0.828 3.926 1.00 93.62 331 ALA A C 1
ATOM 2656 O O . ALA A 1 331 ? -11.211 1.628 3.079 1.00 93.62 331 ALA A O 1
ATOM 2657 N N . VAL A 1 332 ? -10.763 0.025 4.595 1.00 96.12 332 VAL A N 1
ATOM 2658 C CA . VAL A 1 332 ? -9.312 -0.019 4.375 1.00 96.12 332 VAL A CA 1
ATOM 2659 C C . VAL A 1 332 ? -8.981 -0.337 2.913 1.00 96.12 332 VAL A C 1
ATOM 2661 O O . VAL A 1 332 ? -8.182 0.368 2.302 1.00 96.12 332 VAL A O 1
ATOM 2664 N N . GLU A 1 333 ? -9.651 -1.335 2.332 1.00 95.69 333 GLU A N 1
ATOM 2665 C CA . GLU A 1 333 ? -9.555 -1.681 0.908 1.00 95.69 333 GLU A CA 1
ATOM 2666 C C . GLU A 1 333 ? -9.866 -0.496 -0.008 1.00 95.69 333 GLU A C 1
ATOM 2668 O O . GLU A 1 333 ? -9.049 -0.135 -0.854 1.00 95.69 333 GLU A O 1
ATOM 2673 N N . GLN A 1 334 ? -11.037 0.129 0.159 1.00 95.56 334 GLN A N 1
ATOM 2674 C CA . GLN A 1 334 ? -11.464 1.219 -0.720 1.00 95.56 334 GLN A CA 1
ATOM 2675 C C . GLN A 1 334 ? -10.578 2.456 -0.582 1.00 95.56 334 GLN A C 1
ATOM 2677 O O . GLN A 1 334 ? -10.333 3.144 -1.571 1.00 95.56 334 GLN A O 1
ATOM 2682 N N . ILE A 1 335 ? -10.066 2.727 0.621 1.00 97.81 335 ILE A N 1
ATOM 2683 C CA . ILE A 1 335 ? -9.092 3.795 0.841 1.00 97.81 335 ILE A CA 1
ATOM 2684 C C . ILE A 1 335 ? -7.790 3.466 0.109 1.00 97.81 335 ILE A C 1
ATOM 2686 O O . ILE A 1 335 ? -7.326 4.287 -0.675 1.00 97.81 335 ILE A O 1
ATOM 2690 N N . ALA A 1 336 ? -7.229 2.268 0.292 1.00 98.00 336 ALA A N 1
ATOM 2691 C CA . ALA A 1 336 ? -6.005 1.857 -0.395 1.00 98.00 336 ALA A CA 1
ATOM 2692 C C . ALA A 1 336 ? -6.156 1.907 -1.924 1.00 98.00 336 ALA A C 1
ATOM 2694 O O . ALA A 1 336 ? -5.274 2.425 -2.607 1.00 98.00 336 ALA A O 1
ATOM 2695 N N . HIS A 1 337 ? -7.296 1.467 -2.461 1.00 96.44 337 HIS A N 1
ATOM 2696 C CA . HIS A 1 337 ? -7.607 1.574 -3.886 1.00 96.44 337 HIS A CA 1
ATOM 2697 C C . HIS A 1 337 ? -7.682 3.041 -4.347 1.00 96.44 337 HIS A C 1
ATOM 2699 O O . HIS A 1 337 ? -7.138 3.397 -5.390 1.00 96.44 337 HIS A O 1
ATOM 2705 N N . THR A 1 338 ? -8.303 3.932 -3.567 1.00 96.50 338 THR A N 1
ATOM 2706 C CA . THR A 1 338 ? -8.289 5.371 -3.872 1.00 96.50 338 THR A CA 1
ATOM 2707 C C . THR A 1 338 ? -6.863 5.928 -3.876 1.00 96.50 338 THR A C 1
ATOM 2709 O O . THR A 1 338 ? -6.524 6.644 -4.809 1.00 96.50 338 THR A O 1
ATOM 2712 N N . LEU A 1 339 ? -6.015 5.571 -2.904 1.00 97.50 339 LEU A N 1
ATOM 2713 C CA . LEU A 1 339 ? -4.624 6.047 -2.789 1.00 97.50 339 LEU A CA 1
ATOM 2714 C C . LEU A 1 339 ? -3.665 5.491 -3.856 1.00 97.50 339 LEU A C 1
ATOM 2716 O O . LEU A 1 339 ? -2.550 5.987 -4.002 1.00 97.50 339 LEU A O 1
ATOM 2720 N N . THR A 1 340 ? -4.062 4.442 -4.572 1.00 97.31 340 THR A N 1
ATOM 2721 C CA . THR A 1 340 ? -3.244 3.763 -5.594 1.00 97.31 340 THR A CA 1
ATOM 2722 C C . THR A 1 340 ? -3.800 3.945 -7.007 1.00 97.31 340 THR A C 1
ATOM 2724 O O . THR A 1 340 ? -3.137 3.621 -7.987 1.00 97.31 340 THR A O 1
ATOM 2727 N N . SER A 1 341 ? -4.995 4.516 -7.154 1.00 95.88 341 SER A N 1
ATOM 2728 C CA . SER A 1 341 ? -5.581 4.837 -8.452 1.00 95.88 341 SER A CA 1
ATOM 2729 C C . SER A 1 341 ? -5.335 6.300 -8.798 1.00 95.88 341 SER A C 1
ATOM 2731 O O . SER A 1 341 ? -5.939 7.185 -8.196 1.00 95.88 341 SER A O 1
ATOM 2733 N N . GLU A 1 342 ? -4.511 6.561 -9.816 1.00 94.31 342 GLU A N 1
ATOM 2734 C CA . GLU A 1 342 ? -4.183 7.928 -10.253 1.00 94.31 342 GLU A CA 1
ATOM 2735 C C . GLU A 1 342 ? -5.433 8.768 -10.534 1.00 94.31 342 GLU A C 1
ATOM 2737 O O . GLU A 1 342 ? -5.565 9.879 -10.032 1.00 94.31 342 GLU A O 1
ATOM 2742 N N . HIS A 1 343 ? -6.410 8.202 -11.245 1.00 92.69 343 HIS A N 1
ATOM 2743 C CA . HIS A 1 343 ? -7.672 8.881 -11.532 1.00 92.69 343 HIS A CA 1
ATOM 2744 C C . HIS A 1 343 ? -8.455 9.243 -10.256 1.00 92.69 343 HIS A C 1
ATOM 2746 O O . HIS A 1 343 ? -8.986 10.349 -10.148 1.00 92.69 343 HIS A O 1
ATOM 2752 N N . ARG A 1 344 ? -8.556 8.320 -9.287 1.00 93.31 344 ARG A N 1
ATOM 2753 C CA . ARG A 1 344 ? -9.319 8.558 -8.048 1.00 93.31 344 ARG A CA 1
ATOM 2754 C C . ARG A 1 344 ? -8.587 9.535 -7.131 1.00 93.31 344 ARG A C 1
ATOM 2756 O O . ARG A 1 344 ? -9.211 10.453 -6.602 1.00 93.31 344 ARG A O 1
ATOM 2763 N N . PHE A 1 345 ? -7.279 9.351 -6.962 1.00 95.19 345 PHE A N 1
ATOM 2764 C CA . PHE A 1 345 ? -6.473 10.176 -6.076 1.00 95.19 345 PHE A CA 1
ATOM 2765 C C . PHE A 1 345 ? -6.304 11.597 -6.612 1.00 95.19 345 PHE A C 1
ATOM 2767 O O . PHE A 1 345 ? -6.453 12.529 -5.833 1.00 95.19 345 PHE A O 1
ATOM 2774 N N . ALA A 1 346 ? -6.077 11.795 -7.916 1.00 93.38 346 ALA A N 1
ATOM 2775 C CA . ALA A 1 346 ? -5.902 13.132 -8.490 1.00 93.38 346 ALA A CA 1
ATOM 2776 C C . ALA A 1 346 ? -7.138 14.024 -8.292 1.00 93.38 346 ALA A C 1
ATOM 2778 O O . ALA A 1 346 ? -7.018 15.183 -7.894 1.00 93.38 346 ALA A O 1
ATOM 2779 N N . GLY A 1 347 ? -8.342 13.476 -8.498 1.00 89.56 347 GLY A N 1
ATOM 2780 C CA . GLY A 1 347 ? -9.586 14.216 -8.255 1.00 89.56 347 GLY A CA 1
ATOM 2781 C C . GLY A 1 347 ? -9.792 14.581 -6.781 1.00 89.56 347 GLY A C 1
ATOM 2782 O O . GLY A 1 347 ? -10.418 15.592 -6.467 1.00 89.56 347 GLY A O 1
ATOM 2783 N N . MET A 1 348 ? -9.247 13.776 -5.870 1.00 91.56 348 MET A N 1
ATOM 2784 C CA . MET A 1 348 ? -9.297 14.005 -4.430 1.00 91.56 348 MET A CA 1
ATOM 2785 C C . MET A 1 348 ? -8.218 14.998 -3.969 1.00 91.56 348 MET A C 1
ATOM 2787 O O . MET A 1 348 ? -8.514 15.922 -3.215 1.00 91.56 348 MET A O 1
ATOM 2791 N N . SER A 1 349 ? -6.979 14.844 -4.437 1.00 92.06 349 SER A N 1
ATOM 2792 C CA . SER A 1 349 ? -5.839 15.691 -4.077 1.00 92.06 349 SER A CA 1
ATOM 2793 C C . SER A 1 349 ? -6.086 17.142 -4.491 1.00 92.06 349 SER A C 1
ATOM 2795 O O . SER A 1 349 ? -5.823 18.059 -3.712 1.00 92.06 349 SER A O 1
ATOM 2797 N N . SER A 1 350 ? -6.719 17.358 -5.650 1.00 89.06 350 SER A N 1
ATOM 2798 C CA . SER A 1 350 ? -7.108 18.696 -6.101 1.00 89.06 350 SER A CA 1
ATOM 2799 C C . SER A 1 350 ? -8.106 19.388 -5.165 1.00 89.06 350 SER A C 1
ATOM 2801 O O . SER A 1 350 ? -8.055 20.605 -5.020 1.00 89.06 350 SER A O 1
ATOM 2803 N N . GLN A 1 351 ? -8.990 18.640 -4.488 1.00 87.50 351 GLN A N 1
ATOM 2804 C CA . GLN A 1 351 ? -9.982 19.220 -3.564 1.00 87.50 351 GLN A CA 1
ATOM 2805 C C . GLN A 1 351 ? -9.344 19.783 -2.290 1.00 87.50 351 GLN A C 1
ATOM 2807 O O . GLN A 1 351 ? -9.917 20.664 -1.648 1.00 87.50 351 GLN A O 1
ATOM 2812 N N . VAL A 1 352 ? -8.163 19.280 -1.925 1.00 89.06 352 VAL A N 1
ATOM 2813 C CA . VAL A 1 352 ? -7.412 19.713 -0.738 1.00 89.06 352 VAL A CA 1
ATOM 2814 C C . VAL A 1 352 ? -6.175 20.543 -1.079 1.00 89.06 352 VAL A C 1
ATOM 2816 O O . VAL A 1 352 ? -5.403 20.877 -0.187 1.00 89.06 352 VAL A O 1
ATOM 2819 N N . GLY A 1 353 ? -6.014 20.923 -2.351 1.00 89.75 353 GLY A N 1
ATOM 2820 C CA . GLY A 1 353 ? -4.930 21.792 -2.813 1.00 89.75 353 GLY A CA 1
ATOM 2821 C C . GLY A 1 353 ? -3.565 21.107 -2.908 1.00 89.75 353 GLY A C 1
ATOM 2822 O O . GLY A 1 353 ? -2.547 21.789 -2.909 1.00 89.75 353 GLY A O 1
ATOM 2823 N N . TRP A 1 354 ? -3.523 19.776 -2.972 1.00 93.12 354 TRP A N 1
ATOM 2824 C CA . TRP A 1 354 ? -2.282 19.030 -3.165 1.00 93.12 354 TRP A CA 1
ATOM 2825 C C . TRP A 1 354 ? -1.902 18.963 -4.645 1.00 93.12 354 TRP A C 1
ATOM 2827 O O . TRP A 1 354 ? -2.690 18.503 -5.477 1.00 93.12 354 TRP A O 1
ATOM 2837 N N . SER A 1 355 ? -0.681 19.403 -4.951 1.00 90.44 355 SER A N 1
ATOM 2838 C CA . SER A 1 355 ? -0.107 19.370 -6.296 1.00 90.44 355 SER A CA 1
ATOM 2839 C C . SER A 1 355 ? 0.471 17.985 -6.622 1.00 90.44 355 SER A C 1
ATOM 2841 O O . SER A 1 355 ? 1.097 17.380 -5.753 1.00 90.44 355 SER A O 1
ATOM 2843 N N . PRO A 1 356 ? 0.314 17.475 -7.859 1.00 89.19 356 PRO A N 1
ATOM 2844 C CA . PRO A 1 356 ? 0.990 16.255 -8.304 1.00 89.19 356 PRO A CA 1
ATOM 2845 C C . PRO A 1 356 ? 2.504 16.438 -8.506 1.00 89.19 356 PRO A C 1
ATOM 2847 O O . PRO A 1 356 ? 3.220 15.448 -8.623 1.00 89.19 356 PRO A O 1
ATOM 2850 N N . ASP A 1 357 ? 2.989 17.682 -8.555 1.00 85.81 357 ASP A N 1
ATOM 2851 C CA . ASP A 1 357 ? 4.398 17.999 -8.812 1.00 85.81 357 ASP A CA 1
ATOM 2852 C C . ASP A 1 357 ? 5.205 18.236 -7.524 1.00 85.81 357 ASP A C 1
ATOM 2854 O O . ASP A 1 357 ? 6.432 18.341 -7.565 1.00 85.81 357 ASP A O 1
ATOM 2858 N N . GLU A 1 358 ? 4.531 18.315 -6.373 1.00 86.12 358 GLU A N 1
ATOM 2859 C CA . GLU A 1 358 ? 5.152 18.597 -5.079 1.00 86.12 358 GLU A CA 1
ATOM 2860 C C . GLU A 1 358 ? 4.960 17.421 -4.113 1.00 86.12 358 GLU A C 1
ATOM 2862 O O . GLU A 1 358 ? 3.870 16.848 -4.044 1.00 86.12 358 GLU A O 1
ATOM 2867 N N . PRO A 1 359 ? 5.987 17.052 -3.323 1.00 85.06 359 PRO A N 1
ATOM 2868 C CA . PRO A 1 359 ? 5.814 16.084 -2.251 1.00 85.06 359 PRO A CA 1
ATOM 2869 C C . PRO A 1 359 ? 4.753 16.552 -1.254 1.00 85.06 359 PRO A C 1
ATOM 2871 O O . PRO A 1 359 ? 4.718 17.718 -0.859 1.00 85.06 359 PRO A O 1
ATOM 2874 N N . LEU A 1 360 ? 3.919 15.619 -0.795 1.00 92.69 360 LEU A N 1
ATOM 2875 C CA . LEU A 1 360 ? 2.966 15.916 0.269 1.00 92.69 360 LEU A CA 1
ATOM 2876 C C . LEU A 1 360 ? 3.672 16.226 1.599 1.00 92.69 360 LEU A C 1
ATOM 2878 O O . LEU A 1 360 ? 4.805 15.779 1.806 1.00 92.69 360 LEU A O 1
ATOM 2882 N N . PRO A 1 361 ? 2.993 16.922 2.534 1.00 93.06 361 PRO A N 1
ATOM 2883 C CA . PRO A 1 361 ? 3.529 17.166 3.868 1.00 93.06 361 PRO A CA 1
ATOM 2884 C C . PRO A 1 361 ? 4.021 15.874 4.550 1.00 93.06 361 PRO A C 1
ATOM 2886 O O . PRO A 1 361 ? 3.409 14.815 4.374 1.00 93.06 361 PRO A O 1
ATOM 2889 N N . PRO A 1 362 ? 5.095 15.937 5.359 1.00 92.19 362 PRO A N 1
ATOM 2890 C CA . PRO A 1 362 ? 5.644 14.757 6.031 1.00 92.19 362 PRO A CA 1
ATOM 2891 C C . PRO A 1 362 ? 4.709 14.205 7.115 1.00 92.19 362 PRO A C 1
ATOM 2893 O O . PRO A 1 362 ? 4.766 13.016 7.425 1.00 92.19 362 PRO A O 1
ATOM 2896 N N . CYS A 1 363 ? 3.841 15.054 7.673 1.00 95.25 363 CYS A N 1
ATOM 2897 C CA . CYS A 1 363 ? 2.904 14.705 8.729 1.00 95.25 363 CYS A CA 1
ATOM 2898 C C . CYS A 1 363 ? 1.490 15.196 8.383 1.00 95.25 363 CYS A C 1
ATOM 2900 O O . CYS A 1 363 ? 1.254 16.400 8.253 1.00 95.25 363 CYS A O 1
ATOM 2902 N N . PHE A 1 364 ? 0.535 14.279 8.216 1.00 96.56 364 PHE A N 1
ATOM 2903 C CA . PHE A 1 364 ? -0.871 14.615 7.973 1.00 96.56 364 PHE A CA 1
ATOM 2904 C C . PHE A 1 364 ? -1.822 13.487 8.377 1.00 96.56 364 PHE A C 1
ATOM 2906 O O . PHE A 1 364 ? -1.441 12.321 8.480 1.00 96.56 364 PHE A O 1
ATOM 2913 N N . GLN A 1 365 ? -3.097 13.840 8.530 1.00 97.50 365 GLN A N 1
ATOM 2914 C CA . GLN A 1 365 ? -4.208 12.908 8.646 1.00 97.50 365 GLN A CA 1
ATOM 2915 C C . GLN A 1 365 ? -5.318 13.243 7.655 1.00 97.50 365 GLN A C 1
ATOM 2917 O O . GLN A 1 365 ? -5.709 14.398 7.499 1.00 97.50 365 GLN A O 1
ATOM 2922 N N . CYS A 1 366 ? -5.872 12.215 7.026 1.00 97.44 366 CYS A N 1
ATOM 2923 C CA . CYS A 1 366 ? -7.034 12.286 6.154 1.00 97.44 366 CYS A CA 1
ATOM 2924 C C . CYS A 1 366 ? -8.170 11.475 6.768 1.00 97.44 366 CYS A C 1
ATOM 2926 O O . CYS A 1 366 ? -7.969 10.315 7.124 1.00 97.44 366 CYS A O 1
ATOM 2928 N N . LEU A 1 367 ? -9.367 12.051 6.833 1.00 96.81 367 LEU A N 1
ATOM 2929 C CA . LEU A 1 367 ? -10.577 11.334 7.220 1.00 96.81 367 LEU A CA 1
ATOM 2930 C C . LEU A 1 367 ? -11.379 10.970 5.973 1.00 96.81 367 LEU A C 1
ATOM 2932 O O . LEU A 1 367 ? -11.769 11.851 5.207 1.00 96.81 367 LEU A O 1
ATOM 2936 N N . PHE A 1 368 ? -11.671 9.687 5.808 1.00 95.50 368 PHE A N 1
ATOM 2937 C CA . PHE A 1 368 ? -12.451 9.146 4.703 1.00 95.50 368 PHE A CA 1
ATOM 2938 C C . PHE A 1 368 ? -13.808 8.628 5.172 1.00 95.50 368 PHE A C 1
ATOM 2940 O O . PHE A 1 368 ? -13.916 8.023 6.238 1.00 95.50 368 PHE A O 1
ATOM 2947 N N . ALA A 1 369 ? -14.820 8.807 4.326 1.00 92.88 369 ALA A N 1
ATOM 2948 C CA . ALA A 1 369 ? -16.094 8.104 4.384 1.00 92.88 369 ALA A CA 1
ATOM 2949 C C . ALA A 1 369 ? -16.144 7.038 3.285 1.00 92.88 369 ALA A C 1
ATOM 2951 O O . ALA A 1 369 ? -15.816 7.308 2.128 1.00 92.88 369 ALA A O 1
ATOM 2952 N N . VAL A 1 370 ? -16.576 5.829 3.634 1.00 91.50 370 VAL A N 1
ATOM 2953 C CA . VAL A 1 370 ? -16.730 4.710 2.702 1.00 91.50 370 VAL A CA 1
ATOM 2954 C C . VAL A 1 370 ? -18.116 4.118 2.862 1.00 91.50 370 VAL A C 1
ATOM 2956 O O . VAL A 1 370 ? -18.529 3.782 3.968 1.00 91.50 370 VAL A O 1
ATOM 2959 N N . ARG A 1 371 ? -18.824 3.927 1.749 1.00 88.19 371 ARG A N 1
ATOM 2960 C CA . ARG A 1 371 ? -20.104 3.221 1.753 1.00 88.19 371 ARG A CA 1
ATOM 2961 C C . ARG A 1 371 ? -19.886 1.767 1.378 1.00 88.19 371 ARG A C 1
ATOM 2963 O O . ARG A 1 371 ? -19.518 1.482 0.238 1.00 88.19 371 ARG A O 1
ATOM 2970 N N . LEU A 1 372 ? -20.125 0.867 2.331 1.00 80.88 372 LEU A N 1
ATOM 2971 C CA . LEU A 1 372 ? -19.855 -0.563 2.158 1.00 80.88 372 LEU A CA 1
ATOM 2972 C C . LEU A 1 372 ? -20.814 -1.243 1.171 1.00 80.88 372 LEU A C 1
ATOM 2974 O O . LEU A 1 372 ? -20.441 -2.248 0.578 1.00 80.88 372 LEU A O 1
ATOM 2978 N N . GLY A 1 373 ? -22.000 -0.664 0.949 1.00 69.38 373 GLY A N 1
ATOM 2979 C CA . GLY A 1 373 ? -23.024 -1.240 0.080 1.00 69.38 373 GLY A CA 1
ATOM 2980 C C . GLY A 1 373 ? -23.751 -2.419 0.743 1.00 69.38 373 GLY A C 1
ATOM 2981 O O . GLY A 1 373 ? -23.302 -2.938 1.767 1.00 69.38 373 GLY A O 1
ATOM 2982 N N . PRO A 1 374 ? -24.913 -2.834 0.210 1.00 63.28 374 PRO A N 1
ATOM 2983 C CA . PRO A 1 374 ? -25.645 -3.980 0.736 1.00 63.28 374 PRO A CA 1
ATOM 2984 C C . PRO A 1 374 ? -24.830 -5.269 0.570 1.00 63.28 374 PRO A C 1
ATOM 2986 O O . PRO A 1 374 ? -24.395 -5.595 -0.528 1.00 63.28 374 PRO A O 1
ATOM 2989 N N . VAL A 1 375 ? -24.699 -6.037 1.656 1.00 54.00 375 VAL A N 1
ATOM 2990 C CA . VAL A 1 375 ? -23.929 -7.301 1.736 1.00 54.00 375 VAL A CA 1
ATOM 2991 C C . VAL A 1 375 ? -24.418 -8.376 0.741 1.00 54.00 375 VAL A C 1
ATOM 2993 O O . VAL A 1 375 ? -23.699 -9.327 0.459 1.00 54.00 375 VAL A O 1
ATOM 2996 N N . ASN A 1 376 ? -25.626 -8.220 0.183 1.00 46.53 376 ASN A N 1
ATOM 2997 C CA . ASN A 1 376 ? -26.342 -9.261 -0.565 1.00 46.53 376 ASN A CA 1
ATOM 2998 C C . ASN A 1 376 ? -26.311 -9.100 -2.095 1.00 46.53 376 ASN A C 1
ATOM 3000 O O . ASN A 1 376 ? -27.040 -9.802 -2.791 1.00 46.53 376 ASN A O 1
ATOM 3004 N N . MET A 1 377 ? -25.526 -8.169 -2.628 1.00 44.53 377 MET A N 1
ATOM 3005 C CA . MET A 1 377 ? -25.373 -7.964 -4.068 1.00 44.53 377 MET A CA 1
ATOM 3006 C C . MET A 1 377 ? -23.883 -7.808 -4.362 1.00 44.53 377 MET A C 1
ATOM 3008 O O . MET A 1 377 ? -23.188 -7.159 -3.583 1.00 44.53 377 MET A O 1
ATOM 3012 N N . ASP A 1 378 ? -23.413 -8.311 -5.506 1.00 49.09 378 ASP A N 1
ATOM 3013 C 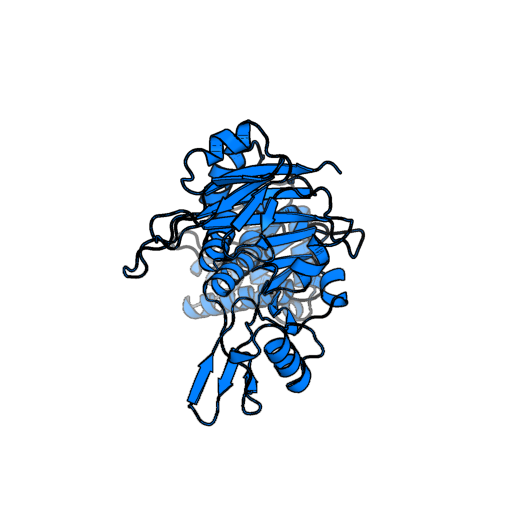CA . ASP A 1 378 ? -22.062 -8.087 -6.062 1.00 49.09 378 ASP A CA 1
ATOM 3014 C C . ASP A 1 378 ? -21.770 -6.597 -6.383 1.00 49.09 378 ASP A C 1
ATOM 3016 O O . ASP A 1 378 ? -20.969 -6.254 -7.248 1.00 49.09 378 ASP A O 1
ATOM 3020 N N . THR A 1 379 ? -22.457 -5.667 -5.722 1.00 51.88 379 THR A N 1
ATOM 3021 C CA . THR A 1 379 ? -22.161 -4.244 -5.744 1.00 51.88 379 THR A CA 1
ATOM 3022 C C . THR A 1 379 ? -20.883 -3.990 -4.961 1.00 51.88 379 THR A C 1
ATOM 3024 O O . THR A 1 379 ? -20.885 -4.021 -3.731 1.00 51.88 379 THR A O 1
ATOM 3027 N N . GLU A 1 380 ? -19.799 -3.717 -5.686 1.00 58.19 380 GLU A N 1
ATOM 3028 C CA . GLU A 1 380 ? -18.548 -3.213 -5.123 1.00 58.19 380 GLU A CA 1
ATOM 3029 C C . GLU A 1 380 ? -18.818 -2.023 -4.185 1.00 58.19 380 GLU A C 1
ATOM 3031 O O . GLU A 1 380 ? -19.636 -1.141 -4.482 1.00 58.19 380 GLU A O 1
ATOM 3036 N N . ALA A 1 381 ? -18.126 -1.998 -3.040 1.00 60.75 381 ALA A N 1
ATOM 3037 C CA . ALA A 1 381 ? -18.148 -0.848 -2.145 1.00 60.75 381 ALA A CA 1
ATOM 3038 C C . ALA A 1 381 ? -17.763 0.417 -2.929 1.00 60.75 381 ALA A C 1
ATOM 3040 O O . ALA A 1 381 ? -16.906 0.385 -3.815 1.00 60.75 381 ALA A O 1
ATOM 3041 N N . ARG A 1 382 ? -18.416 1.544 -2.625 1.00 80.19 382 ARG A N 1
ATOM 3042 C CA . ARG A 1 382 ? -18.151 2.788 -3.360 1.00 80.19 382 ARG A CA 1
ATOM 3043 C C . ARG A 1 382 ? -16.730 3.286 -3.065 1.00 80.19 382 ARG A C 1
ATOM 3045 O O . ARG A 1 382 ? -16.246 3.069 -1.951 1.00 80.19 382 ARG A O 1
ATOM 3052 N N . PRO A 1 383 ? -16.098 4.014 -4.008 1.00 86.19 383 PRO A N 1
ATOM 3053 C CA . PRO A 1 383 ? -14.806 4.641 -3.765 1.00 86.19 383 PRO A CA 1
ATOM 3054 C C . PRO A 1 383 ? -14.819 5.473 -2.482 1.00 86.19 383 PRO A C 1
ATOM 3056 O O . PRO A 1 383 ? -15.806 6.153 -2.188 1.00 86.19 383 PRO A O 1
ATOM 3059 N N . ALA A 1 384 ? -13.717 5.428 -1.734 1.00 92.56 384 ALA A N 1
ATOM 3060 C CA . ALA A 1 384 ? -13.573 6.221 -0.524 1.00 92.56 384 ALA A CA 1
ATOM 3061 C C . ALA A 1 384 ? -13.625 7.720 -0.855 1.00 92.56 384 ALA A C 1
ATOM 3063 O O . ALA A 1 384 ? -12.927 8.185 -1.758 1.00 92.56 384 ALA A O 1
ATOM 3064 N N . VAL A 1 385 ? -14.435 8.467 -0.105 1.00 92.50 385 VAL A N 1
ATOM 3065 C CA . VAL A 1 385 ? -14.588 9.917 -0.240 1.00 92.50 385 VAL A CA 1
ATOM 3066 C C . VAL A 1 385 ? -13.793 10.594 0.864 1.00 92.50 385 VAL A C 1
ATOM 3068 O O . VAL A 1 385 ? -14.031 10.344 2.046 1.00 92.50 385 VAL A O 1
ATOM 3071 N N . LEU A 1 386 ? -12.855 11.458 0.487 1.00 94.31 386 LEU A N 1
ATOM 3072 C CA . LEU A 1 386 ? -12.131 12.287 1.442 1.00 94.31 386 LEU A CA 1
ATOM 3073 C C . LEU A 1 386 ? -13.068 13.348 2.012 1.00 94.31 386 LEU A C 1
ATOM 3075 O O . LEU A 1 386 ? -13.617 14.160 1.274 1.00 94.31 386 LEU A O 1
ATOM 3079 N N . LEU A 1 387 ? -13.237 13.343 3.330 1.00 92.69 387 LEU A N 1
ATOM 3080 C CA . LEU A 1 387 ? -14.011 14.363 4.023 1.00 92.69 387 LEU A CA 1
ATOM 3081 C C . LEU A 1 387 ? -13.140 15.568 4.352 1.00 92.69 387 LEU A C 1
ATOM 3083 O O . LEU A 1 387 ? -13.517 16.697 4.076 1.00 92.69 387 LEU A O 1
ATOM 3087 N N . THR A 1 388 ? -11.983 15.342 4.969 1.00 93.50 388 THR A N 1
ATOM 3088 C CA . THR A 1 388 ? -11.137 16.425 5.480 1.00 93.50 388 THR A CA 1
ATOM 3089 C C . THR A 1 388 ? -9.693 15.964 5.651 1.00 93.50 388 THR A C 1
ATOM 3091 O O . THR A 1 388 ? -9.418 14.768 5.782 1.00 93.50 388 THR A O 1
ATOM 3094 N N . VAL A 1 389 ? -8.774 16.929 5.682 1.00 95.25 389 VAL A N 1
ATOM 3095 C CA . VAL A 1 389 ? -7.342 16.734 5.911 1.00 95.25 389 VAL A CA 1
ATOM 3096 C C . VAL A 1 389 ? -6.865 17.710 6.975 1.00 95.25 389 VAL A C 1
ATOM 3098 O O . VAL A 1 389 ? -7.211 18.890 6.931 1.00 95.25 389 VAL A O 1
ATOM 3101 N N . ARG A 1 390 ? -6.041 17.219 7.900 1.00 95.25 390 ARG A N 1
ATOM 3102 C CA . ARG A 1 390 ? -5.191 18.037 8.766 1.00 95.25 390 ARG A CA 1
ATOM 3103 C C . ARG A 1 390 ? -3.742 17.762 8.410 1.00 95.25 390 ARG A C 1
ATOM 3105 O O . ARG A 1 390 ? -3.316 16.613 8.443 1.00 95.25 390 ARG A O 1
ATOM 3112 N N . SER A 1 391 ? -3.003 18.811 8.083 1.00 93.25 391 SER A N 1
ATOM 3113 C CA . SER A 1 391 ? -1.550 18.748 7.962 1.00 93.25 391 SER A CA 1
ATOM 3114 C C . SER A 1 391 ? -0.942 19.301 9.237 1.00 93.25 391 SER A C 1
ATOM 3116 O O . SER A 1 391 ? -1.435 20.291 9.779 1.00 93.25 391 SER A O 1
ATOM 3118 N N . TYR A 1 392 ? 0.128 18.674 9.695 1.00 90.69 392 TYR A N 1
ATOM 3119 C CA . TYR A 1 392 ? 0.874 19.110 10.863 1.00 90.69 392 TYR A CA 1
ATOM 3120 C C . TYR A 1 392 ? 2.188 19.710 10.376 1.00 90.69 392 TYR A C 1
ATOM 3122 O O . TYR A 1 392 ? 2.751 19.249 9.379 1.00 90.69 392 TYR A O 1
ATOM 3130 N N . GLY A 1 393 ? 2.622 20.792 11.025 1.00 77.62 393 GLY A N 1
ATOM 3131 C CA . GLY A 1 393 ? 3.904 21.416 10.707 1.00 77.62 393 GLY A CA 1
ATOM 3132 C C . GLY A 1 393 ? 5.069 20.428 10.864 1.00 77.62 393 GLY A C 1
ATOM 3133 O O . GLY A 1 393 ? 4.883 19.366 11.466 1.00 77.62 393 GLY A O 1
ATOM 3134 N N . PRO A 1 394 ? 6.241 20.751 10.293 1.00 53.50 394 PRO A N 1
ATOM 3135 C CA . PRO A 1 394 ? 7.476 20.056 10.638 1.00 53.50 394 PRO A CA 1
ATOM 3136 C C . PRO A 1 394 ? 7.781 20.137 12.137 1.00 53.50 394 PRO A C 1
ATOM 3138 O O . PRO A 1 394 ? 7.367 21.136 12.778 1.00 53.50 394 PRO A O 1
#

Sequence (394 aa):
MPEHHEQWSALVKTILRTPEFKRAPLRTELLRYLFERLHKPQGVSRKIIATEVFKSTQYDEGAVGERCLDLRNALKEYAESGPGQVQKWRCELPPAVPSEGYRLHFINRVAAPGATGAFWQAHLSPARNVLVVYNEPLFYRDGSDQTITRYLDINHDQTQFSRETALQELKSQRPEDHREGLYPSFLYLLSGEVAARDYIEEWFASVAGVKAQARIARRITTAEIAQSSPILVGNLRTNSFMRNILQSAHCEQLAYNLHPEKFGTVAITEATAKELELTAGNRKRSKQKNDLHLETTSDANQDVYGIVTRIPNPYEDEGAITMISSDYTRAVEQIAHTLTSEHRFAGMSSQVGWSPDEPLPPCFQCLFAVRLGPVNMDTEARPAVLLTVRSYGP

Solvent-accessible surface area (backbone atoms only — not comparable to full-atom values): 21481 Å² total; per-residue (Å²): 131,73,89,52,52,67,61,52,50,52,49,51,56,52,56,53,67,35,72,72,36,64,76,31,65,69,55,42,49,46,53,52,54,43,58,77,42,55,87,46,94,55,42,49,40,64,68,54,45,33,51,73,69,65,59,45,94,65,91,52,69,65,64,44,50,52,53,52,49,50,44,27,49,52,35,49,53,44,42,73,31,76,80,33,63,72,41,58,58,42,64,42,50,64,80,59,46,88,99,37,25,39,53,64,45,77,33,39,38,52,58,33,73,47,39,34,16,15,63,50,28,50,42,25,46,67,80,47,55,31,32,38,32,30,51,62,55,45,29,37,32,31,75,89,76,74,43,76,48,73,54,88,87,54,42,89,50,58,82,86,74,46,66,66,59,56,48,51,52,38,39,71,79,39,57,90,76,51,58,92,73,52,40,74,44,72,85,54,70,54,66,21,44,54,50,19,46,51,40,48,37,47,35,31,42,72,60,24,64,37,79,46,42,82,42,48,51,51,79,61,52,71,67,59,52,42,74,27,18,34,36,41,40,40,33,60,59,62,25,62,65,57,35,57,52,60,71,31,81,94,31,70,86,64,38,78,40,73,42,90,83,50,84,49,28,39,37,27,53,69,58,48,74,66,55,54,56,73,49,58,83,52,89,48,60,49,74,57,95,63,27,37,34,45,48,45,67,95,51,40,88,42,54,40,63,30,39,42,37,34,32,61,33,94,74,36,103,68,39,27,33,38,36,38,30,22,80,44,44,62,42,32,18,29,41,35,45,29,61,51,31,51,75,56,28,37,65,51,35,55,76,74,72,50,55,42,90,41,74,59,74,68,26,34,41,35,39,30,41,20,36,59,36,57,92,88,48,98,55,72,53,47,73,42,39,78,69,50,73,49,76,51,78,134

Mean predicted aligned error: 7.31 Å